Protein AF-A0A0G0NJD9-F1 (afdb_monomer)

Secondary structure (DSSP, 8-state):
-HHHHHHHIIIIIHHHHHHHHHHHHHHHHHHHHHHHHHHHS--HHHHHHHHHHHHHHHHHHHHHHHHHHHHTT----HHHHHHHHHHHHHGGGSSSTHHHHHHHHHHHHHTT--HHHHHHHHHHHHHHHHHHHHHHHGGGHHHHHHHTT----HHHHHHHHHHHHHHHHHHHTHHHHTTSGGGTTTS--S-HHHHHHHHHHHHHHHHHHHHHHHHHHHHHS---GGGHHHHHHHHHHHHHHHHH-SSSGGGTTHHHHHHHHHHTTTS-HHHHHHHHHHHHHHHHHHHHHHHHHHHHHHHHHTTSHHHHHHHHHHTHHHHHHHHHHHHHHHHHHHHHHHHHHTT-S-IIIIIHHHHHHHHHHTT-TTEEE-TTSSSEEEGGGT---TTHHHHGGGGGT--SHHHHHHHHHHHHHHHHHHHHHHHHHS-SSSSS--

Solvent-accessible surface area (backbone atoms only — not comparable to full-atom values): 22526 Å² total; per-residue (Å²): 114,74,65,61,56,52,48,46,27,57,69,48,18,50,53,47,34,47,49,44,51,49,50,51,50,52,45,48,69,78,44,31,87,79,44,51,64,38,71,74,61,47,41,64,68,35,41,51,51,14,44,54,24,40,50,49,19,52,50,39,52,40,50,48,52,45,50,54,36,44,76,71,70,46,83,72,56,70,55,61,44,37,39,41,50,46,63,13,56,62,32,43,77,44,95,52,73,58,45,19,57,54,39,35,37,50,47,38,38,76,70,73,41,54,58,66,59,48,55,50,53,51,52,48,48,55,49,39,51,54,49,24,22,50,57,41,23,56,54,20,43,74,57,54,35,64,72,66,72,50,74,86,50,63,62,59,57,52,49,52,51,48,53,45,51,48,52,49,48,52,49,27,45,11,39,75,57,35,81,44,77,90,44,58,86,71,41,50,78,54,55,55,67,56,33,49,48,49,48,51,45,42,31,53,16,46,47,27,41,8,45,15,42,46,26,36,27,37,18,59,48,81,63,68,71,91,48,44,64,34,45,23,5,42,47,20,35,23,48,46,55,10,69,68,34,82,43,22,72,87,14,48,43,49,26,39,50,44,40,15,58,64,36,34,78,84,35,61,53,66,60,16,42,47,38,31,52,49,29,48,51,52,51,53,50,41,51,55,52,50,45,50,51,41,50,51,43,45,66,59,48,70,72,56,36,65,58,49,51,51,49,48,65,72,41,41,69,60,52,50,48,50,52,51,32,50,51,50,27,54,51,50,33,51,54,51,46,54,36,46,77,68,68,71,59,51,58,89,57,57,46,49,51,41,42,20,24,53,28,32,64,72,72,39,69,43,29,30,68,33,94,92,58,85,51,79,39,55,42,66,81,81,47,85,65,69,65,45,67,75,51,15,67,52,42,79,80,44,78,47,64,62,48,55,52,42,50,51,30,47,56,56,34,49,48,57,53,52,53,50,51,51,58,66,72,56,74,72,80,74,77,82,80,120

Foldseek 3Di:
DVVVLVCLLVVPAVVLLVVLVVVLVVLCVV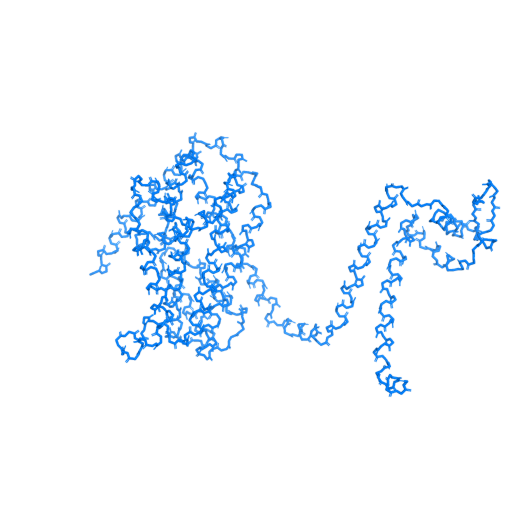CVVVQVVLLVQFQVVLLVLLLVLLLLLLLLLLVLLQVLCVVVVQHDDSLLSSLQQLVLVVLLPPPDNCSSVVSSLVSVVVSVDHSLSSVLSVLLSLLLLLLLLLVLLLLQVVVVCVVVVPPDPVVVNVVSVVVSVVSLVCQLCVCVVVVPVVCVRNHDNDHSVSSVVSSVSNNSSLLSNQLSLQSLLCRSPNDDPVCSSNSSSQLSVLQSQLSPPSNYRSSNSSSLCSQLVSCVVVDPSSSSNCSSVRSVVSSVVSSVVSSVVSVVCCVVVVPCVVVVVVVCVVCVVVVVLVVVLVVQLVVQLVVVVVCVVVVVDDCVPLVLLLQQLQCLLVVNHQWDQPPVHRDIDGVVVPDPPVCSNVVSVCCVVPSDSSSVSSVVSNVVSVVSVVVVVVCVVDPDPPPPPD

Sequence (434 aa):
MNRFLNWAKLLLGWPLSIIALLYVGKFIVEKGNEVIPLIQNPNPYFLLLSLLLFFICYLLRIYSWHRMLDKKGHRLDILETGYAWEFSELKRFVPGNIWSFLSRASLFQDLKVDKKTSSLLMLYEIELVIVSCAILSLLAIPVALEYLGVSLNFQFRAISYSIVALGAGLWISGNGLLKRKRFSSIFPDFDLIENAFLLFIYTAAFFSFGAGTFFASSSVFPLNPHEFLKYVGFFSFALLTGYLSIITPSGLGVREAVITFGLSKSLPIGNAGLIAIFSRIILMASEVIFAALIFVAARLFAQNTRRFLSLLLKYKHEVILFLLSVSYTLYFTLATFLKHDSFYTGRFDLGNMDQTVWNTIHGRIFQLTDPNGTETVSRLAFHSDFILIFLSPLYLLWESPKMLLFTQSIILALGGIFVYAIAHFFPGSFLLHA

pLDDT: mean 82.95, std 14.69, range [40.16, 98.5]

Structure (mmCIF, N/CA/C/O backbone):
data_AF-A0A0G0NJD9-F1
#
_entry.id   AF-A0A0G0NJD9-F1
#
loop_
_atom_site.group_PDB
_atom_site.id
_atom_site.type_symbol
_atom_site.label_atom_id
_atom_site.label_alt_id
_atom_site.label_comp_id
_atom_site.label_asym_id
_atom_site.label_entity_id
_atom_site.label_seq_id
_atom_site.pdbx_PDB_ins_code
_atom_site.Cartn_x
_atom_site.Cartn_y
_atom_site.Cartn_z
_atom_site.occupancy
_atom_site.B_iso_or_equiv
_atom_site.auth_seq_id
_atom_site.auth_comp_id
_atom_site.auth_asym_id
_atom_site.auth_atom_id
_atom_site.pdbx_PDB_model_num
ATOM 1 N N . MET A 1 1 ? -17.313 31.523 13.318 1.00 43.38 1 MET A N 1
ATOM 2 C CA . MET A 1 1 ? -16.181 30.605 13.047 1.00 43.38 1 MET A CA 1
ATOM 3 C C . MET A 1 1 ? -16.244 29.944 11.659 1.00 43.38 1 MET A C 1
ATOM 5 O O . MET A 1 1 ? -15.272 30.056 10.926 1.00 43.38 1 MET A O 1
ATOM 9 N N . ASN A 1 2 ? -17.377 29.361 11.228 1.00 47.59 2 ASN A N 1
ATOM 10 C CA . ASN A 1 2 ? -17.507 28.686 9.913 1.00 47.59 2 ASN A CA 1
ATOM 11 C C . ASN A 1 2 ? -17.302 29.571 8.666 1.00 47.59 2 ASN A C 1
ATOM 13 O O . ASN A 1 2 ? -16.815 29.082 7.652 1.00 47.59 2 ASN A O 1
ATOM 17 N N . ARG A 1 3 ? -17.633 30.872 8.714 1.00 44.94 3 ARG A N 1
ATOM 18 C CA . ARG A 1 3 ? -17.438 31.768 7.557 1.00 44.94 3 ARG A CA 1
ATOM 19 C C . ARG A 1 3 ? -15.961 32.091 7.301 1.00 44.94 3 ARG A C 1
ATOM 21 O O . ARG A 1 3 ? -15.541 32.024 6.158 1.00 44.94 3 ARG A O 1
ATOM 28 N N . PHE A 1 4 ? -15.165 32.359 8.338 1.00 46.56 4 PHE A N 1
ATOM 29 C CA . PHE A 1 4 ? -13.737 32.686 8.194 1.00 46.56 4 PHE A CA 1
ATOM 30 C C . PHE A 1 4 ? -12.920 31.505 7.644 1.00 46.56 4 PHE A C 1
ATOM 32 O O . PHE A 1 4 ? -12.099 31.687 6.756 1.00 46.56 4 PHE A O 1
ATOM 39 N N . LEU A 1 5 ? -13.217 30.279 8.090 1.00 45.84 5 LEU A N 1
ATOM 40 C CA . LEU A 1 5 ? -12.616 29.050 7.555 1.00 45.84 5 LEU A CA 1
ATOM 41 C C . LEU A 1 5 ? -13.017 28.770 6.098 1.00 45.84 5 LEU A C 1
ATOM 43 O O . LEU A 1 5 ? -12.181 28.315 5.322 1.00 45.84 5 LEU A O 1
ATOM 47 N N . ASN A 1 6 ? -14.259 29.070 5.706 1.00 46.78 6 ASN A N 1
ATOM 48 C CA . ASN A 1 6 ? -14.685 28.960 4.308 1.00 46.78 6 ASN A CA 1
ATOM 49 C C . ASN A 1 6 ? -14.023 30.026 3.425 1.00 46.78 6 ASN A C 1
ATOM 51 O O . ASN A 1 6 ? -13.576 29.693 2.335 1.00 46.78 6 ASN A O 1
ATOM 55 N N 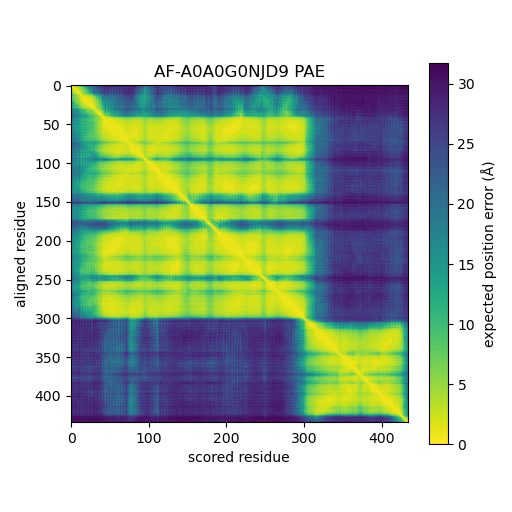. TRP A 1 7 ? -13.885 31.265 3.907 1.00 48.97 7 TRP A N 1
ATOM 56 C CA . TRP A 1 7 ? -13.167 32.330 3.200 1.00 48.97 7 TRP A CA 1
ATOM 57 C C . TRP A 1 7 ? -11.662 32.055 3.101 1.00 48.97 7 TRP A C 1
ATOM 59 O O . TRP A 1 7 ? -11.097 32.258 2.036 1.00 48.97 7 TRP A O 1
ATOM 69 N N . ALA A 1 8 ? -11.020 31.513 4.140 1.00 48.03 8 ALA A N 1
ATOM 70 C CA . ALA A 1 8 ? -9.613 31.107 4.094 1.00 48.03 8 ALA A CA 1
ATOM 71 C C . ALA A 1 8 ? -9.375 29.939 3.117 1.00 48.03 8 ALA A C 1
ATOM 73 O O . ALA A 1 8 ? -8.424 29.969 2.344 1.00 48.03 8 ALA A O 1
ATOM 74 N N . LYS A 1 9 ? -10.267 28.939 3.076 1.00 49.53 9 LYS A N 1
ATOM 75 C CA . LYS A 1 9 ? -10.223 27.851 2.078 1.00 49.53 9 LYS A CA 1
ATOM 76 C C . LYS A 1 9 ? -10.452 28.357 0.649 1.00 49.53 9 LYS A C 1
ATOM 78 O O . LYS A 1 9 ? -9.798 27.882 -0.276 1.00 49.53 9 LYS A O 1
ATOM 83 N N . LEU A 1 10 ? -11.350 29.329 0.467 1.00 50.03 10 LEU A N 1
ATOM 84 C CA . LEU A 1 10 ? -11.653 29.911 -0.843 1.00 50.03 10 LEU A CA 1
ATOM 85 C C . LEU A 1 10 ? -10.524 30.828 -1.348 1.00 50.03 10 LEU A C 1
ATOM 87 O O . LEU A 1 10 ? -10.125 30.719 -2.501 1.00 50.03 10 LEU A O 1
ATOM 91 N N . LEU A 1 11 ? -9.991 31.698 -0.482 1.00 51.62 11 LEU A N 1
ATOM 92 C CA . LEU A 1 11 ? -9.003 32.729 -0.828 1.00 51.62 11 LEU A CA 1
ATOM 93 C C . LEU A 1 11 ? -7.547 32.257 -0.762 1.00 51.62 11 LEU A C 1
ATOM 95 O O . LEU A 1 11 ? -6.705 32.866 -1.408 1.00 51.62 11 LEU A O 1
ATOM 99 N N . LEU A 1 12 ? -7.219 31.205 -0.004 1.00 51.69 12 LEU A N 1
ATOM 100 C CA . LEU A 1 12 ? -5.849 30.673 0.060 1.00 51.69 12 LEU A CA 1
ATOM 101 C C . LEU A 1 12 ? -5.726 29.324 -0.659 1.00 51.69 12 LEU A C 1
ATOM 103 O O . LEU A 1 12 ? -4.749 29.098 -1.364 1.00 51.69 12 LEU A O 1
ATOM 107 N N . GLY A 1 13 ? -6.721 28.439 -0.548 1.00 47.00 13 GLY A N 1
ATOM 108 C CA . GLY A 1 13 ? -6.645 27.083 -1.103 1.00 47.00 13 GLY A CA 1
ATOM 109 C C . GLY A 1 13 ? -6.719 27.013 -2.621 1.00 47.00 13 GLY A C 1
ATOM 110 O O . GLY A 1 13 ? -5.895 26.345 -3.250 1.00 47.00 13 GLY A O 1
ATOM 111 N N . TRP A 1 14 ? -7.677 27.723 -3.218 1.00 54.00 14 TRP A N 1
ATOM 112 C CA . TRP A 1 14 ? -7.831 27.754 -4.673 1.00 54.00 14 TRP A CA 1
ATOM 113 C C . TRP A 1 14 ? -6.690 28.507 -5.359 1.00 54.00 14 TRP A C 1
ATOM 115 O O . TRP A 1 14 ? -6.120 27.933 -6.283 1.00 54.00 14 TRP A O 1
ATOM 125 N N . PRO A 1 15 ? -6.259 29.700 -4.902 1.00 58.66 15 PRO A N 1
ATOM 126 C CA . PRO A 1 15 ? -5.115 30.378 -5.505 1.00 58.66 15 PRO A CA 1
ATOM 127 C C . PRO A 1 15 ? -3.812 29.593 -5.379 1.00 58.66 15 PRO A C 1
ATOM 129 O O . PRO A 1 15 ? -3.080 29.528 -6.354 1.00 58.66 15 PRO A O 1
ATOM 132 N N . LEU A 1 16 ? -3.536 28.922 -4.253 1.00 50.06 16 LEU A N 1
ATOM 133 C CA . LEU A 1 16 ? -2.344 28.069 -4.128 1.00 50.06 16 LEU A CA 1
ATOM 134 C C . LEU A 1 16 ? -2.409 26.835 -5.036 1.00 50.06 16 LEU A C 1
ATOM 136 O O . LEU A 1 16 ? -1.402 26.471 -5.639 1.00 50.06 16 LEU A O 1
ATOM 140 N N . SER A 1 17 ? -3.588 26.223 -5.187 1.00 48.81 17 SER A N 1
ATOM 141 C CA . SER A 1 17 ? -3.788 25.111 -6.127 1.00 48.81 17 SER A CA 1
ATOM 142 C C . SER A 1 17 ? -3.643 25.574 -7.580 1.00 48.81 17 SER A C 1
ATOM 144 O O . SER A 1 17 ? -3.021 24.887 -8.380 1.00 48.81 17 SER A O 1
ATOM 146 N N . ILE A 1 18 ? -4.159 26.761 -7.917 1.00 57.25 18 ILE A N 1
ATOM 147 C CA . ILE A 1 18 ? -4.016 27.386 -9.238 1.00 57.25 18 ILE A CA 1
ATOM 148 C C . ILE A 1 18 ? -2.555 27.767 -9.493 1.00 57.25 18 ILE A C 1
ATOM 150 O O . ILE A 1 18 ? -2.055 27.482 -10.569 1.00 57.25 18 ILE A O 1
ATOM 154 N N . ILE A 1 19 ? -1.838 28.334 -8.521 1.00 56.38 19 ILE A N 1
ATOM 155 C CA . ILE A 1 19 ? -0.404 28.641 -8.630 1.00 56.38 19 ILE A CA 1
ATOM 156 C C . ILE A 1 19 ? 0.404 27.356 -8.827 1.00 56.38 19 ILE A C 1
ATOM 158 O O . ILE A 1 19 ? 1.267 27.323 -9.698 1.00 56.38 19 ILE A O 1
ATOM 162 N N . ALA A 1 20 ? 0.101 26.286 -8.086 1.00 49.06 20 ALA A N 1
ATOM 163 C CA . ALA A 1 20 ? 0.730 24.984 -8.287 1.00 49.06 20 ALA A CA 1
ATOM 164 C C . ALA A 1 20 ? 0.448 24.447 -9.700 1.00 49.06 20 ALA A C 1
ATOM 166 O O . ALA A 1 20 ? 1.380 24.079 -10.403 1.00 49.06 20 ALA A O 1
ATOM 167 N N . LEU A 1 21 ? -0.806 24.477 -10.163 1.00 53.91 21 LEU A N 1
ATOM 168 C CA . LEU A 1 21 ? -1.183 24.038 -11.512 1.00 53.91 21 LEU A CA 1
ATOM 169 C C . LEU A 1 21 ? -0.569 24.908 -12.621 1.00 53.91 21 LEU A C 1
ATOM 171 O O . LEU A 1 21 ? -0.149 24.370 -13.639 1.00 53.91 21 LEU A O 1
ATOM 175 N N . LEU A 1 22 ? -0.468 26.225 -12.429 1.00 58.12 22 LEU A N 1
ATOM 176 C CA . LEU A 1 22 ? 0.188 27.153 -13.355 1.00 58.12 22 LEU A CA 1
ATOM 177 C C . LEU A 1 22 ? 1.701 26.935 -13.387 1.00 58.12 22 LEU A C 1
ATOM 179 O O . LEU A 1 22 ? 2.296 26.994 -14.457 1.00 58.12 22 LEU A O 1
ATOM 183 N N . TYR A 1 23 ? 2.321 26.652 -12.241 1.00 56.62 23 TYR A N 1
ATOM 184 C CA . TYR A 1 23 ? 3.743 26.328 -12.159 1.00 56.62 23 TYR A CA 1
ATOM 185 C C . TYR A 1 23 ? 4.042 24.993 -12.845 1.00 56.62 23 TYR A C 1
ATOM 187 O O . TYR A 1 23 ? 4.959 24.916 -13.655 1.00 56.62 23 TYR A O 1
ATOM 195 N N . VAL A 1 24 ? 3.216 23.971 -12.602 1.00 51.56 24 VAL A N 1
ATOM 196 C CA . VAL A 1 24 ? 3.280 22.677 -13.294 1.00 51.56 24 VAL A CA 1
ATOM 197 C C . VAL A 1 24 ? 3.046 22.837 -14.797 1.00 51.56 24 VAL A C 1
ATOM 199 O O . VAL A 1 24 ? 3.814 22.303 -15.591 1.00 51.56 24 VAL A O 1
ATOM 202 N N . GLY A 1 25 ? 2.036 23.610 -15.199 1.00 57.00 25 GLY A N 1
ATOM 203 C CA . GLY A 1 25 ? 1.732 23.889 -16.602 1.00 57.00 25 GLY A CA 1
ATOM 204 C C . GLY A 1 25 ? 2.875 24.616 -17.311 1.00 57.00 25 GLY A C 1
ATOM 205 O O . GLY A 1 25 ? 3.339 24.157 -18.350 1.00 57.00 25 GLY A O 1
ATOM 206 N N . LYS A 1 26 ? 3.394 25.699 -16.719 1.00 59.25 26 LYS A N 1
ATOM 207 C CA . LYS A 1 26 ? 4.557 26.438 -17.233 1.00 59.25 26 LYS A CA 1
ATOM 208 C C . LYS A 1 26 ? 5.791 25.540 -17.339 1.00 59.25 26 LYS A C 1
ATOM 210 O O . LYS A 1 26 ? 6.485 25.567 -18.350 1.00 59.25 26 LYS A O 1
ATOM 215 N N . PHE A 1 27 ? 6.021 24.702 -16.333 1.00 55.19 27 PHE A N 1
ATOM 216 C CA . PHE A 1 27 ? 7.136 23.768 -16.304 1.00 55.19 27 PHE A CA 1
ATOM 217 C C . PHE A 1 27 ? 7.052 22.703 -17.412 1.00 55.19 27 PHE A C 1
ATOM 219 O O . PHE A 1 27 ? 8.041 22.443 -18.095 1.00 55.19 27 PHE A O 1
ATOM 226 N N . ILE A 1 28 ? 5.869 22.121 -17.640 1.00 55.75 28 ILE A N 1
ATOM 227 C CA . ILE A 1 28 ? 5.639 21.161 -18.732 1.00 55.75 28 ILE A CA 1
ATOM 228 C C . ILE A 1 28 ? 5.886 21.816 -20.097 1.00 55.75 28 ILE A C 1
ATOM 230 O O . ILE A 1 28 ? 6.438 21.169 -20.980 1.00 55.75 28 ILE A O 1
ATOM 234 N N . VAL A 1 29 ? 5.538 23.093 -20.276 1.00 67.50 29 VAL A N 1
ATOM 235 C CA . VAL A 1 29 ? 5.808 23.812 -21.534 1.00 67.50 29 VAL A CA 1
ATOM 236 C C . VAL A 1 29 ? 7.302 24.107 -21.715 1.00 67.50 29 VAL A C 1
ATOM 238 O O . VAL A 1 29 ? 7.833 23.893 -22.800 1.00 67.50 29 VAL A O 1
ATOM 241 N N . GLU A 1 30 ? 8.004 24.555 -20.671 1.00 65.25 30 GLU A N 1
ATOM 242 C CA . GLU A 1 30 ? 9.424 24.939 -20.761 1.00 65.25 30 GLU A CA 1
ATOM 243 C C . GLU A 1 30 ? 10.382 23.738 -20.828 1.00 65.25 30 GLU A C 1
ATOM 245 O O . GLU A 1 30 ? 11.454 23.833 -21.427 1.00 65.25 30 GLU A O 1
ATOM 250 N N . LYS A 1 31 ? 10.015 22.606 -20.216 1.00 57.56 31 LYS A N 1
ATOM 251 C CA . LYS A 1 31 ? 10.877 21.419 -20.083 1.00 57.56 31 LYS A CA 1
ATOM 252 C C . LYS A 1 31 ? 10.289 20.132 -20.652 1.00 57.56 31 LYS A C 1
ATOM 254 O O . LYS A 1 31 ? 10.940 19.093 -20.586 1.00 57.56 31 LYS A O 1
ATOM 259 N N . GLY A 1 32 ? 9.113 20.190 -21.276 1.00 59.75 32 GLY A N 1
ATOM 260 C CA . GLY A 1 32 ? 8.397 19.027 -21.809 1.00 59.75 32 GLY A CA 1
ATOM 261 C C . GLY A 1 32 ? 9.244 18.123 -22.702 1.00 59.75 32 GLY A C 1
ATOM 262 O O . GLY A 1 32 ? 9.196 16.910 -22.542 1.00 59.75 32 GLY A O 1
ATOM 263 N N . ASN A 1 33 ? 10.097 18.683 -23.562 1.00 64.50 33 ASN A N 1
ATOM 264 C CA . ASN A 1 33 ? 10.924 17.890 -24.481 1.00 64.50 33 ASN A CA 1
ATOM 265 C C . ASN A 1 33 ? 11.974 17.003 -23.778 1.00 64.50 33 ASN A C 1
ATOM 267 O O . ASN A 1 33 ? 12.290 15.931 -24.283 1.00 64.50 33 ASN A O 1
ATOM 271 N N . GLU A 1 34 ? 12.486 17.405 -22.609 1.00 61.81 34 GLU A N 1
ATOM 272 C CA . GLU A 1 34 ? 13.438 16.609 -21.802 1.00 61.81 34 GLU A CA 1
ATOM 273 C C . GLU A 1 34 ? 12.716 15.590 -20.898 1.00 61.81 34 GLU A C 1
ATOM 275 O O . GLU A 1 34 ? 13.287 14.600 -20.448 1.00 61.81 34 GLU A O 1
ATOM 280 N N . VAL A 1 35 ? 11.438 15.843 -20.625 1.00 58.88 35 VAL A N 1
ATOM 281 C CA . VAL A 1 35 ? 10.674 15.248 -19.524 1.00 58.88 35 VAL A CA 1
ATOM 282 C C . VAL A 1 35 ? 9.679 14.1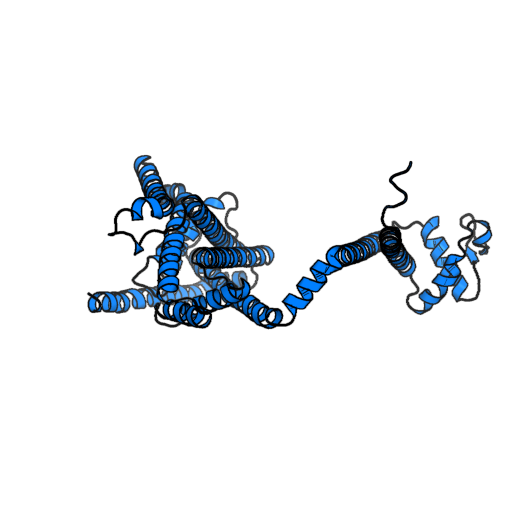96 -20.000 1.00 58.88 35 VAL A C 1
ATOM 284 O O . VAL A 1 35 ? 9.505 13.157 -19.364 1.00 58.88 35 VAL A O 1
ATOM 287 N N . ILE A 1 36 ? 9.026 14.459 -21.129 1.00 66.38 36 ILE A N 1
ATOM 288 C CA . ILE A 1 36 ? 8.050 13.566 -21.752 1.00 66.38 36 ILE A CA 1
ATOM 289 C C . ILE A 1 36 ? 8.655 12.175 -22.025 1.00 66.38 36 ILE A C 1
ATOM 291 O O . ILE A 1 36 ? 7.993 11.196 -21.674 1.00 66.38 36 ILE A O 1
ATOM 295 N N . PRO A 1 37 ? 9.902 12.029 -22.527 1.00 68.94 37 PRO A N 1
ATOM 296 C CA . PRO A 1 37 ? 10.498 10.708 -22.754 1.00 68.94 37 PRO A CA 1
ATOM 297 C C . PRO A 1 37 ? 10.667 9.867 -21.476 1.00 68.94 37 PRO A C 1
ATOM 299 O O . PRO A 1 37 ? 10.521 8.645 -21.523 1.00 68.94 37 PRO A O 1
ATOM 302 N N . LEU A 1 38 ? 10.935 10.509 -20.330 1.00 63.28 38 LEU A N 1
ATOM 303 C CA . LEU A 1 38 ? 11.109 9.842 -19.030 1.00 63.28 38 LEU A CA 1
ATOM 304 C C . LEU A 1 38 ? 9.779 9.333 -18.459 1.00 63.28 38 LEU A C 1
ATOM 306 O O . LEU A 1 38 ? 9.736 8.286 -17.820 1.00 63.28 38 LEU A O 1
ATOM 310 N N . ILE A 1 39 ? 8.684 10.048 -18.723 1.00 67.62 39 ILE A N 1
ATOM 311 C CA . ILE A 1 39 ? 7.324 9.619 -18.360 1.00 67.62 39 ILE A CA 1
ATOM 312 C C . ILE A 1 39 ? 6.829 8.515 -19.306 1.00 67.62 39 ILE A C 1
ATOM 314 O O . ILE A 1 39 ? 6.031 7.674 -18.902 1.00 67.62 39 ILE A O 1
ATOM 318 N N . GLN A 1 40 ? 7.299 8.504 -20.556 1.00 72.00 40 GLN A N 1
ATOM 319 C CA . GLN A 1 40 ? 6.909 7.509 -21.558 1.00 72.00 40 GLN A CA 1
ATOM 320 C C . GLN A 1 40 ? 7.528 6.126 -21.316 1.00 72.00 40 GLN A C 1
ATOM 322 O O . GLN A 1 40 ? 6.929 5.135 -21.725 1.00 72.00 40 GLN A O 1
ATOM 327 N N . ASN A 1 41 ? 8.680 6.037 -20.640 1.00 81.06 41 ASN A N 1
ATOM 328 C CA . ASN A 1 41 ? 9.380 4.769 -20.397 1.00 81.06 41 ASN A CA 1
ATOM 329 C C . ASN A 1 41 ? 9.799 4.593 -18.922 1.00 81.06 41 ASN A C 1
ATOM 331 O O . ASN A 1 41 ? 10.997 4.507 -18.635 1.00 81.06 41 ASN A O 1
ATOM 335 N N . PRO A 1 42 ? 8.850 4.535 -17.967 1.00 86.62 42 PRO A N 1
ATOM 336 C CA . PRO A 1 42 ? 9.184 4.264 -16.575 1.00 86.62 42 PRO A CA 1
ATOM 337 C C . PRO A 1 42 ? 9.726 2.838 -16.421 1.00 86.62 42 PRO A C 1
ATOM 339 O O . PRO A 1 42 ? 9.297 1.916 -17.118 1.00 86.62 42 PRO A O 1
ATOM 342 N N . ASN A 1 43 ? 10.629 2.626 -15.462 1.00 91.50 43 ASN A N 1
ATOM 343 C CA . ASN A 1 43 ? 11.108 1.289 -15.128 1.00 91.50 43 ASN A CA 1
ATOM 344 C C . ASN A 1 43 ? 9.928 0.417 -14.640 1.00 91.50 43 ASN A C 1
ATOM 346 O O . ASN A 1 43 ? 9.363 0.696 -13.573 1.00 91.50 43 ASN A O 1
ATOM 350 N N . PRO A 1 44 ? 9.570 -0.658 -15.368 1.00 91.94 44 PRO A N 1
ATOM 351 C CA . PRO A 1 44 ? 8.359 -1.423 -15.089 1.00 91.94 44 PRO A CA 1
ATOM 352 C C . PRO A 1 44 ? 8.438 -2.190 -13.764 1.00 91.94 44 PRO A C 1
ATOM 354 O O . PRO A 1 44 ? 7.416 -2.382 -13.109 1.00 91.94 44 PRO A O 1
ATOM 357 N N . TYR A 1 45 ? 9.637 -2.585 -13.326 1.00 94.81 45 TYR A N 1
ATOM 358 C CA . TYR A 1 45 ? 9.826 -3.321 -12.075 1.00 94.81 45 TYR A CA 1
ATOM 359 C C . TYR A 1 45 ? 9.569 -2.434 -10.857 1.00 94.81 45 TYR A C 1
ATOM 361 O O . TYR A 1 45 ? 8.862 -2.836 -9.933 1.00 94.81 45 TYR A O 1
ATOM 369 N N . PHE A 1 46 ? 10.094 -1.206 -10.863 1.00 95.31 46 PHE A N 1
ATOM 370 C CA . PHE A 1 46 ? 9.832 -0.242 -9.793 1.00 95.31 46 PHE A CA 1
ATOM 371 C C . PHE A 1 46 ? 8.386 0.244 -9.800 1.00 95.31 46 PHE A C 1
ATOM 373 O O . PHE A 1 46 ? 7.802 0.425 -8.732 1.00 95.31 46 PHE A O 1
ATOM 380 N N . LEU A 1 47 ? 7.780 0.381 -10.980 1.00 93.69 47 LEU A N 1
ATOM 381 C CA . LEU A 1 47 ? 6.365 0.706 -11.081 1.00 93.69 47 LEU A CA 1
ATOM 382 C C . LEU A 1 47 ? 5.486 -0.413 -10.498 1.00 93.69 47 LEU A C 1
ATOM 384 O O . LEU A 1 47 ? 4.617 -0.136 -9.674 1.00 93.69 47 LEU A O 1
ATOM 388 N N . LEU A 1 48 ? 5.751 -1.677 -10.845 1.00 95.81 48 LEU A N 1
ATOM 389 C CA . LEU A 1 48 ? 5.034 -2.826 -10.285 1.00 95.81 48 LEU A CA 1
ATOM 390 C C . LEU A 1 48 ? 5.201 -2.908 -8.763 1.00 95.81 48 LEU A C 1
ATOM 392 O O . LEU A 1 48 ? 4.220 -3.077 -8.042 1.00 95.81 48 LEU A O 1
ATOM 396 N N . LEU A 1 49 ? 6.427 -2.745 -8.262 1.00 96.94 49 LEU A N 1
ATOM 397 C CA . LEU A 1 49 ? 6.700 -2.764 -6.827 1.00 96.94 49 LEU A CA 1
ATOM 398 C C . LEU A 1 49 ? 5.979 -1.625 -6.093 1.00 96.94 49 LEU A C 1
ATOM 400 O O . LEU A 1 49 ? 5.440 -1.837 -5.008 1.00 96.94 49 LEU A O 1
ATOM 404 N N . SER A 1 50 ? 5.914 -0.438 -6.702 1.00 97.81 50 SER A N 1
ATOM 405 C CA . SER A 1 50 ? 5.141 0.691 -6.185 1.00 97.81 50 SER A CA 1
ATOM 406 C C . SER A 1 50 ? 3.654 0.351 -6.044 1.00 97.81 50 SER A C 1
ATOM 408 O O . SER A 1 50 ? 3.090 0.534 -4.964 1.00 97.81 50 SER A O 1
ATOM 410 N N . LEU A 1 51 ? 3.042 -0.221 -7.089 1.00 96.38 51 LEU A N 1
ATOM 411 C CA . LEU A 1 51 ? 1.639 -0.645 -7.066 1.00 96.38 51 LEU A CA 1
ATOM 412 C C . LEU A 1 51 ? 1.378 -1.685 -5.968 1.00 96.38 51 LEU A C 1
ATOM 414 O O . LEU A 1 51 ? 0.432 -1.535 -5.196 1.00 96.38 51 LEU A O 1
ATOM 418 N N . LEU A 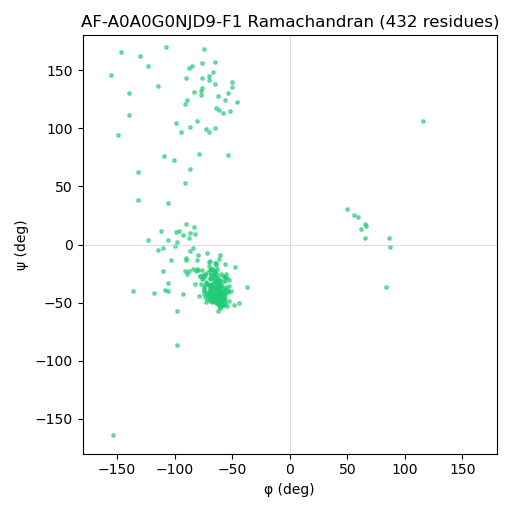1 52 ? 2.239 -2.702 -5.850 1.00 97.81 52 LEU A N 1
ATOM 419 C CA . LEU A 1 52 ? 2.117 -3.736 -4.818 1.00 97.81 52 LEU A CA 1
ATOM 420 C C . LEU A 1 52 ? 2.205 -3.150 -3.403 1.00 97.81 52 LEU A C 1
ATOM 422 O O . LEU A 1 52 ? 1.417 -3.515 -2.534 1.00 97.81 52 LEU A O 1
ATOM 426 N N . LEU A 1 53 ? 3.124 -2.212 -3.168 1.00 98.50 53 LEU A N 1
ATOM 427 C CA . LEU A 1 53 ? 3.272 -1.548 -1.871 1.00 98.50 53 LEU A CA 1
ATOM 428 C C . LEU A 1 53 ? 2.075 -0.652 -1.530 1.00 98.50 53 LEU A C 1
ATOM 430 O O . LEU A 1 53 ? 1.643 -0.622 -0.375 1.00 98.50 53 LEU A O 1
ATOM 434 N N . PHE A 1 54 ? 1.494 0.034 -2.517 1.00 98.31 54 PHE A N 1
ATOM 435 C CA . PHE A 1 54 ? 0.243 0.761 -2.311 1.00 98.31 54 PHE A CA 1
ATOM 436 C C . PHE A 1 54 ? -0.920 -0.187 -1.999 1.00 98.31 54 PHE A C 1
ATOM 438 O O . PHE A 1 54 ? -1.667 0.077 -1.060 1.00 98.31 54 PHE A O 1
ATOM 445 N N . PHE A 1 55 ? -1.023 -1.334 -2.675 1.00 97.94 55 PHE A N 1
ATOM 446 C CA . PHE A 1 55 ? -2.042 -2.340 -2.355 1.00 97.94 55 PHE A CA 1
ATOM 447 C C . PHE A 1 55 ? -1.882 -2.888 -0.936 1.00 97.94 55 PHE A C 1
ATOM 449 O O . PHE A 1 55 ? -2.871 -3.012 -0.218 1.00 97.94 55 PHE A O 1
ATOM 456 N N . ILE A 1 56 ? -0.648 -3.156 -0.495 1.00 98.06 56 ILE A N 1
ATOM 457 C CA . ILE A 1 56 ? -0.364 -3.551 0.892 1.00 98.06 56 ILE A CA 1
ATOM 458 C C . ILE A 1 56 ? -0.837 -2.464 1.865 1.00 98.06 56 ILE A C 1
ATOM 460 O O . ILE A 1 56 ? -1.491 -2.782 2.856 1.00 98.06 56 ILE A O 1
ATOM 464 N N . CYS A 1 57 ? -0.575 -1.185 1.574 1.00 98.12 57 CYS A N 1
ATOM 465 C CA . CYS A 1 57 ? -1.076 -0.075 2.388 1.00 98.12 57 CYS A CA 1
ATOM 466 C C . CYS A 1 57 ? -2.610 -0.109 2.519 1.00 98.12 57 CYS A C 1
ATOM 468 O O . CYS A 1 57 ? -3.125 -0.053 3.638 1.00 98.12 57 CYS A O 1
ATOM 470 N N . TYR A 1 58 ? -3.344 -0.256 1.412 1.00 97.12 58 TYR A N 1
ATOM 471 C CA . TYR A 1 58 ? -4.812 -0.311 1.437 1.00 97.12 58 TYR A CA 1
ATOM 472 C C . TYR A 1 58 ? -5.332 -1.533 2.198 1.00 97.12 58 TYR A C 1
ATOM 474 O O . TYR A 1 58 ? -6.206 -1.399 3.053 1.00 97.12 58 TYR A O 1
ATOM 482 N N . LEU A 1 59 ? -4.748 -2.712 1.966 1.00 97.50 59 LEU A N 1
ATOM 483 C CA . LEU A 1 59 ? -5.121 -3.950 2.655 1.00 97.50 59 LEU A CA 1
ATOM 484 C C . LEU A 1 59 ? -4.925 -3.854 4.169 1.00 97.50 59 LEU A C 1
ATOM 486 O O . LEU A 1 59 ? -5.809 -4.256 4.923 1.00 97.50 59 LEU A O 1
ATOM 490 N N . LEU A 1 60 ? -3.800 -3.295 4.624 1.00 97.88 60 LEU A N 1
ATOM 491 C CA . LEU A 1 60 ? -3.538 -3.109 6.052 1.00 97.88 60 LEU A CA 1
ATOM 492 C C . LEU A 1 60 ? -4.538 -2.132 6.684 1.00 97.88 60 LEU A C 1
ATOM 494 O O . LEU A 1 60 ? -5.033 -2.397 7.779 1.00 97.88 60 LEU A O 1
ATOM 498 N N . ARG A 1 61 ? -4.906 -1.050 5.983 1.00 97.25 61 ARG A N 1
ATOM 499 C CA . ARG A 1 61 ? -5.927 -0.099 6.458 1.00 97.25 61 ARG A CA 1
ATOM 500 C C . ARG A 1 61 ? -7.321 -0.728 6.528 1.00 97.25 61 ARG A C 1
ATOM 502 O O . ARG A 1 61 ? -8.007 -0.557 7.537 1.00 97.25 61 ARG A O 1
ATOM 509 N N . ILE A 1 62 ? -7.713 -1.501 5.512 1.00 97.12 62 ILE A N 1
ATOM 510 C CA . ILE A 1 62 ? -8.969 -2.270 5.502 1.00 97.12 62 ILE A CA 1
ATOM 511 C C . ILE A 1 62 ? -8.988 -3.276 6.654 1.00 97.12 62 ILE A C 1
ATOM 513 O O . ILE A 1 62 ? -9.974 -3.346 7.387 1.00 97.12 62 ILE A O 1
ATOM 517 N N . TYR A 1 63 ? -7.898 -4.020 6.851 1.00 97.19 63 TYR A N 1
ATOM 518 C CA . TYR A 1 63 ? -7.771 -4.990 7.936 1.00 97.19 63 TYR A CA 1
ATOM 519 C C . TYR A 1 63 ? -7.907 -4.330 9.311 1.00 97.19 63 TYR A C 1
ATOM 521 O O . TYR A 1 63 ? -8.676 -4.804 10.146 1.00 97.19 63 TYR A O 1
ATOM 529 N N . SER A 1 64 ? -7.223 -3.209 9.551 1.00 96.38 64 SER A N 1
ATOM 530 C CA . SER A 1 64 ? -7.362 -2.478 10.812 1.00 96.38 64 SER A CA 1
ATOM 531 C C . SER A 1 64 ? -8.779 -1.955 11.027 1.00 96.38 64 SER A C 1
ATOM 533 O O . SER A 1 64 ? -9.302 -2.058 12.133 1.00 96.38 64 SER A O 1
ATOM 535 N N . TRP A 1 65 ? -9.426 -1.426 9.985 1.00 97.00 65 TRP A N 1
ATOM 536 C CA . TRP A 1 65 ? -10.814 -0.977 10.073 1.00 97.00 65 TRP A CA 1
ATOM 537 C C . TRP A 1 65 ? -11.776 -2.124 10.401 1.00 97.00 65 TRP A C 1
ATOM 539 O O . TRP A 1 65 ? -12.608 -2.000 11.299 1.00 97.00 65 TRP A O 1
ATOM 549 N N . HIS A 1 66 ? -11.629 -3.260 9.721 1.00 96.31 66 HIS A N 1
ATOM 550 C CA . HIS A 1 66 ? -12.394 -4.475 9.987 1.00 96.31 66 HIS A CA 1
ATOM 551 C C . HIS A 1 66 ? -12.221 -4.959 11.426 1.00 96.31 66 HIS A C 1
ATOM 553 O O . HIS A 1 66 ? -13.194 -5.199 12.134 1.00 96.31 66 HIS A O 1
ATOM 559 N N . ARG A 1 67 ? -10.976 -4.998 11.901 1.00 95.75 67 ARG A N 1
ATOM 560 C CA . ARG A 1 67 ? -10.651 -5.402 13.266 1.00 95.75 67 ARG A CA 1
ATOM 561 C C . ARG A 1 67 ? -11.256 -4.465 14.315 1.00 95.75 67 ARG A C 1
ATOM 563 O O . ARG A 1 67 ? -11.755 -4.931 15.338 1.00 95.75 67 ARG A O 1
ATOM 570 N N . MET A 1 68 ? -11.259 -3.155 14.059 1.00 96.06 68 MET A N 1
ATOM 571 C CA . MET A 1 68 ? -11.934 -2.184 14.924 1.00 96.06 68 MET A CA 1
ATOM 572 C C . MET A 1 68 ? -13.453 -2.410 14.970 1.00 96.06 68 MET A C 1
ATOM 574 O O . MET A 1 68 ? -14.046 -2.306 16.044 1.00 96.06 68 MET A O 1
ATOM 578 N N . LEU A 1 69 ? -14.085 -2.751 13.841 1.00 95.88 69 LEU A N 1
ATOM 579 C CA . LEU A 1 69 ? -15.510 -3.102 13.790 1.00 95.88 69 LEU A CA 1
ATOM 580 C C . LEU A 1 69 ? -15.819 -4.382 14.574 1.00 95.88 69 LEU A C 1
ATOM 582 O O . LEU A 1 69 ? -16.734 -4.376 15.401 1.00 95.88 69 LEU A O 1
ATOM 586 N N . ASP A 1 70 ? -15.013 -5.430 14.400 1.00 94.19 70 ASP A N 1
ATOM 587 C CA . ASP A 1 70 ? -15.157 -6.691 15.134 1.00 94.19 70 ASP A CA 1
ATOM 588 C C . ASP A 1 70 ? -15.085 -6.470 16.649 1.00 94.19 70 ASP A C 1
ATOM 590 O O . ASP A 1 70 ? -15.906 -6.989 17.410 1.00 94.19 70 ASP A O 1
ATOM 594 N N . LYS A 1 71 ? -14.141 -5.634 17.103 1.00 93.88 71 LYS A N 1
ATOM 595 C CA . LYS A 1 71 ? -13.994 -5.253 18.518 1.00 93.88 71 LYS A CA 1
ATOM 596 C C . LYS A 1 71 ? -15.174 -4.439 19.049 1.00 93.88 71 LYS A C 1
ATOM 598 O O . LYS A 1 71 ? -15.431 -4.458 20.250 1.00 93.88 71 LYS A O 1
ATOM 603 N N . LYS A 1 72 ? -15.915 -3.759 18.171 1.00 92.75 72 LYS A N 1
ATOM 604 C CA . LYS A 1 72 ? -17.175 -3.071 18.490 1.00 92.75 72 LYS A CA 1
ATOM 605 C C . LYS A 1 72 ? -18.405 -3.977 18.385 1.00 92.75 72 LYS A C 1
ATOM 607 O O . LYS A 1 72 ? -19.519 -3.497 18.567 1.00 92.75 72 LYS A O 1
ATOM 612 N N . GLY A 1 73 ? -18.212 -5.273 18.139 1.00 92.69 73 GLY A N 1
ATOM 613 C CA . GLY A 1 73 ? -19.282 -6.267 18.053 1.00 92.69 73 GLY A CA 1
ATOM 614 C C . GLY A 1 73 ? -19.926 -6.381 16.669 1.00 92.69 73 GLY A C 1
ATOM 615 O O . GLY A 1 73 ? -20.881 -7.141 16.515 1.00 92.69 73 GLY A O 1
ATOM 616 N N . HIS A 1 74 ? -19.404 -5.675 15.663 1.00 92.50 74 HIS A N 1
ATOM 617 C CA . HIS A 1 74 ? -19.904 -5.711 14.289 1.00 92.50 74 HIS A CA 1
ATOM 618 C C . HIS A 1 74 ? -19.109 -6.727 13.472 1.00 92.50 74 HIS A C 1
ATOM 620 O O . HIS A 1 74 ? -18.037 -6.411 12.970 1.00 92.50 74 HIS A O 1
ATOM 626 N N . ARG A 1 75 ? -19.641 -7.947 13.341 1.00 89.69 75 ARG A N 1
ATOM 627 C CA . ARG A 1 75 ? -19.025 -9.019 12.545 1.00 89.69 75 ARG A CA 1
ATOM 628 C C . ARG A 1 75 ? -19.468 -8.920 11.090 1.00 89.69 75 ARG A C 1
ATOM 630 O O . ARG A 1 75 ? -20.579 -9.336 10.760 1.00 89.69 75 ARG A O 1
ATOM 637 N N . LEU A 1 76 ? -18.609 -8.372 10.241 1.00 88.88 76 LEU A N 1
ATOM 638 C CA . LEU A 1 76 ? -18.829 -8.268 8.794 1.00 88.88 76 LEU A CA 1
ATOM 639 C C . LEU A 1 76 ? -17.929 -9.255 8.046 1.00 88.88 76 LEU A C 1
ATOM 641 O O . LEU A 1 76 ? -17.034 -9.851 8.637 1.00 88.88 76 LEU A O 1
ATOM 645 N N . ASP A 1 77 ? -18.136 -9.438 6.745 1.00 89.69 77 ASP A N 1
ATOM 646 C CA . ASP A 1 77 ? -17.124 -10.071 5.899 1.00 89.69 77 ASP A CA 1
ATOM 647 C C . ASP A 1 77 ? -15.993 -9.063 5.600 1.00 89.69 77 ASP A C 1
ATOM 649 O O . ASP A 1 77 ? -16.232 -7.858 5.434 1.00 89.69 77 ASP A O 1
ATOM 653 N N . ILE A 1 78 ? -14.739 -9.526 5.533 1.00 90.38 78 ILE A N 1
ATOM 654 C CA . ILE A 1 78 ? -13.593 -8.653 5.226 1.00 90.38 78 ILE A CA 1
ATOM 655 C C . ILE A 1 78 ? -13.725 -8.026 3.832 1.00 90.38 78 ILE A C 1
ATOM 657 O O . ILE A 1 78 ? -13.319 -6.880 3.642 1.00 90.38 78 ILE A O 1
ATOM 661 N N . LEU A 1 79 ? -14.341 -8.726 2.871 1.00 88.81 79 LEU A N 1
ATOM 662 C CA . LEU A 1 79 ? -14.563 -8.202 1.523 1.00 88.81 79 LEU A CA 1
ATOM 663 C C . LEU A 1 79 ? -15.678 -7.153 1.493 1.00 88.81 79 LEU A C 1
ATOM 665 O O . LEU A 1 79 ? -15.525 -6.139 0.818 1.00 88.81 79 LEU A O 1
ATOM 669 N N . GLU A 1 80 ? -16.761 -7.345 2.252 1.00 88.69 80 GLU A N 1
ATOM 670 C CA . GLU A 1 80 ? -17.813 -6.325 2.421 1.00 88.69 80 GLU A CA 1
ATOM 671 C C . GLU A 1 80 ? -17.240 -5.063 3.071 1.00 88.69 80 GLU A C 1
ATOM 673 O O . GLU A 1 80 ? -17.502 -3.941 2.631 1.00 88.69 80 GLU A O 1
ATOM 678 N N . THR A 1 81 ? -16.391 -5.263 4.081 1.00 93.31 81 THR A N 1
ATOM 679 C CA . THR A 1 81 ? -15.685 -4.183 4.766 1.00 93.31 81 THR A CA 1
ATOM 680 C C . THR A 1 81 ? -14.759 -3.443 3.809 1.00 93.31 81 THR A C 1
ATOM 682 O O . THR A 1 81 ? -14.826 -2.219 3.726 1.00 93.31 81 THR A O 1
ATOM 685 N N . GLY A 1 82 ? -13.924 -4.173 3.064 1.00 92.69 82 GLY A N 1
ATOM 686 C CA . GLY A 1 82 ? -13.001 -3.605 2.087 1.00 92.69 82 GLY A CA 1
ATOM 687 C C . GLY A 1 82 ? -13.720 -2.843 0.981 1.00 92.69 82 GLY A C 1
ATOM 688 O O . GLY A 1 82 ? -13.316 -1.733 0.650 1.00 92.69 82 GLY A O 1
ATOM 689 N N . TYR A 1 83 ? -14.833 -3.379 0.477 1.00 87.00 83 TYR A N 1
ATOM 690 C CA . TYR A 1 83 ? -15.667 -2.710 -0.516 1.00 87.00 83 TYR A CA 1
ATOM 691 C C . TYR A 1 83 ? -16.219 -1.381 0.004 1.00 87.00 83 TYR A C 1
ATOM 693 O O . TYR A 1 83 ? -16.017 -0.343 -0.622 1.00 87.00 83 TYR A O 1
ATOM 701 N N . ALA A 1 84 ? -16.884 -1.386 1.164 1.00 89.62 84 ALA A N 1
ATOM 702 C CA . ALA A 1 84 ? -17.461 -0.173 1.740 1.00 89.62 84 ALA A CA 1
ATOM 703 C C . ALA A 1 84 ? -16.387 0.867 2.110 1.00 89.62 84 ALA A C 1
ATOM 705 O O . ALA A 1 84 ? -16.590 2.070 1.920 1.00 89.62 84 ALA A O 1
ATOM 706 N N . TRP A 1 85 ? -15.240 0.401 2.612 1.00 94.31 85 TRP A N 1
ATOM 707 C CA . TRP A 1 85 ? -14.083 1.224 2.949 1.00 94.31 85 TRP A CA 1
ATOM 708 C C . TRP A 1 85 ? -13.525 1.914 1.697 1.00 94.31 85 TRP A C 1
ATOM 710 O O . TRP A 1 85 ? -13.536 3.143 1.618 1.00 94.31 85 TRP A O 1
ATOM 720 N N . GLU A 1 86 ? -13.148 1.150 0.674 1.00 87.12 86 GLU A N 1
ATOM 721 C CA . GLU A 1 86 ? -12.484 1.669 -0.527 1.00 87.12 86 GLU A CA 1
ATOM 722 C C . GLU A 1 86 ? -13.396 2.609 -1.325 1.00 87.12 86 GLU A C 1
ATOM 724 O O . GLU A 1 86 ? -13.006 3.709 -1.720 1.00 87.12 86 GLU A O 1
ATOM 729 N N . PHE A 1 87 ? -14.667 2.233 -1.493 1.00 81.75 87 PHE A N 1
ATOM 730 C CA . PHE A 1 87 ? -15.616 3.037 -2.264 1.00 81.75 87 PHE A CA 1
ATOM 731 C C . PHE A 1 87 ? -15.938 4.378 -1.598 1.00 81.75 87 PHE A C 1
ATOM 733 O O . PHE A 1 87 ? -16.294 5.346 -2.272 1.00 81.75 87 PHE A O 1
ATOM 740 N N . SER A 1 88 ? -15.827 4.453 -0.270 1.00 85.62 88 SER A N 1
ATOM 741 C CA . SER A 1 88 ? -15.959 5.721 0.442 1.00 85.62 88 SER A CA 1
ATOM 742 C C . SER A 1 88 ? -14.723 6.611 0.280 1.00 85.62 88 SER A C 1
ATOM 744 O O . SER A 1 88 ? -14.888 7.817 0.089 1.00 85.62 88 SER A O 1
ATOM 746 N N . GLU A 1 89 ? -13.512 6.036 0.253 1.00 83.38 89 GLU A N 1
ATOM 747 C CA . GLU A 1 89 ? -12.270 6.785 0.040 1.00 83.38 89 GLU A CA 1
ATOM 748 C C . GLU A 1 89 ? -12.256 7.463 -1.326 1.00 83.38 89 GLU A C 1
ATOM 750 O O . GLU A 1 89 ? -11.923 8.644 -1.411 1.00 83.38 89 GLU A O 1
ATOM 755 N N . LEU A 1 90 ? -12.718 6.783 -2.381 1.00 72.50 90 LEU A N 1
ATOM 756 C CA . LEU A 1 90 ? -12.806 7.369 -3.723 1.00 72.50 90 LEU A CA 1
ATOM 757 C C . LEU A 1 90 ? -13.645 8.656 -3.767 1.00 72.50 90 LEU A C 1
ATOM 759 O O . LEU A 1 90 ? -13.381 9.551 -4.573 1.00 72.50 90 LEU A O 1
ATOM 763 N N . LYS A 1 91 ? -14.626 8.819 -2.870 1.00 70.56 91 LYS A N 1
ATOM 764 C CA . LYS A 1 91 ? -15.460 10.030 -2.848 1.00 70.56 91 LYS A CA 1
ATOM 765 C C . LYS A 1 91 ? -14.728 11.270 -2.333 1.00 70.56 91 LYS A C 1
ATOM 767 O O . LYS A 1 91 ? -15.262 12.367 -2.465 1.00 70.56 91 LYS A O 1
ATOM 772 N N . ARG A 1 92 ? -13.497 11.149 -1.820 1.00 71.81 92 ARG A N 1
ATOM 773 C CA . ARG A 1 92 ? -12.647 12.305 -1.463 1.00 71.81 92 ARG A CA 1
ATOM 774 C C . ARG A 1 92 ? -12.138 13.092 -2.677 1.00 71.81 92 ARG A C 1
ATOM 776 O O . ARG A 1 92 ? -11.641 14.203 -2.513 1.00 71.81 92 ARG A O 1
ATOM 783 N N . PHE A 1 93 ? -12.234 12.520 -3.879 1.00 63.44 93 PHE A N 1
ATOM 784 C CA . PHE A 1 93 ? -11.911 13.212 -5.129 1.00 63.44 93 PHE A CA 1
ATOM 785 C C . PHE A 1 93 ? -13.049 14.116 -5.617 1.00 63.44 93 PHE A C 1
ATOM 787 O O . PHE A 1 93 ? -12.835 14.961 -6.483 1.00 63.44 93 PHE A O 1
ATOM 794 N N . VAL A 1 94 ? -14.249 13.980 -5.043 1.00 61.72 94 VAL A N 1
ATOM 795 C CA . VAL A 1 94 ? -15.373 14.875 -5.322 1.00 61.72 94 VAL A CA 1
ATOM 796 C C . VAL A 1 94 ? -15.152 16.202 -4.585 1.00 61.72 94 VAL A C 1
ATOM 798 O O . VAL A 1 94 ? -14.821 16.180 -3.396 1.00 61.72 94 VAL A O 1
ATOM 801 N N . PRO A 1 95 ? -15.355 17.367 -5.236 1.00 52.03 95 PRO A N 1
ATOM 802 C CA . PRO A 1 95 ? -15.229 18.667 -4.584 1.00 52.03 95 PRO A CA 1
ATOM 803 C C . PRO A 1 95 ? -16.052 18.755 -3.288 1.00 52.03 95 PRO A C 1
ATOM 805 O O . PRO A 1 95 ? -17.282 18.694 -3.298 1.00 52.03 95 PRO A O 1
ATOM 808 N N . GLY A 1 96 ? -15.343 18.897 -2.164 1.00 56.22 96 GLY A N 1
ATOM 809 C CA . GLY A 1 96 ? -15.899 18.891 -0.810 1.00 56.22 96 GLY A CA 1
ATOM 810 C C . GLY A 1 96 ? -15.398 17.701 0.013 1.00 56.22 96 GLY A C 1
ATOM 811 O O . GLY A 1 96 ? -15.871 16.582 -0.135 1.00 56.22 96 GLY A O 1
ATOM 812 N N . ASN A 1 97 ? -14.493 17.943 0.967 1.00 57.97 97 ASN A N 1
ATOM 813 C CA . ASN A 1 97 ? -13.866 16.881 1.776 1.00 57.97 97 ASN A CA 1
ATOM 814 C C . ASN A 1 97 ? -14.857 16.041 2.616 1.00 57.97 97 ASN A C 1
ATOM 816 O O . ASN A 1 97 ? -14.458 15.046 3.203 1.00 57.97 97 ASN A O 1
ATOM 820 N N . ILE A 1 98 ? -16.133 16.435 2.699 1.00 70.44 98 ILE A N 1
ATOM 821 C CA . ILE A 1 98 ? -17.169 15.806 3.532 1.00 70.44 98 ILE A CA 1
ATOM 822 C C . ILE A 1 98 ? -17.757 14.544 2.865 1.00 70.44 98 ILE A C 1
ATOM 824 O O . ILE A 1 98 ? -18.291 13.677 3.556 1.00 70.44 98 ILE A O 1
ATOM 828 N N . TRP A 1 99 ? -17.635 14.394 1.541 1.00 71.94 99 TRP A N 1
ATOM 829 C CA . TRP A 1 99 ? -18.290 13.307 0.799 1.00 71.94 99 TRP A CA 1
ATOM 830 C C . TRP A 1 99 ? -17.764 11.916 1.143 1.00 71.94 99 TRP A C 1
ATOM 832 O O . TRP A 1 99 ? -18.568 10.990 1.261 1.00 71.94 99 TRP A O 1
ATOM 842 N N . SER A 1 100 ? -16.453 11.771 1.362 1.00 78.25 100 SER A N 1
ATOM 843 C CA . SER A 1 100 ? -15.879 10.508 1.850 1.00 78.25 100 SER A CA 1
ATOM 844 C C . SER A 1 100 ? -16.487 10.127 3.203 1.00 78.25 100 SER A C 1
ATOM 846 O O . SER A 1 100 ? -16.977 9.009 3.375 1.00 78.25 100 SER A O 1
ATOM 848 N N . PHE A 1 101 ? -16.606 11.098 4.119 1.00 83.75 101 PHE A N 1
ATOM 849 C CA . PHE A 1 101 ? -17.151 10.849 5.450 1.00 83.75 101 PHE A CA 1
ATOM 850 C C . PHE A 1 101 ? -18.623 10.430 5.427 1.00 83.75 101 PHE A C 1
ATOM 852 O O . PHE A 1 101 ? -19.007 9.443 6.056 1.00 83.75 101 PHE A O 1
ATOM 859 N N . LEU A 1 102 ? -19.449 11.153 4.668 1.00 83.31 102 LEU A N 1
ATOM 860 C CA . LEU A 1 102 ? -20.870 10.827 4.522 1.00 83.31 102 LEU A CA 1
ATOM 861 C C . LEU A 1 102 ? -21.071 9.479 3.831 1.00 83.31 102 LEU A C 1
ATOM 863 O O . LEU A 1 102 ? -21.933 8.701 4.233 1.00 83.31 102 LEU A O 1
ATOM 867 N N . SER A 1 103 ? -20.253 9.182 2.820 1.00 82.50 103 SER A N 1
ATOM 868 C CA . SER A 1 103 ? -20.291 7.894 2.135 1.00 82.50 103 SER A CA 1
ATOM 869 C C . SER A 1 103 ? -19.942 6.748 3.059 1.00 82.50 103 SER A C 1
ATOM 871 O O . SER A 1 103 ? -20.621 5.729 3.028 1.00 82.50 103 SER A O 1
ATOM 873 N N . ARG A 1 104 ? -18.900 6.913 3.877 1.00 89.44 104 ARG A N 1
ATOM 874 C CA . ARG A 1 104 ? -18.493 5.919 4.863 1.00 89.44 104 ARG A CA 1
ATOM 875 C C . ARG A 1 104 ? -19.640 5.624 5.822 1.00 89.44 104 ARG A C 1
ATOM 877 O O . ARG A 1 104 ? -20.023 4.471 5.975 1.00 89.44 104 ARG A O 1
ATOM 884 N N . ALA A 1 105 ? -20.228 6.664 6.410 1.00 89.44 105 ALA A N 1
ATOM 885 C CA . ALA A 1 105 ? -21.337 6.512 7.344 1.00 89.44 105 ALA A CA 1
ATOM 886 C C . ALA A 1 105 ? -22.564 5.843 6.699 1.00 89.44 105 ALA A C 1
ATOM 888 O O . ALA A 1 105 ? -23.177 4.988 7.325 1.00 89.44 105 ALA A O 1
ATOM 889 N N . SER A 1 106 ? -22.906 6.200 5.455 1.00 86.56 106 SER A N 1
ATOM 890 C CA . SER A 1 106 ? -24.034 5.597 4.728 1.00 86.56 106 SER A CA 1
ATOM 891 C C . SER A 1 106 ? -23.787 4.128 4.381 1.00 86.56 106 SER A C 1
ATOM 893 O O . SER A 1 106 ? -24.629 3.291 4.676 1.00 86.56 106 SER A O 1
ATOM 895 N N . LEU A 1 107 ? -22.630 3.799 3.797 1.00 85.56 107 LEU A N 1
ATOM 896 C CA . LEU A 1 107 ? -22.318 2.431 3.363 1.00 85.56 107 LEU A CA 1
ATOM 897 C C . LEU A 1 107 ? -22.232 1.467 4.549 1.00 85.56 107 LEU A C 1
ATOM 899 O O . LEU A 1 107 ? -22.718 0.344 4.473 1.00 85.56 107 LEU A O 1
ATOM 903 N N . PHE A 1 108 ? -21.649 1.903 5.668 1.00 93.06 108 PHE A N 1
ATOM 904 C CA . PHE A 1 108 ? -21.602 1.079 6.874 1.00 93.06 108 PHE A CA 1
ATOM 905 C C . PHE A 1 108 ? -22.958 1.004 7.591 1.00 93.06 108 PHE A C 1
ATOM 907 O O . PHE A 1 108 ? -23.253 -0.021 8.202 1.00 93.06 108 PHE A O 1
ATOM 914 N N . GLN A 1 109 ? -23.823 2.014 7.447 1.00 91.81 109 GLN A N 1
ATOM 915 C CA . GLN A 1 109 ? -25.213 1.923 7.899 1.00 91.81 109 GLN A CA 1
ATOM 916 C C . GLN A 1 109 ? -25.996 0.849 7.131 1.00 91.81 109 GLN A C 1
ATOM 918 O O . GLN A 1 109 ? -26.746 0.096 7.755 1.00 91.81 109 GLN A O 1
ATOM 923 N N . ASP A 1 110 ? -25.789 0.730 5.817 1.00 86.38 110 ASP A N 1
ATOM 924 C CA . ASP A 1 110 ? -26.392 -0.336 5.002 1.00 86.38 110 ASP A CA 1
ATOM 925 C C . ASP A 1 110 ? -25.913 -1.731 5.453 1.00 86.38 110 ASP A C 1
ATOM 927 O O . ASP A 1 110 ? -26.670 -2.702 5.425 1.00 86.38 110 ASP A O 1
ATOM 931 N N . LEU A 1 111 ? -24.684 -1.813 5.978 1.00 88.56 111 LEU A N 1
ATOM 932 C CA . LEU A 1 111 ? -24.107 -3.001 6.621 1.00 88.56 111 LEU A CA 1
ATOM 933 C C . LEU A 1 111 ? -24.501 -3.157 8.106 1.00 88.56 111 LEU A C 1
ATOM 935 O O . LEU A 1 111 ? -23.901 -3.953 8.823 1.00 88.56 111 LEU A O 1
ATOM 939 N N . LYS A 1 112 ? -25.527 -2.431 8.576 1.00 92.12 112 LYS A N 1
ATOM 940 C CA . LYS A 1 112 ? -26.066 -2.469 9.952 1.00 92.12 112 LYS A CA 1
ATOM 941 C C . LYS A 1 112 ? -25.109 -1.981 11.048 1.00 92.12 112 LYS A C 1
ATOM 943 O O . LYS A 1 112 ? -25.364 -2.225 12.227 1.00 92.12 112 LYS A O 1
ATOM 948 N N . VAL A 1 113 ? -24.061 -1.243 10.692 1.00 95.06 113 VAL A N 1
ATOM 949 C CA . VAL A 1 113 ? -23.218 -0.533 11.660 1.00 95.06 113 VAL A CA 1
ATOM 950 C C . VAL A 1 113 ? -23.876 0.798 12.007 1.00 95.06 113 VAL A C 1
ATOM 952 O O . VAL A 1 113 ? -24.295 1.561 11.136 1.00 95.06 113 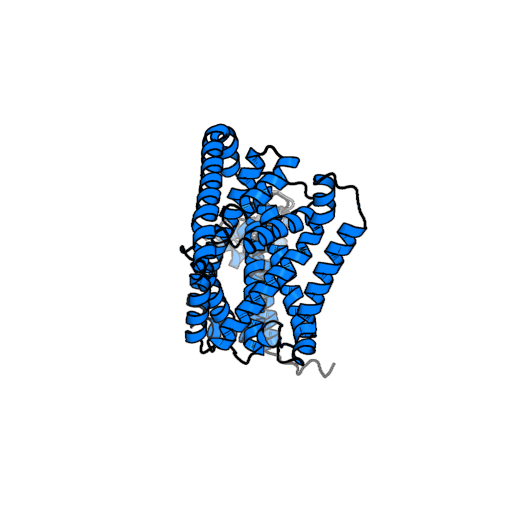VAL A O 1
ATOM 955 N N . ASP A 1 114 ? -23.989 1.108 13.294 1.00 92.38 114 ASP A N 1
ATOM 956 C CA . ASP A 1 114 ? -24.603 2.357 13.723 1.00 92.38 114 ASP A CA 1
ATOM 957 C C . ASP A 1 114 ? -23.720 3.577 13.384 1.00 92.38 114 ASP A C 1
ATOM 959 O O . ASP A 1 114 ? -22.488 3.539 13.469 1.00 92.38 114 ASP A O 1
ATOM 963 N N . LYS A 1 115 ? -24.355 4.708 13.038 1.00 89.00 115 LYS A N 1
ATOM 964 C CA . LYS A 1 115 ? -23.650 5.940 12.629 1.00 89.00 115 LYS A CA 1
ATOM 965 C C . LYS A 1 115 ? -22.656 6.441 13.676 1.00 89.00 115 LYS A C 1
ATOM 967 O O . LYS A 1 115 ? -21.656 7.064 13.316 1.00 89.00 115 LYS A O 1
ATOM 972 N N . LYS A 1 116 ? -22.939 6.214 14.963 1.00 89.75 116 LYS A N 1
ATOM 973 C CA . LYS A 1 116 ? -22.089 6.666 16.067 1.00 89.75 116 LYS A CA 1
ATOM 974 C C . LYS A 1 116 ? -20.785 5.870 16.088 1.00 89.75 116 LYS A C 1
ATOM 976 O O . LYS A 1 116 ? -19.724 6.484 16.148 1.00 89.75 116 LYS A O 1
ATOM 981 N N . THR A 1 117 ? -20.861 4.547 15.963 1.00 91.75 117 THR A N 1
ATOM 982 C CA . THR A 1 117 ? -19.699 3.664 15.840 1.00 91.75 117 THR A CA 1
ATOM 983 C C . THR A 1 117 ? -18.890 4.004 14.599 1.00 91.75 117 THR A C 1
ATOM 985 O O . THR A 1 117 ? -17.694 4.249 14.728 1.00 91.75 117 THR A O 1
ATOM 988 N N . SER A 1 118 ? -19.514 4.123 13.419 1.00 92.06 118 SER A N 1
ATOM 989 C CA . SER A 1 118 ? -18.778 4.503 12.204 1.00 92.06 118 SER A CA 1
ATOM 990 C C . SER A 1 118 ? -18.052 5.838 12.371 1.00 92.06 118 SER A C 1
ATOM 992 O O . SER A 1 118 ? -16.865 5.916 12.084 1.00 92.06 118 SER A O 1
ATOM 994 N N . SER A 1 119 ? -18.721 6.867 12.902 1.00 90.44 119 SER A N 1
ATOM 995 C CA . SER A 1 119 ? -18.101 8.187 13.109 1.00 90.44 119 SER A CA 1
ATOM 996 C C . SER A 1 119 ? -16.935 8.135 14.100 1.00 90.44 119 SER A C 1
ATOM 998 O O . SER A 1 119 ? -15.917 8.785 13.880 1.00 90.44 119 SER A O 1
ATOM 1000 N N . LEU A 1 120 ? -17.064 7.352 15.176 1.00 91.38 120 LEU A N 1
ATOM 1001 C CA . LEU A 1 120 ? -16.005 7.166 16.168 1.00 91.38 120 LEU A CA 1
ATOM 1002 C C . LEU A 1 120 ? -14.782 6.463 15.564 1.00 91.38 120 LEU A C 1
ATOM 1004 O O . LEU A 1 120 ? -13.661 6.928 15.740 1.00 91.38 120 LEU A O 1
ATOM 1008 N N . LEU A 1 121 ? -14.989 5.380 14.809 1.00 94.12 121 LEU A N 1
ATOM 1009 C CA . LEU A 1 121 ? -13.891 4.653 14.167 1.00 94.12 121 LEU A CA 1
ATOM 1010 C C . LEU A 1 121 ? -13.163 5.498 13.117 1.00 94.12 121 LEU A C 1
ATOM 1012 O O . LEU A 1 121 ? -11.958 5.347 12.942 1.00 94.12 121 LEU A O 1
ATOM 1016 N N . MET A 1 122 ? -13.861 6.428 12.462 1.00 92.25 122 MET A N 1
ATOM 1017 C CA . MET A 1 122 ? -13.229 7.390 11.553 1.00 92.25 122 MET A CA 1
ATOM 1018 C C . MET A 1 122 ? -12.312 8.358 12.292 1.00 92.25 122 MET A C 1
ATOM 1020 O O . MET A 1 122 ? -11.254 8.694 11.771 1.00 92.25 122 MET A O 1
ATOM 1024 N N . LEU A 1 123 ? -12.684 8.794 13.499 1.00 91.44 123 LEU A N 1
ATOM 1025 C CA . LEU A 1 123 ? -11.797 9.609 14.332 1.00 91.44 123 LEU A CA 1
ATOM 1026 C C . LEU A 1 123 ? -10.536 8.823 14.702 1.00 91.44 123 LEU A C 1
ATOM 1028 O O . LEU A 1 123 ? -9.435 9.331 14.508 1.00 91.44 123 LEU A O 1
ATOM 1032 N N . TYR A 1 124 ? -10.686 7.566 15.129 1.00 94.06 124 TYR A N 1
ATOM 1033 C CA . TYR A 1 124 ? -9.541 6.701 15.432 1.00 94.06 124 TYR A CA 1
ATOM 1034 C C . TYR A 1 124 ? -8.648 6.469 14.211 1.00 94.06 124 TYR A C 1
ATOM 1036 O O . TYR A 1 124 ? -7.428 6.514 14.335 1.00 94.06 124 TYR A O 1
ATOM 1044 N N . GLU A 1 125 ? -9.227 6.284 13.022 1.00 94.56 125 GLU A N 1
ATOM 1045 C CA . GLU A 1 125 ? -8.465 6.193 11.774 1.00 94.56 125 GLU A CA 1
ATOM 1046 C C . GLU A 1 125 ? -7.700 7.493 11.478 1.00 94.56 125 GLU A C 1
ATOM 1048 O O . GLU A 1 125 ? -6.505 7.430 11.205 1.00 94.56 125 GLU A O 1
ATOM 1053 N N . ILE A 1 126 ? -8.325 8.673 11.590 1.00 92.50 126 ILE A N 1
ATOM 1054 C CA . ILE A 1 126 ? -7.635 9.964 11.400 1.00 92.50 126 ILE A CA 1
ATOM 1055 C C . ILE A 1 126 ? -6.436 10.088 12.347 1.00 92.50 126 ILE A C 1
ATOM 1057 O O . ILE A 1 126 ? -5.352 10.491 11.921 1.00 92.50 126 ILE A O 1
ATOM 1061 N N . GLU A 1 127 ? -6.619 9.752 13.623 1.00 93.19 127 GLU A N 1
ATOM 1062 C CA . GLU A 1 127 ? -5.550 9.796 14.622 1.00 93.19 127 GLU A CA 1
ATOM 1063 C C . GLU A 1 127 ? -4.428 8.815 14.289 1.00 93.19 127 GLU A C 1
ATOM 1065 O O . GLU A 1 127 ? -3.258 9.193 14.305 1.00 93.19 127 GLU A O 1
ATOM 1070 N N . LEU A 1 128 ? -4.776 7.583 13.914 1.00 95.88 128 LEU A N 1
ATOM 1071 C CA . LEU A 1 128 ? -3.821 6.565 13.491 1.00 95.88 128 LEU A CA 1
ATOM 1072 C C . LEU A 1 128 ? -3.000 7.013 12.282 1.00 95.88 128 LEU A C 1
ATOM 1074 O O . LEU A 1 128 ? -1.785 6.812 12.279 1.00 95.88 128 LEU A O 1
ATOM 1078 N N . VAL A 1 129 ? -3.626 7.651 11.287 1.00 95.81 129 VAL A N 1
ATOM 1079 C CA . VAL A 1 129 ? -2.927 8.252 10.140 1.00 95.81 129 VAL A CA 1
ATOM 1080 C C . VAL A 1 129 ? -1.922 9.297 10.622 1.00 95.81 129 VAL A C 1
ATOM 1082 O O . VAL A 1 129 ? -0.743 9.221 10.281 1.00 95.81 129 VAL A O 1
ATOM 1085 N N . ILE A 1 130 ? -2.362 10.246 11.453 1.00 95.62 130 ILE A N 1
ATOM 1086 C CA . ILE A 1 130 ? -1.517 11.345 11.939 1.00 95.62 130 ILE A CA 1
ATOM 1087 C C . ILE A 1 130 ? -0.330 10.810 12.746 1.00 95.62 130 ILE A C 1
ATOM 1089 O O . ILE A 1 130 ? 0.813 11.167 12.456 1.00 95.62 130 ILE A O 1
ATOM 1093 N N . VAL A 1 131 ? -0.577 9.944 13.733 1.00 96.31 131 VAL A N 1
ATOM 1094 C CA . VAL A 1 131 ? 0.467 9.405 14.616 1.00 96.31 131 VAL A CA 1
ATOM 1095 C C . VAL A 1 131 ? 1.445 8.534 13.825 1.00 96.31 131 VAL A C 1
ATOM 1097 O O . VAL A 1 131 ? 2.654 8.691 13.974 1.00 96.31 131 VAL A O 1
ATOM 1100 N N . SER A 1 132 ? 0.957 7.678 12.925 1.00 97.88 132 SER A N 1
ATOM 1101 C CA . SER A 1 132 ? 1.812 6.792 12.119 1.00 97.88 132 SER A CA 1
ATOM 1102 C C . SER A 1 132 ? 2.687 7.563 11.135 1.00 97.88 132 SER A C 1
ATOM 1104 O O . SER A 1 132 ? 3.891 7.316 11.043 1.00 97.88 132 SER A O 1
ATOM 1106 N N . CYS A 1 133 ? 2.120 8.547 10.429 1.00 96.88 133 CYS A N 1
ATOM 1107 C CA . CYS A 1 133 ? 2.913 9.407 9.557 1.00 96.88 133 CYS A CA 1
ATOM 1108 C C . CYS A 1 133 ? 3.914 10.247 10.359 1.00 96.88 133 CYS A C 1
ATOM 1110 O O . CYS A 1 133 ? 5.032 10.447 9.885 1.00 96.88 133 CYS A O 1
ATOM 1112 N N . ALA A 1 134 ? 3.566 10.706 11.566 1.00 96.44 134 ALA A N 1
ATOM 1113 C CA . ALA A 1 134 ? 4.490 11.430 12.436 1.00 96.44 134 ALA A CA 1
ATOM 1114 C C . ALA A 1 134 ? 5.665 10.547 12.892 1.00 96.44 134 ALA A C 1
ATOM 1116 O O . ALA A 1 134 ? 6.807 10.998 12.822 1.00 96.44 134 ALA A O 1
ATOM 1117 N N . ILE A 1 135 ? 5.410 9.285 13.266 1.00 97.19 135 ILE A N 1
ATOM 1118 C CA . ILE A 1 135 ? 6.449 8.288 13.588 1.00 97.19 135 ILE A CA 1
ATOM 1119 C C . ILE A 1 135 ? 7.413 8.115 12.416 1.00 97.19 135 ILE A C 1
ATOM 1121 O O . ILE A 1 135 ? 8.622 8.238 12.591 1.00 97.19 135 ILE A O 1
ATOM 1125 N N . LEU A 1 136 ? 6.899 7.882 11.209 1.00 97.19 136 LEU A N 1
ATOM 1126 C CA . LEU A 1 136 ? 7.747 7.679 10.032 1.00 97.19 136 LEU A CA 1
ATOM 1127 C C . LEU A 1 136 ? 8.496 8.950 9.626 1.00 97.19 136 LEU A C 1
ATOM 1129 O O . LEU A 1 136 ? 9.649 8.873 9.207 1.00 97.19 136 LEU A O 1
ATOM 1133 N N . SER A 1 137 ? 7.885 10.124 9.803 1.00 95.12 137 SER A N 1
ATOM 1134 C CA . SER A 1 137 ? 8.513 11.422 9.517 1.00 95.12 137 SER A CA 1
ATOM 1135 C C . SER A 1 137 ? 9.783 11.656 10.338 1.00 95.12 137 SER A C 1
ATOM 1137 O O . SER A 1 137 ? 10.676 12.371 9.885 1.00 95.12 137 SER A O 1
ATOM 1139 N N . LEU A 1 138 ? 9.915 11.013 11.507 1.00 92.81 138 LEU A N 1
ATOM 1140 C CA . LEU A 1 138 ? 11.139 11.059 12.309 1.00 92.81 138 LEU A CA 1
ATOM 1141 C C . LEU A 1 138 ? 12.370 10.562 11.533 1.00 92.81 138 LEU A C 1
ATOM 1143 O O . LEU A 1 138 ? 13.466 11.083 11.739 1.00 92.81 138 LEU A O 1
ATOM 1147 N N . LEU A 1 139 ? 12.198 9.617 10.598 1.00 90.62 139 LEU A N 1
ATOM 1148 C CA . LEU A 1 139 ? 13.282 9.098 9.752 1.00 90.62 139 LEU A CA 1
ATOM 1149 C C . LEU A 1 139 ? 13.859 10.167 8.810 1.00 90.62 139 LEU A C 1
ATOM 1151 O O . LEU A 1 139 ? 15.009 10.059 8.389 1.00 90.62 139 LEU A O 1
ATOM 1155 N N . ALA A 1 140 ? 13.086 11.212 8.501 1.00 86.19 140 ALA A N 1
ATOM 1156 C CA . ALA A 1 140 ? 13.523 12.327 7.665 1.00 86.19 140 ALA A CA 1
ATOM 1157 C C . ALA A 1 140 ? 14.162 13.476 8.459 1.00 86.19 140 ALA A C 1
ATOM 1159 O O . ALA A 1 140 ? 14.811 14.332 7.862 1.00 86.19 140 ALA A O 1
ATOM 1160 N N . ILE A 1 141 ? 14.021 13.510 9.792 1.00 80.88 141 ILE A N 1
ATOM 1161 C CA . ILE A 1 141 ? 14.515 14.616 10.632 1.00 80.88 141 ILE A CA 1
ATOM 1162 C C . ILE A 1 141 ? 16.027 14.847 10.512 1.00 80.88 141 ILE A C 1
ATOM 1164 O O . ILE A 1 141 ? 16.410 16.010 10.376 1.00 80.88 141 ILE A O 1
ATOM 1168 N N . PRO A 1 142 ? 16.903 13.819 10.555 1.00 73.88 142 PRO A N 1
ATOM 1169 C CA . PRO A 1 142 ? 18.348 14.041 10.454 1.00 73.88 142 PRO A CA 1
ATOM 1170 C C . PRO A 1 142 ? 18.729 14.831 9.198 1.00 73.88 142 PRO A C 1
ATOM 1172 O O . PRO A 1 142 ? 19.554 15.735 9.255 1.00 73.88 142 PRO A O 1
ATOM 1175 N N . VAL A 1 143 ? 18.044 14.527 8.100 1.00 69.50 143 VAL A N 1
ATOM 1176 C CA . VAL A 1 143 ? 18.240 15.123 6.783 1.00 69.50 143 VAL A CA 1
ATOM 1177 C C . VAL A 1 143 ? 17.587 16.506 6.695 1.00 69.50 143 VAL A C 1
ATOM 1179 O O . VAL A 1 143 ? 18.204 17.458 6.231 1.00 69.50 143 VAL A O 1
ATOM 1182 N N . ALA A 1 144 ? 16.361 16.658 7.202 1.00 68.94 144 ALA A N 1
ATOM 1183 C CA . ALA A 1 144 ? 15.665 17.944 7.243 1.00 68.94 144 ALA A CA 1
ATOM 1184 C C . ALA A 1 144 ? 16.438 19.010 8.042 1.00 68.94 144 ALA A C 1
ATOM 1186 O O . ALA A 1 144 ? 16.430 20.183 7.674 1.00 68.94 144 ALA A O 1
ATOM 1187 N N . LEU A 1 145 ? 17.122 18.608 9.117 1.00 66.38 145 LEU A N 1
ATOM 1188 C CA . LEU A 1 145 ? 17.948 19.500 9.934 1.00 66.38 145 LEU A CA 1
ATOM 1189 C C . LEU A 1 145 ? 19.239 19.920 9.233 1.00 66.38 145 LEU A C 1
ATOM 1191 O O . LEU A 1 145 ? 19.575 21.103 9.257 1.00 66.38 145 LEU A O 1
ATOM 1195 N N . GLU A 1 146 ? 19.913 18.982 8.565 1.00 65.94 146 GLU A N 1
ATOM 1196 C CA . GLU A 1 146 ? 21.065 19.280 7.707 1.00 65.94 146 GLU A CA 1
ATOM 1197 C C . GLU A 1 146 ? 20.674 20.271 6.595 1.00 65.94 146 GLU A C 1
ATOM 1199 O O . GLU A 1 146 ? 21.385 21.243 6.341 1.00 65.94 146 GLU A O 1
ATOM 1204 N N . TYR A 1 147 ? 19.476 20.114 6.019 1.00 62.75 147 TYR A N 1
ATOM 1205 C CA . TYR A 1 147 ? 18.945 21.004 4.982 1.00 62.75 147 TYR A CA 1
ATOM 1206 C C . TYR A 1 147 ? 18.571 22.418 5.448 1.00 62.75 147 TYR A C 1
ATOM 1208 O O . TYR A 1 147 ? 18.619 23.344 4.635 1.00 62.75 147 TYR A O 1
ATOM 1216 N N . LEU A 1 148 ? 18.177 22.612 6.710 1.00 63.66 148 LEU A N 1
ATOM 1217 C CA . LEU A 1 148 ? 17.799 23.929 7.242 1.00 63.66 148 LEU A CA 1
ATOM 1218 C C . LEU A 1 148 ? 19.006 24.758 7.710 1.00 63.66 148 LEU A C 1
ATOM 1220 O O . LEU A 1 148 ? 18.823 25.891 8.151 1.00 63.66 148 LEU A O 1
ATOM 1224 N N . GLY A 1 149 ? 20.228 24.211 7.649 1.00 60.34 149 GLY A N 1
ATOM 1225 C CA . GLY A 1 149 ? 21.423 24.864 8.198 1.00 60.34 149 GLY A CA 1
ATOM 1226 C C . GLY A 1 149 ? 21.342 25.083 9.713 1.00 60.34 149 GLY A C 1
ATOM 1227 O O . GLY A 1 149 ? 22.129 25.837 10.283 1.00 60.34 149 GLY A O 1
ATOM 1228 N N . VAL A 1 150 ? 20.375 24.437 10.372 1.00 61.75 150 VAL A N 1
ATOM 1229 C CA . VAL A 1 150 ? 20.203 24.477 11.819 1.00 61.75 150 VAL A CA 1
ATOM 1230 C C . VAL A 1 150 ? 21.206 23.484 12.376 1.00 61.75 150 VAL A C 1
ATOM 1232 O O . VAL A 1 150 ? 21.041 22.271 12.229 1.00 61.75 150 VAL A O 1
ATOM 1235 N N . SER A 1 151 ? 22.275 24.004 12.982 1.00 59.62 151 SER A N 1
ATOM 1236 C CA . SER A 1 151 ? 23.265 23.178 13.665 1.00 59.62 151 SER A CA 1
ATOM 1237 C C . SER A 1 151 ? 22.556 22.219 14.622 1.00 59.62 151 SER A C 1
ATOM 1239 O O . SER A 1 151 ? 21.548 22.567 15.240 1.00 59.62 151 SER A O 1
ATOM 1241 N N . LEU A 1 152 ? 23.051 20.979 14.667 1.00 57.22 152 LEU A N 1
ATOM 1242 C CA . LEU A 1 152 ? 22.495 19.826 15.376 1.00 57.22 152 LEU A CA 1
ATOM 1243 C C . LEU A 1 152 ? 22.245 20.107 16.864 1.00 57.22 152 LEU A C 1
ATOM 1245 O O . LEU A 1 152 ? 22.945 19.593 17.735 1.00 57.22 152 LEU A O 1
ATOM 1249 N N . ASN A 1 153 ? 21.183 20.831 17.192 1.00 67.06 153 ASN A N 1
ATOM 1250 C CA . ASN A 1 153 ? 20.700 20.877 18.550 1.00 67.06 153 ASN A CA 1
ATOM 1251 C C . ASN A 1 153 ? 20.060 19.514 18.791 1.00 67.06 153 ASN A C 1
ATOM 1253 O O . ASN A 1 153 ? 18.934 19.243 18.374 1.00 67.06 153 ASN A O 1
ATOM 1257 N N . PHE A 1 154 ? 20.809 18.630 19.457 1.00 73.38 154 PHE A N 1
ATOM 1258 C CA . PHE A 1 154 ? 20.307 17.405 20.084 1.00 73.38 154 PHE A CA 1
ATOM 1259 C C . PHE A 1 154 ? 18.921 17.632 20.711 1.00 73.38 154 PHE A C 1
ATOM 1261 O O . PHE A 1 154 ? 18.039 16.794 20.568 1.00 73.38 154 PHE A O 1
ATOM 1268 N N . GLN A 1 155 ? 18.708 18.825 21.275 1.00 79.88 155 GLN A N 1
ATOM 1269 C CA . GLN A 1 155 ? 17.436 19.320 21.787 1.00 79.88 155 GLN A CA 1
ATOM 1270 C C . GLN A 1 155 ? 16.279 19.244 20.776 1.00 79.88 155 GLN A C 1
ATOM 1272 O O . GLN A 1 155 ? 15.239 18.709 21.126 1.00 79.88 155 GLN A O 1
ATOM 1277 N N . PHE A 1 156 ? 16.421 19.701 19.526 1.00 80.19 156 PHE A N 1
ATOM 1278 C CA . PHE A 1 156 ? 15.315 19.668 18.555 1.00 80.19 156 PHE A CA 1
ATOM 1279 C C . PHE A 1 156 ? 14.937 18.236 18.159 1.00 80.19 156 PHE A C 1
ATOM 1281 O O . PHE A 1 156 ? 13.754 17.896 18.083 1.00 80.19 156 PHE A O 1
ATOM 1288 N N . ARG A 1 157 ? 15.941 17.370 17.959 1.00 81.94 157 ARG A N 1
ATOM 1289 C CA . ARG A 1 157 ? 15.714 15.937 17.722 1.00 81.94 157 ARG A CA 1
ATOM 1290 C C . ARG A 1 157 ? 15.021 15.304 18.924 1.00 81.94 157 ARG A C 1
ATOM 1292 O O . ARG A 1 157 ? 13.983 14.679 18.754 1.00 81.94 157 ARG A O 1
ATOM 1299 N N . ALA A 1 158 ? 15.546 15.525 20.128 1.00 85.19 158 ALA A N 1
ATOM 1300 C CA . ALA A 1 158 ? 14.975 15.012 21.368 1.00 85.19 158 ALA A CA 1
ATOM 1301 C C . ALA A 1 158 ? 13.532 15.494 21.583 1.00 85.19 158 ALA A C 1
ATOM 1303 O O . ALA A 1 158 ? 12.677 14.683 21.923 1.00 85.19 158 ALA A O 1
ATOM 1304 N N . ILE A 1 159 ? 13.235 16.771 21.320 1.00 87.38 159 ILE A N 1
ATOM 1305 C CA . ILE A 1 159 ? 11.881 17.337 21.396 1.00 87.38 159 ILE A CA 1
ATOM 1306 C C . ILE A 1 159 ? 10.964 16.656 20.379 1.00 87.38 159 ILE A C 1
ATOM 1308 O O . ILE A 1 159 ? 9.886 16.204 20.750 1.00 87.38 159 ILE A O 1
ATOM 1312 N N . SER A 1 160 ? 11.397 16.516 19.124 1.00 86.88 160 SER A N 1
ATOM 1313 C CA . SER A 1 160 ? 10.596 15.873 18.074 1.00 86.88 160 SER A CA 1
ATOM 1314 C C . SER A 1 160 ? 10.289 14.411 18.413 1.00 86.88 160 SER A C 1
ATOM 1316 O O . SER A 1 160 ? 9.132 13.996 18.363 1.00 86.88 160 SER A O 1
ATOM 1318 N N . TYR A 1 161 ? 11.301 13.650 18.844 1.00 90.06 161 TYR A N 1
ATOM 1319 C CA . TYR A 1 161 ? 11.128 12.276 19.317 1.00 90.06 161 TYR A CA 1
ATOM 1320 C C . TYR A 1 161 ? 10.197 12.205 20.530 1.00 90.06 161 TYR A C 1
ATOM 1322 O O . TYR A 1 161 ? 9.320 11.349 20.568 1.00 90.06 161 TYR A O 1
ATOM 1330 N N . SER A 1 162 ? 10.340 13.123 21.490 1.00 90.19 162 SER A N 1
ATOM 1331 C CA . SER A 1 162 ? 9.517 13.156 22.704 1.00 90.19 162 SER A CA 1
ATOM 1332 C C . SER A 1 162 ? 8.056 13.478 22.399 1.00 90.19 162 SER A C 1
ATOM 1334 O O . SER A 1 162 ? 7.171 12.840 22.958 1.00 90.19 162 SER A O 1
ATOM 1336 N N . ILE A 1 163 ? 7.784 14.423 21.493 1.00 91.25 163 ILE A N 1
ATOM 1337 C CA . ILE A 1 163 ? 6.419 14.778 21.076 1.00 91.25 163 ILE A CA 1
ATOM 1338 C C . ILE A 1 163 ? 5.745 13.586 20.396 1.00 91.25 163 ILE A C 1
ATOM 1340 O O . ILE A 1 163 ? 4.607 13.254 20.726 1.00 91.25 163 ILE A O 1
ATOM 1344 N N . VAL A 1 164 ? 6.444 12.916 19.476 1.00 92.38 164 VAL A N 1
ATOM 1345 C CA . VAL A 1 164 ? 5.891 11.758 18.765 1.00 92.38 164 VAL A CA 1
ATOM 1346 C C . VAL A 1 164 ? 5.717 10.561 19.700 1.00 92.38 164 VAL A C 1
ATOM 1348 O O . VAL A 1 164 ? 4.668 9.920 19.668 1.00 92.38 164 VAL A O 1
ATOM 1351 N N . ALA A 1 165 ? 6.685 10.294 20.581 1.00 92.25 165 ALA A N 1
ATOM 1352 C CA . ALA A 1 165 ? 6.582 9.240 21.589 1.00 92.25 165 ALA A CA 1
ATOM 1353 C C . ALA A 1 165 ? 5.434 9.503 22.574 1.00 92.25 165 ALA A C 1
ATOM 1355 O O . ALA A 1 165 ? 4.694 8.580 22.909 1.00 92.25 165 ALA A O 1
ATOM 1356 N N . LEU A 1 166 ? 5.237 10.758 22.992 1.00 92.31 166 LEU A N 1
ATOM 1357 C CA . LEU A 1 166 ? 4.106 11.158 23.825 1.00 92.31 166 LEU A CA 1
ATOM 1358 C C . LEU A 1 166 ? 2.783 10.957 23.081 1.00 92.31 166 LEU A C 1
ATOM 1360 O O . LEU A 1 166 ? 1.871 10.362 23.640 1.00 92.31 166 LEU A O 1
ATOM 1364 N N . GLY A 1 167 ? 2.678 11.397 21.824 1.00 90.00 167 GLY A N 1
ATOM 1365 C CA . GLY A 1 167 ? 1.479 11.202 21.003 1.00 90.00 167 GLY A CA 1
ATOM 1366 C C . GLY A 1 167 ? 1.124 9.723 20.824 1.00 90.00 167 GLY A C 1
ATOM 1367 O O . GLY A 1 167 ? -0.014 9.329 21.076 1.00 90.00 167 GLY A O 1
ATOM 1368 N N . ALA A 1 168 ? 2.109 8.889 20.479 1.00 92.44 168 ALA A N 1
ATOM 1369 C CA . ALA A 1 168 ? 1.943 7.442 20.366 1.00 92.44 168 ALA A CA 1
ATOM 1370 C C . ALA A 1 168 ? 1.560 6.801 21.709 1.00 92.44 168 ALA A C 1
ATOM 1372 O O . ALA A 1 168 ? 0.630 6.000 21.770 1.00 92.44 168 ALA A O 1
ATOM 1373 N N . GLY A 1 169 ? 2.225 7.192 22.800 1.00 91.00 169 GLY A N 1
ATOM 1374 C CA . GLY A 1 169 ? 1.934 6.703 24.146 1.00 91.00 169 GLY A CA 1
ATOM 1375 C C . GLY A 1 169 ? 0.531 7.077 24.623 1.00 91.00 169 GLY A C 1
ATOM 1376 O O . GLY A 1 169 ? -0.168 6.229 25.177 1.00 91.00 169 GLY A O 1
ATOM 1377 N N . LEU A 1 170 ? 0.082 8.310 24.371 1.00 89.56 170 LEU A N 1
ATOM 1378 C CA . LEU A 1 170 ? -1.277 8.768 24.678 1.00 89.56 170 LEU A CA 1
ATOM 1379 C C . LEU A 1 170 ? -2.326 7.999 23.870 1.00 89.56 170 LEU A C 1
ATOM 1381 O O . LEU A 1 170 ? -3.345 7.605 24.429 1.00 89.56 170 LEU A O 1
ATOM 1385 N N . TRP A 1 171 ? -2.060 7.743 22.588 1.00 91.06 171 TRP A N 1
ATOM 1386 C CA . TRP A 1 171 ? -2.962 6.965 21.745 1.00 91.06 171 TRP A CA 1
ATOM 1387 C C . TRP A 1 171 ? -3.056 5.503 22.220 1.00 91.06 171 TRP A C 1
ATOM 1389 O O . TRP A 1 171 ? -4.150 4.999 22.458 1.00 91.06 171 TRP A O 1
ATOM 1399 N N . ILE A 1 172 ? -1.918 4.847 22.493 1.00 91.25 172 ILE A N 1
ATOM 1400 C CA . ILE A 1 172 ? -1.865 3.468 23.018 1.00 91.25 172 ILE A CA 1
ATOM 1401 C C . ILE A 1 172 ? -2.573 3.351 24.377 1.00 91.25 172 ILE A C 1
ATOM 1403 O O . ILE A 1 172 ? -3.368 2.435 24.601 1.00 91.25 172 ILE A O 1
ATOM 1407 N N . SER A 1 173 ? -2.302 4.290 25.288 1.00 86.81 173 SER A N 1
ATOM 1408 C CA . SER A 1 173 ? -2.863 4.315 26.646 1.00 86.81 173 SER A CA 1
ATOM 1409 C C . SER A 1 173 ? -4.264 4.925 26.732 1.00 86.81 173 SER A C 1
ATOM 1411 O O . SER A 1 173 ? -4.780 5.109 27.840 1.00 86.81 173 SER A O 1
ATOM 1413 N N . GLY A 1 174 ? -4.897 5.185 25.583 1.00 80.00 174 GLY A N 1
ATOM 1414 C CA . GLY A 1 174 ? -6.181 5.864 25.460 1.00 80.00 174 GLY A CA 1
ATOM 1415 C C . GLY A 1 174 ? -7.218 5.391 26.471 1.00 80.00 174 GLY A C 1
ATOM 1416 O O . GLY A 1 174 ? -7.727 6.194 27.251 1.00 80.00 174 GLY A O 1
ATOM 1417 N N . ASN A 1 175 ? -7.419 4.076 26.572 1.00 75.81 175 ASN A N 1
ATOM 1418 C CA . ASN A 1 175 ? -8.393 3.457 27.471 1.00 75.81 175 ASN A CA 1
ATOM 1419 C C . ASN A 1 175 ? -8.153 3.750 28.966 1.00 75.81 175 ASN A C 1
ATOM 1421 O O . ASN A 1 175 ? -9.086 4.014 29.725 1.00 75.81 175 ASN A O 1
ATOM 1425 N N . GLY A 1 176 ? -6.890 3.821 29.397 1.00 64.81 176 GLY A N 1
ATOM 1426 C CA . GLY A 1 176 ? -6.539 4.220 30.764 1.00 64.81 176 GLY A CA 1
ATOM 1427 C C . GLY A 1 176 ? -6.900 5.679 31.075 1.00 64.81 176 GLY A C 1
ATOM 1428 O O . GLY A 1 176 ? -7.291 5.998 32.202 1.00 64.81 176 GLY A O 1
ATOM 1429 N N . LEU A 1 177 ? -6.834 6.553 30.066 1.00 59.69 177 LEU A N 1
ATOM 1430 C CA . LEU A 1 177 ? -7.179 7.976 30.149 1.00 59.69 177 LEU A CA 1
ATOM 1431 C C . LEU A 1 177 ? -8.702 8.221 30.076 1.00 59.69 177 LEU A C 1
ATOM 1433 O O . LEU A 1 177 ? -9.180 9.229 30.610 1.00 59.69 177 LEU A O 1
ATOM 1437 N N . LEU A 1 178 ? -9.484 7.277 29.523 1.00 55.62 178 LEU A N 1
ATOM 1438 C CA . LEU A 1 178 ? -10.960 7.325 29.457 1.00 55.62 178 LEU A CA 1
ATOM 1439 C C . LEU A 1 178 ? -11.646 7.279 30.829 1.00 55.62 178 LEU A C 1
ATOM 1441 O O . LEU A 1 178 ? -12.810 7.674 30.938 1.00 55.62 178 LEU A O 1
ATOM 1445 N N . LYS A 1 179 ? -10.939 6.888 31.903 1.00 56.66 179 LYS A N 1
ATOM 1446 C CA . LYS A 1 179 ? -11.448 7.006 33.287 1.00 56.66 179 LYS A CA 1
ATOM 1447 C C . LYS A 1 179 ? -11.847 8.447 33.644 1.00 56.66 179 LYS A C 1
ATOM 1449 O O . LYS A 1 179 ? -12.596 8.669 34.593 1.00 56.66 179 LYS A O 1
ATOM 1454 N N . ARG A 1 180 ? -11.401 9.438 32.862 1.00 60.31 180 ARG A N 1
ATOM 1455 C CA . ARG A 1 180 ? -11.883 10.821 32.895 1.00 60.31 180 ARG A CA 1
ATOM 1456 C C . ARG A 1 180 ? -12.907 11.028 31.768 1.00 60.31 180 ARG A C 1
ATOM 1458 O O . ARG A 1 180 ? -12.525 11.214 30.616 1.00 60.31 180 ARG A O 1
ATOM 1465 N N . LYS A 1 181 ? -14.207 11.089 32.108 1.00 60.47 181 LYS A N 1
ATOM 1466 C CA . LYS A 1 181 ? -15.359 11.246 31.176 1.00 60.47 181 LYS A CA 1
ATOM 1467 C C . LYS A 1 181 ? -15.219 12.353 30.110 1.00 60.47 181 LYS A C 1
ATOM 1469 O O . LYS A 1 181 ? -15.930 12.318 29.115 1.00 60.47 181 LYS A O 1
ATOM 1474 N N . ARG A 1 182 ? -14.319 13.324 30.301 1.00 61.47 182 ARG A N 1
ATOM 1475 C CA . ARG A 1 182 ? -14.063 14.445 29.381 1.00 61.47 182 ARG A CA 1
ATOM 1476 C C . ARG A 1 182 ? -13.358 14.042 28.075 1.00 61.47 182 ARG A C 1
ATOM 1478 O O . ARG A 1 182 ? -13.495 14.764 27.097 1.00 61.47 182 ARG A O 1
ATOM 1485 N N . PHE A 1 183 ? -12.634 12.920 28.046 1.00 62.62 183 PHE A N 1
ATOM 1486 C CA . PHE A 1 183 ? -11.839 12.489 26.883 1.00 62.62 183 PHE A CA 1
ATOM 1487 C C . PHE A 1 183 ? -12.379 11.226 26.196 1.00 62.62 183 PHE A C 1
ATOM 1489 O O . PHE A 1 183 ? -11.704 10.657 25.342 1.00 62.62 183 PHE A O 1
ATOM 1496 N N . SER A 1 184 ? -13.603 10.800 26.541 1.00 64.94 184 SER A N 1
ATOM 1497 C CA . SER A 1 184 ? -14.146 9.492 26.150 1.00 64.94 184 SER A CA 1
ATOM 1498 C C . SER A 1 184 ? -14.349 9.283 24.645 1.00 64.94 184 SER A C 1
ATOM 1500 O O . SER A 1 184 ? -14.537 8.159 24.202 1.00 64.94 184 SER A O 1
ATOM 1502 N N . SER A 1 185 ? -14.364 10.370 23.871 1.00 68.94 185 SER A N 1
ATOM 1503 C CA . SER A 1 185 ? -14.630 10.367 22.425 1.00 68.94 185 SER A CA 1
ATOM 1504 C C . SER A 1 185 ? -13.402 10.688 21.571 1.00 68.94 185 SER A C 1
ATOM 1506 O O . SER A 1 185 ? -13.524 10.714 20.353 1.00 68.94 185 SER A O 1
ATOM 1508 N N . ILE A 1 186 ? -12.262 10.993 22.202 1.00 76.56 186 ILE A N 1
ATOM 1509 C CA . ILE A 1 186 ? -11.019 11.353 21.506 1.00 76.56 186 ILE A CA 1
ATOM 1510 C C . ILE A 1 186 ? -10.141 10.109 21.421 1.00 76.56 186 ILE A C 1
ATOM 1512 O O . ILE A 1 186 ? -9.846 9.636 20.342 1.00 76.56 186 ILE A O 1
ATOM 1516 N N . PHE A 1 187 ? -9.822 9.500 22.561 1.00 80.31 187 PHE A N 1
ATOM 1517 C CA . PHE A 1 187 ? -8.913 8.360 22.579 1.00 80.31 187 PHE A CA 1
ATOM 1518 C C . PHE A 1 187 ? -9.605 7.017 22.302 1.00 80.31 187 PHE A C 1
ATOM 1520 O O . PHE A 1 187 ? -10.797 6.864 22.609 1.00 80.31 187 PHE A O 1
ATOM 1527 N N . PRO A 1 188 ? -8.862 6.024 21.774 1.00 84.25 188 PRO A N 1
ATOM 1528 C CA . PRO A 1 188 ? -9.375 4.679 21.563 1.00 84.25 188 PRO A CA 1
ATOM 1529 C C . PRO A 1 188 ? -9.719 3.983 22.881 1.00 84.25 188 PRO A C 1
ATOM 1531 O O . PRO A 1 188 ? -8.973 4.043 23.862 1.00 84.25 188 PRO A O 1
ATOM 1534 N N . ASP A 1 189 ? -10.855 3.292 22.885 1.00 85.88 189 ASP A N 1
ATOM 1535 C CA . ASP A 1 189 ? -11.391 2.541 24.024 1.00 85.88 189 ASP A CA 1
ATOM 1536 C C . ASP A 1 189 ? -11.113 1.037 23.970 1.00 85.88 189 ASP A C 1
ATOM 1538 O O . ASP A 1 189 ? -11.625 0.282 24.798 1.00 85.88 189 ASP A O 1
ATOM 1542 N N . PHE A 1 190 ? -10.257 0.598 23.046 1.00 89.38 190 PHE A N 1
ATOM 1543 C CA . PHE A 1 190 ? -9.766 -0.777 23.018 1.00 89.38 190 PHE A CA 1
ATOM 1544 C C . PHE A 1 190 ? -8.728 -1.034 24.118 1.00 89.38 190 PHE A C 1
ATOM 1546 O O . PHE A 1 190 ? -8.246 -0.127 24.802 1.00 89.38 190 PHE A O 1
ATOM 1553 N N . ASP A 1 191 ? -8.397 -2.300 24.342 1.00 89.56 191 ASP A N 1
ATOM 1554 C CA . ASP A 1 191 ? -7.332 -2.685 25.259 1.00 89.56 191 ASP A CA 1
ATOM 1555 C C . ASP A 1 191 ? -5.954 -2.196 24.776 1.00 89.56 191 ASP A C 1
ATOM 1557 O O . ASP A 1 191 ? -5.734 -1.941 23.594 1.00 89.56 191 ASP A O 1
ATOM 1561 N N . LEU A 1 192 ? -5.004 -2.056 25.708 1.00 91.25 192 LEU A N 1
ATOM 1562 C CA . LEU A 1 192 ? -3.677 -1.493 25.426 1.00 91.25 192 LEU A CA 1
ATOM 1563 C C . LEU A 1 192 ? -2.935 -2.264 24.324 1.00 91.25 192 LEU A C 1
ATOM 1565 O O . LEU A 1 192 ? -2.272 -1.654 23.486 1.00 91.25 192 LEU A O 1
ATOM 1569 N N . ILE A 1 193 ? -3.059 -3.594 24.324 1.00 92.25 193 ILE A N 1
ATOM 1570 C CA . ILE A 1 193 ? -2.421 -4.473 23.338 1.00 92.25 193 ILE A CA 1
ATOM 1571 C C . ILE A 1 193 ? -3.045 -4.247 21.962 1.00 92.25 193 ILE A C 1
ATOM 1573 O O . ILE A 1 193 ? -2.324 -4.102 20.977 1.00 92.25 193 ILE A O 1
ATOM 1577 N N . GLU A 1 194 ? -4.372 -4.167 21.895 1.00 93.62 194 GLU A N 1
ATOM 1578 C CA . GLU A 1 194 ? -5.091 -3.887 20.657 1.00 93.62 194 GLU A CA 1
ATOM 1579 C C . GLU A 1 194 ? -4.746 -2.513 20.083 1.00 93.62 194 GLU A C 1
ATOM 1581 O O . GLU A 1 194 ? -4.463 -2.416 18.892 1.00 93.62 194 GLU A O 1
ATOM 1586 N N . ASN A 1 195 ? -4.665 -1.470 20.914 1.00 94.44 195 ASN A N 1
ATOM 1587 C CA . ASN A 1 195 ? -4.194 -0.164 20.457 1.00 94.44 195 ASN A CA 1
ATOM 1588 C C . ASN A 1 195 ? -2.756 -0.273 19.923 1.00 94.44 195 ASN A C 1
ATOM 1590 O O . ASN A 1 195 ? -2.495 0.051 18.769 1.00 94.44 195 ASN A O 1
ATOM 1594 N N . ALA A 1 196 ? -1.807 -0.799 20.700 1.00 95.44 196 ALA A N 1
ATOM 1595 C CA . ALA A 1 196 ? -0.425 -0.945 20.231 1.00 95.44 196 ALA A CA 1
ATOM 1596 C C . ALA A 1 196 ? -0.330 -1.700 18.890 1.00 95.44 196 ALA A C 1
ATOM 1598 O O . ALA A 1 196 ? 0.416 -1.294 17.997 1.00 95.44 196 ALA A O 1
ATOM 1599 N N . PHE A 1 197 ? -1.143 -2.744 18.716 1.00 96.88 197 PHE A N 1
ATOM 1600 C CA . PHE A 1 197 ? -1.235 -3.499 17.473 1.00 96.88 197 PHE A CA 1
ATOM 1601 C C . PHE A 1 197 ? -1.818 -2.677 16.313 1.00 96.88 197 PHE A C 1
ATOM 1603 O O . PHE A 1 197 ? -1.236 -2.662 15.230 1.00 96.88 197 PHE A O 1
ATOM 1610 N N . LEU A 1 198 ? -2.920 -1.949 16.518 1.00 97.00 198 LEU A N 1
ATOM 1611 C CA . LEU A 1 198 ? -3.510 -1.076 15.495 1.00 97.00 198 LEU A CA 1
ATOM 1612 C C . LEU A 1 198 ? -2.529 0.013 15.042 1.00 97.00 198 LEU A C 1
ATOM 1614 O O . LEU A 1 198 ? -2.395 0.247 13.839 1.00 97.00 198 LEU A O 1
ATOM 1618 N N . LEU A 1 199 ? -1.797 0.624 15.980 1.00 97.31 199 LEU A N 1
ATOM 1619 C CA . LEU A 1 199 ? -0.774 1.620 15.661 1.00 97.31 199 LEU A CA 1
ATOM 1620 C C . LEU A 1 199 ? 0.390 1.010 14.872 1.00 97.31 199 LEU A C 1
ATOM 1622 O O . LEU A 1 199 ? 0.861 1.612 13.906 1.00 97.31 199 LEU A O 1
ATOM 1626 N N . PHE A 1 200 ? 0.834 -0.192 15.245 1.00 97.94 200 PHE A N 1
ATOM 1627 C CA . PHE A 1 200 ? 1.861 -0.922 14.504 1.00 97.94 200 PHE A CA 1
ATOM 1628 C C . PHE A 1 200 ? 1.424 -1.200 13.059 1.00 97.94 200 PHE A C 1
ATOM 1630 O O . PHE A 1 200 ? 2.169 -0.896 12.126 1.00 97.94 200 PHE A O 1
ATOM 1637 N N . ILE A 1 201 ? 0.204 -1.709 12.858 1.00 98.00 201 ILE A N 1
ATOM 1638 C CA . ILE A 1 201 ? -0.323 -2.009 11.521 1.00 98.00 201 ILE A CA 1
ATOM 1639 C C . ILE A 1 201 ? -0.455 -0.740 10.674 1.00 98.00 201 ILE A C 1
ATOM 1641 O O . ILE A 1 201 ? -0.050 -0.743 9.513 1.00 98.00 201 ILE A O 1
ATOM 1645 N N . TYR A 1 202 ? -0.951 0.363 11.239 1.00 97.75 202 TYR A N 1
ATOM 1646 C CA . TYR A 1 202 ? -1.023 1.635 10.515 1.00 97.75 202 TYR A CA 1
ATOM 1647 C C . TYR A 1 202 ? 0.363 2.207 10.193 1.00 97.75 202 TYR A C 1
ATOM 1649 O O . TYR A 1 202 ? 0.577 2.720 9.095 1.00 97.75 202 TYR A O 1
ATOM 1657 N N . THR A 1 203 ? 1.335 2.060 11.095 1.00 98.31 203 THR A N 1
ATOM 1658 C CA . THR A 1 203 ? 2.728 2.443 10.824 1.00 98.31 203 THR A CA 1
ATOM 1659 C C . THR A 1 203 ? 3.310 1.604 9.685 1.00 98.31 203 THR A C 1
ATOM 1661 O O . THR A 1 203 ? 3.943 2.154 8.786 1.00 98.31 203 THR A O 1
ATOM 1664 N N . ALA A 1 204 ? 3.031 0.298 9.640 1.00 98.44 204 ALA A N 1
ATOM 1665 C CA . ALA A 1 204 ? 3.422 -0.570 8.528 1.00 98.44 204 ALA A CA 1
ATOM 1666 C C . ALA A 1 204 ? 2.710 -0.202 7.207 1.00 98.44 204 ALA A C 1
ATOM 1668 O O . ALA A 1 204 ? 3.332 -0.216 6.139 1.00 98.44 204 ALA A O 1
ATOM 1669 N N . ALA A 1 205 ? 1.434 0.189 7.266 1.00 98.38 205 ALA A N 1
ATOM 1670 C CA . ALA A 1 205 ? 0.686 0.671 6.106 1.00 98.38 205 ALA A CA 1
ATOM 1671 C C . ALA A 1 205 ? 1.322 1.943 5.529 1.00 98.38 205 ALA A C 1
ATOM 1673 O O . ALA A 1 205 ? 1.617 2.009 4.335 1.00 98.38 205 ALA A O 1
ATOM 1674 N N . PHE A 1 206 ? 1.626 2.927 6.379 1.00 98.12 206 PHE A N 1
ATOM 1675 C CA . PHE A 1 206 ? 2.245 4.172 5.929 1.00 98.12 206 PHE A CA 1
ATOM 1676 C C . PHE A 1 206 ? 3.718 4.026 5.546 1.00 98.12 206 PHE A C 1
ATOM 1678 O O . PHE A 1 206 ? 4.186 4.742 4.660 1.00 98.12 206 PHE A O 1
ATOM 1685 N N . PHE A 1 207 ? 4.431 3.051 6.113 1.00 98.50 207 PHE A N 1
ATOM 1686 C CA . PHE A 1 207 ? 5.751 2.665 5.625 1.00 98.50 207 PHE A CA 1
ATOM 1687 C C . PHE A 1 207 ? 5.647 2.144 4.188 1.00 98.50 207 PHE A C 1
ATOM 1689 O O . PHE A 1 207 ? 6.393 2.587 3.317 1.00 98.50 207 PHE A O 1
ATOM 1696 N N . SER A 1 208 ? 4.665 1.274 3.922 1.00 98.44 208 SER A N 1
ATOM 1697 C CA . SER A 1 208 ? 4.384 0.752 2.578 1.00 98.44 208 SER A CA 1
ATOM 1698 C C . SER A 1 208 ? 4.003 1.874 1.610 1.00 98.44 208 SER A C 1
ATOM 1700 O O . SER A 1 208 ? 4.492 1.905 0.488 1.00 98.44 208 SER A O 1
ATOM 1702 N N . PHE A 1 209 ? 3.223 2.864 2.051 1.00 98.25 209 PHE A N 1
ATOM 1703 C CA . PHE A 1 209 ? 2.950 4.074 1.270 1.00 98.25 209 PHE A CA 1
ATOM 1704 C C . PHE A 1 209 ? 4.222 4.881 0.945 1.00 98.25 209 PHE A C 1
ATOM 1706 O O . PHE A 1 209 ? 4.424 5.282 -0.205 1.00 98.25 209 PHE A O 1
ATOM 1713 N N . GLY A 1 210 ? 5.088 5.133 1.932 1.00 97.75 210 GLY A N 1
ATOM 1714 C CA . GLY A 1 210 ? 6.329 5.880 1.723 1.00 97.75 210 GLY A CA 1
ATOM 1715 C C . GLY A 1 210 ? 7.286 5.135 0.789 1.00 97.75 210 GLY A C 1
ATOM 1716 O O . GLY A 1 210 ? 7.844 5.734 -0.130 1.00 97.75 210 GLY A O 1
ATOM 1717 N N . ALA A 1 211 ? 7.401 3.816 0.957 1.00 98.19 211 ALA A N 1
ATOM 1718 C CA . ALA A 1 211 ? 8.181 2.939 0.090 1.00 98.19 211 ALA A CA 1
ATOM 1719 C C . ALA A 1 211 ? 7.601 2.881 -1.332 1.00 98.19 211 ALA A C 1
ATOM 1721 O O . ALA A 1 211 ? 8.337 3.013 -2.307 1.00 98.19 211 ALA A O 1
ATOM 1722 N N . GLY A 1 212 ? 6.278 2.764 -1.465 1.00 98.12 212 GLY A N 1
ATOM 1723 C CA . GLY A 1 212 ? 5.584 2.802 -2.751 1.00 98.12 212 GLY A CA 1
ATOM 1724 C C . GLY A 1 212 ? 5.817 4.122 -3.482 1.00 98.12 212 GLY A C 1
ATOM 1725 O O . GLY A 1 212 ? 6.089 4.123 -4.681 1.00 98.12 212 GLY A O 1
ATOM 1726 N N . THR A 1 213 ? 5.825 5.242 -2.752 1.00 97.25 213 THR A N 1
ATOM 1727 C CA . THR A 1 213 ? 6.148 6.570 -3.301 1.00 97.25 213 THR A CA 1
ATOM 1728 C C . THR A 1 213 ? 7.616 6.662 -3.731 1.00 97.25 213 THR A C 1
ATOM 1730 O O . THR A 1 213 ? 7.903 7.212 -4.795 1.00 97.25 213 THR A O 1
ATOM 1733 N N . PHE A 1 214 ? 8.545 6.078 -2.965 1.00 97.06 214 PHE A N 1
ATOM 1734 C CA . PHE A 1 214 ? 9.952 5.968 -3.359 1.00 97.06 214 PHE A CA 1
ATOM 1735 C C . PHE A 1 214 ? 10.114 5.189 -4.665 1.00 97.06 214 PHE A C 1
ATOM 1737 O O . PHE A 1 214 ? 10.757 5.692 -5.578 1.00 97.06 214 PHE A O 1
ATOM 1744 N N . PHE A 1 215 ? 9.495 4.015 -4.806 1.00 97.62 215 PHE A N 1
ATOM 1745 C CA . PHE A 1 215 ? 9.607 3.232 -6.040 1.00 97.62 215 PHE A CA 1
ATOM 1746 C C . PHE A 1 215 ? 8.878 3.873 -7.227 1.00 97.62 215 PHE A C 1
ATOM 1748 O O . PHE A 1 215 ? 9.409 3.842 -8.335 1.00 97.62 215 PHE A O 1
ATOM 1755 N N . ALA A 1 216 ? 7.735 4.540 -7.013 1.00 95.88 216 ALA A N 1
ATOM 1756 C CA . ALA A 1 216 ? 7.092 5.343 -8.060 1.00 95.88 216 ALA A CA 1
ATOM 1757 C C . ALA A 1 216 ? 8.045 6.431 -8.572 1.00 95.88 216 ALA A C 1
ATOM 1759 O O . ALA A 1 216 ? 8.215 6.597 -9.776 1.00 95.88 216 ALA A O 1
ATOM 1760 N N . SER A 1 217 ? 8.708 7.132 -7.653 1.00 94.56 217 SER A N 1
ATOM 1761 C CA . SER A 1 217 ? 9.686 8.174 -7.975 1.00 94.56 217 SER A CA 1
ATOM 1762 C C . SER A 1 217 ? 10.901 7.593 -8.707 1.00 94.56 217 SER A C 1
ATOM 1764 O O . SER A 1 217 ? 11.245 8.056 -9.792 1.00 94.56 217 SER A O 1
ATOM 1766 N N . SER A 1 218 ? 11.479 6.515 -8.170 1.00 94.44 218 SER A N 1
ATOM 1767 C CA . SER A 1 218 ? 12.627 5.796 -8.736 1.00 94.44 218 SER A CA 1
ATOM 1768 C C . SER A 1 218 ? 12.353 5.168 -10.100 1.00 94.44 218 SER A C 1
ATOM 1770 O O . SER A 1 218 ? 13.299 4.900 -10.837 1.00 94.44 218 SER A O 1
ATOM 1772 N N . SER A 1 219 ? 11.084 4.941 -10.460 1.00 93.62 219 SER A N 1
ATOM 1773 C CA . SER A 1 219 ? 10.717 4.413 -11.778 1.00 93.62 219 SER A CA 1
ATOM 1774 C C . SER A 1 219 ? 10.960 5.407 -12.916 1.00 93.62 219 SER A C 1
ATOM 1776 O O . SER A 1 219 ? 11.265 4.975 -14.023 1.00 93.62 219 SER A O 1
ATOM 1778 N N . VAL A 1 220 ? 10.875 6.713 -12.642 1.00 90.31 220 VAL A N 1
ATOM 1779 C CA . VAL A 1 220 ? 11.121 7.782 -13.627 1.00 90.31 220 VAL A CA 1
ATOM 1780 C C . VAL A 1 220 ? 12.459 8.478 -13.404 1.00 90.31 220 VAL A C 1
ATOM 1782 O O . VAL A 1 220 ? 13.109 8.885 -14.362 1.00 90.31 220 VAL A O 1
ATOM 1785 N N . PHE A 1 221 ? 12.891 8.604 -12.147 1.00 89.19 221 PHE A N 1
ATOM 1786 C CA . PHE A 1 221 ? 14.165 9.212 -11.792 1.00 89.19 221 PHE A CA 1
ATOM 1787 C C . PHE A 1 221 ? 14.829 8.417 -10.660 1.00 89.19 221 PHE A C 1
ATOM 1789 O O . PHE A 1 221 ? 14.331 8.466 -9.535 1.00 89.19 221 PHE A O 1
ATOM 1796 N N . PRO A 1 222 ? 15.947 7.711 -10.911 1.00 88.94 222 PRO A N 1
ATOM 1797 C CA . PRO A 1 222 ? 16.591 6.869 -9.907 1.00 88.94 222 PRO A CA 1
ATOM 1798 C C . PRO A 1 222 ? 16.984 7.663 -8.655 1.00 88.94 222 PRO A C 1
ATOM 1800 O O . PRO A 1 222 ? 17.862 8.526 -8.698 1.00 88.94 222 PRO A O 1
ATOM 1803 N N . LEU A 1 223 ? 16.337 7.367 -7.526 1.00 89.81 223 LEU A N 1
ATOM 1804 C CA . LEU A 1 223 ? 16.719 7.902 -6.221 1.00 89.81 223 LEU A CA 1
ATOM 1805 C C . LEU A 1 223 ? 17.769 6.997 -5.570 1.00 89.81 223 LEU A C 1
ATOM 1807 O O . LEU A 1 223 ? 17.792 5.790 -5.809 1.00 89.81 223 LEU A O 1
ATOM 1811 N N . ASN A 1 224 ? 18.620 7.567 -4.713 1.00 90.19 224 ASN A N 1
ATOM 1812 C CA . ASN A 1 224 ? 19.675 6.812 -4.037 1.00 90.19 224 ASN A CA 1
ATOM 1813 C C . ASN A 1 224 ? 19.078 5.742 -3.088 1.00 90.19 224 ASN A C 1
ATOM 1815 O O . ASN A 1 224 ? 18.429 6.111 -2.103 1.00 90.19 224 ASN A O 1
ATOM 1819 N N . PRO A 1 225 ? 19.327 4.435 -3.314 1.00 91.06 225 PRO A N 1
ATOM 1820 C CA . PRO A 1 225 ? 18.803 3.369 -2.458 1.00 91.06 225 PRO A CA 1
ATOM 1821 C C . PRO A 1 225 ? 19.344 3.394 -1.024 1.00 91.06 225 PRO A C 1
ATOM 1823 O O . PRO A 1 225 ? 18.647 2.968 -0.106 1.00 91.06 225 PRO A O 1
ATOM 1826 N N . HIS A 1 226 ? 20.552 3.922 -0.794 1.00 89.81 226 HIS A N 1
ATOM 1827 C CA . HIS A 1 226 ? 21.127 4.028 0.555 1.00 89.81 226 HIS A CA 1
ATOM 1828 C C . HIS A 1 226 ? 20.326 4.969 1.463 1.00 89.81 226 HIS A C 1
ATOM 1830 O O . HIS A 1 226 ? 20.317 4.817 2.682 1.00 89.81 226 HIS A O 1
ATOM 1836 N N . GLU A 1 227 ? 19.594 5.905 0.861 1.00 89.31 227 GLU A N 1
ATOM 1837 C CA . GLU A 1 227 ? 18.772 6.892 1.554 1.00 89.31 227 GLU A CA 1
ATOM 1838 C C . GLU A 1 227 ? 17.297 6.449 1.641 1.00 89.31 227 GLU A C 1
ATOM 1840 O O . GLU A 1 227 ? 16.429 7.238 2.011 1.00 89.31 227 GLU A O 1
ATOM 1845 N N . PHE A 1 228 ? 16.988 5.184 1.322 1.00 93.62 228 PHE A N 1
ATOM 1846 C CA . PHE A 1 228 ? 15.622 4.656 1.235 1.00 93.62 228 PHE A CA 1
ATOM 1847 C C . PHE A 1 228 ? 14.754 5.002 2.453 1.00 93.62 228 PHE A C 1
ATOM 1849 O O . PHE A 1 228 ? 13.681 5.579 2.297 1.00 93.62 228 PHE A O 1
ATOM 1856 N N . LEU A 1 229 ? 15.225 4.729 3.675 1.00 94.31 229 LEU A N 1
ATOM 1857 C CA . LEU A 1 229 ? 14.456 5.011 4.897 1.00 94.31 229 LEU A CA 1
ATOM 1858 C C . LEU A 1 229 ? 14.185 6.509 5.096 1.00 94.31 229 LEU A C 1
ATOM 1860 O O . LEU A 1 229 ? 13.118 6.888 5.583 1.00 94.31 229 LEU A O 1
ATOM 1864 N N . LYS A 1 230 ? 15.124 7.364 4.683 1.00 91.69 230 LYS A N 1
ATOM 1865 C CA . LYS A 1 230 ? 14.968 8.821 4.745 1.00 91.69 230 LYS A CA 1
ATOM 1866 C C . LYS A 1 230 ? 13.913 9.283 3.746 1.00 91.69 230 LYS A C 1
ATOM 1868 O O . LYS A 1 230 ? 13.057 10.085 4.109 1.00 91.69 230 LYS A O 1
ATOM 1873 N N . TYR A 1 231 ? 13.905 8.724 2.533 1.00 93.56 231 TYR A N 1
ATOM 1874 C CA . TYR A 1 231 ? 12.849 8.982 1.554 1.00 93.56 231 TYR A CA 1
ATOM 1875 C C . TYR A 1 231 ? 11.480 8.486 2.028 1.00 93.56 231 TYR A C 1
ATOM 1877 O O . TYR A 1 231 ? 10.504 9.218 1.897 1.00 93.56 231 TYR A O 1
ATOM 1885 N N . VAL A 1 232 ? 11.393 7.298 2.637 1.00 96.19 232 VAL A N 1
ATOM 1886 C CA . VAL A 1 232 ? 10.142 6.793 3.234 1.00 96.19 232 VAL A CA 1
ATOM 1887 C C . VAL A 1 232 ? 9.611 7.772 4.283 1.00 96.19 232 VAL A C 1
ATOM 1889 O O . VAL A 1 232 ? 8.431 8.138 4.247 1.00 96.19 232 VAL A O 1
ATOM 1892 N N . GLY A 1 233 ? 10.479 8.250 5.180 1.00 95.50 233 GLY A N 1
ATOM 1893 C CA . GLY A 1 233 ? 10.116 9.270 6.162 1.00 95.50 233 GLY A CA 1
ATOM 1894 C C . GLY A 1 233 ? 9.706 10.594 5.523 1.00 95.50 233 GLY A C 1
ATOM 1895 O O . GLY A 1 233 ? 8.709 11.189 5.922 1.00 95.50 233 GLY A O 1
ATOM 1896 N N . PHE A 1 234 ? 10.422 11.033 4.488 1.00 93.88 234 PHE A N 1
ATOM 1897 C CA . PHE A 1 234 ? 10.167 12.295 3.797 1.00 93.88 234 PHE A CA 1
ATOM 1898 C C . PHE A 1 234 ? 8.833 12.278 3.045 1.00 93.88 234 PHE A C 1
ATOM 1900 O O . PHE A 1 234 ? 8.045 13.214 3.164 1.00 93.88 234 PHE A O 1
ATOM 1907 N N . PHE A 1 235 ? 8.526 11.201 2.322 1.00 95.19 235 PHE A N 1
ATOM 1908 C CA . PHE A 1 235 ? 7.237 11.051 1.648 1.00 95.19 235 PHE A CA 1
ATOM 1909 C C . PHE A 1 235 ? 6.081 10.914 2.646 1.00 95.19 235 PHE A C 1
ATOM 1911 O O . PHE A 1 235 ? 4.999 11.449 2.398 1.00 95.19 235 PHE A O 1
ATOM 1918 N N . SER A 1 236 ? 6.312 10.274 3.797 1.00 96.00 236 SER A N 1
ATOM 1919 C CA . SER A 1 236 ? 5.338 10.229 4.900 1.00 96.00 236 SER A CA 1
ATOM 1920 C C . SER A 1 236 ? 5.102 11.616 5.507 1.00 96.00 236 SER A C 1
ATOM 1922 O O . SER A 1 236 ? 3.960 11.980 5.782 1.00 96.00 236 SER A O 1
ATOM 1924 N N . PHE A 1 237 ? 6.153 12.428 5.642 1.00 93.75 237 PHE A N 1
ATOM 1925 C CA . PHE A 1 237 ? 6.062 13.821 6.077 1.00 93.75 237 PHE A CA 1
ATOM 1926 C C . PHE A 1 237 ? 5.312 14.698 5.065 1.00 93.75 237 PHE A C 1
ATOM 1928 O O . PHE A 1 237 ? 4.436 15.481 5.436 1.00 93.75 237 PHE A O 1
ATOM 1935 N N . ALA A 1 238 ? 5.597 14.540 3.771 1.00 92.31 238 ALA A N 1
ATOM 1936 C CA . ALA A 1 238 ? 4.875 15.233 2.707 1.00 92.31 238 ALA A CA 1
ATOM 1937 C C . ALA A 1 238 ? 3.382 14.861 2.687 1.00 92.31 238 ALA A C 1
ATOM 1939 O O . ALA A 1 238 ? 2.524 15.712 2.448 1.00 92.31 238 ALA A O 1
ATOM 1940 N N . LEU A 1 239 ? 3.051 13.599 2.982 1.00 92.94 239 LEU A N 1
ATOM 1941 C CA . LEU A 1 239 ? 1.665 13.189 3.174 1.00 92.94 239 LEU A CA 1
ATOM 1942 C C . LEU A 1 239 ? 1.055 13.841 4.417 1.00 92.94 239 LEU A C 1
ATOM 1944 O O . LEU A 1 239 ? -0.031 14.397 4.308 1.00 92.94 239 LEU A O 1
ATOM 1948 N N . LEU A 1 240 ? 1.734 13.807 5.567 1.00 93.19 240 LEU A N 1
ATOM 1949 C CA . LEU A 1 240 ? 1.235 14.383 6.820 1.00 93.19 240 LEU A CA 1
ATOM 1950 C C . LEU A 1 240 ? 0.942 15.880 6.684 1.00 93.19 240 LEU A C 1
ATOM 1952 O O . LEU A 1 240 ? -0.115 16.350 7.093 1.00 93.19 240 LEU A O 1
ATOM 1956 N N . THR A 1 241 ? 1.858 16.627 6.073 1.00 88.62 241 THR A N 1
ATOM 1957 C CA . THR A 1 241 ? 1.694 18.064 5.808 1.00 88.62 241 THR A CA 1
ATOM 1958 C C . THR A 1 241 ? 0.528 18.340 4.859 1.00 88.62 241 THR A C 1
ATOM 1960 O O . THR A 1 241 ? -0.280 19.228 5.129 1.00 88.62 241 THR A O 1
ATOM 1963 N N . GLY A 1 242 ? 0.376 17.544 3.795 1.00 84.44 242 GLY A N 1
ATOM 1964 C CA . GLY A 1 242 ? -0.799 17.601 2.924 1.00 84.44 242 GLY A CA 1
ATOM 1965 C C . GLY A 1 242 ? -2.101 17.248 3.652 1.00 84.44 242 GLY A C 1
ATOM 1966 O O . GLY A 1 242 ? -3.113 17.909 3.447 1.00 84.44 242 GLY A O 1
ATOM 1967 N N . TYR A 1 243 ? -2.072 16.252 4.536 1.00 84.81 243 TYR A N 1
ATOM 1968 C CA . TYR A 1 243 ? -3.227 15.768 5.294 1.00 84.81 243 TYR A CA 1
ATOM 1969 C C . TYR A 1 243 ? -3.707 16.778 6.347 1.00 84.81 243 TYR A C 1
ATOM 1971 O O . TYR A 1 243 ? -4.907 16.972 6.525 1.00 84.81 243 TYR A O 1
ATOM 1979 N N . LEU A 1 244 ? -2.773 17.467 7.012 1.00 84.94 244 LEU A N 1
ATOM 1980 C CA . LEU A 1 244 ? -3.059 18.529 7.982 1.00 84.94 244 LEU A CA 1
ATOM 1981 C C . LEU A 1 244 ? -3.390 19.878 7.326 1.00 84.94 244 LEU A C 1
ATOM 1983 O O . LEU A 1 244 ? -3.818 20.805 8.017 1.00 84.94 244 LEU A O 1
ATOM 1987 N N . SER A 1 245 ? -3.214 20.012 6.007 1.00 78.88 245 SER A N 1
ATOM 1988 C CA . SER A 1 245 ? -3.597 21.220 5.279 1.00 78.88 245 SER A CA 1
ATOM 1989 C C . SER A 1 245 ? -5.114 21.407 5.323 1.00 78.88 245 SER A C 1
ATOM 1991 O O . SER A 1 245 ? -5.873 20.827 4.551 1.00 78.88 245 SER A O 1
ATOM 1993 N N . ILE A 1 246 ? -5.571 22.289 6.211 1.00 64.06 246 ILE A N 1
ATOM 1994 C CA . ILE A 1 246 ? -6.979 22.710 6.289 1.00 64.06 246 ILE A CA 1
ATOM 1995 C C . ILE A 1 246 ? -7.362 23.542 5.054 1.00 64.06 246 ILE A C 1
ATOM 1997 O O . ILE A 1 246 ? -8.542 23.685 4.735 1.00 64.06 246 ILE A O 1
ATOM 2001 N N . ILE A 1 247 ? -6.370 24.112 4.372 1.00 58.44 247 ILE A N 1
ATOM 2002 C CA . ILE A 1 247 ? -6.545 25.131 3.341 1.00 58.44 247 ILE A CA 1
ATOM 2003 C C . ILE A 1 247 ? -6.895 24.497 1.989 1.00 58.44 247 ILE A C 1
ATOM 2005 O O . ILE A 1 247 ? -7.689 25.076 1.250 1.00 58.44 247 ILE A O 1
ATOM 2009 N N . THR A 1 248 ? -6.366 23.308 1.675 1.00 60.16 248 THR A N 1
ATOM 2010 C CA . THR A 1 248 ? -6.518 22.686 0.350 1.00 60.16 248 THR A CA 1
ATOM 2011 C C . THR A 1 248 ? -7.337 21.387 0.387 1.00 60.16 248 THR A C 1
ATOM 2013 O O . THR A 1 248 ? -7.148 20.552 1.276 1.00 60.16 248 THR A O 1
ATOM 2016 N N . PRO A 1 249 ? -8.274 21.176 -0.561 1.00 56.75 249 PRO A N 1
ATOM 2017 C CA . PRO A 1 249 ? -9.016 19.922 -0.653 1.00 56.75 249 PRO A CA 1
ATOM 2018 C C . PRO A 1 249 ? -8.052 18.763 -0.936 1.00 56.75 249 PRO A C 1
ATOM 2020 O O . PRO A 1 249 ? -7.218 18.843 -1.840 1.00 56.75 249 PRO A O 1
ATOM 2023 N N . SER A 1 250 ? -8.132 17.704 -0.125 1.00 57.28 250 SER A N 1
ATOM 2024 C CA . SER A 1 250 ? -7.250 16.526 -0.193 1.00 57.28 250 SER A CA 1
ATOM 2025 C C . SER A 1 250 ? -5.743 16.849 -0.233 1.00 57.28 250 SER A C 1
ATOM 2027 O O . SER A 1 250 ? -4.971 16.134 -0.874 1.00 57.28 250 SER A O 1
ATOM 2029 N N . GLY A 1 251 ? -5.318 17.955 0.395 1.00 63.53 251 GLY A N 1
ATOM 2030 C CA . GLY A 1 251 ? -3.912 18.367 0.431 1.00 63.53 251 GLY A CA 1
ATOM 2031 C C . GLY A 1 251 ? -3.325 18.762 -0.929 1.00 63.53 251 GLY A C 1
ATOM 2032 O O . GLY A 1 251 ? -2.101 18.804 -1.067 1.00 63.53 251 GLY A O 1
ATOM 2033 N N . LEU A 1 252 ? -4.172 19.025 -1.938 1.00 67.25 252 LEU A N 1
ATOM 2034 C CA . LEU A 1 252 ? -3.762 19.408 -3.293 1.00 67.25 252 LEU A CA 1
ATOM 2035 C C . LEU A 1 252 ? -2.823 20.620 -3.255 1.00 67.25 252 LEU A C 1
ATOM 2037 O O . LEU A 1 252 ? -3.094 21.602 -2.566 1.00 67.25 252 LEU A O 1
ATOM 2041 N N . GLY A 1 253 ? -1.691 20.524 -3.945 1.00 72.44 253 GLY A N 1
ATOM 2042 C CA . GLY A 1 253 ? -0.662 21.556 -4.014 1.00 72.44 253 GLY A CA 1
ATOM 2043 C C . GLY A 1 253 ? 0.326 21.529 -2.845 1.00 72.44 253 GLY A C 1
ATOM 2044 O O . GLY A 1 253 ? 1.510 21.759 -3.064 1.00 72.44 253 GLY A O 1
ATOM 2045 N N . VAL A 1 254 ? -0.109 21.217 -1.617 1.00 80.50 254 VAL A N 1
ATOM 2046 C CA . VAL A 1 254 ? 0.776 21.237 -0.434 1.00 80.50 254 VAL A CA 1
ATOM 2047 C C . VAL A 1 254 ? 1.742 20.062 -0.451 1.00 80.50 254 VAL A C 1
ATOM 2049 O O . VAL A 1 254 ? 2.947 20.260 -0.313 1.00 80.50 254 VAL A O 1
ATOM 2052 N N . ARG A 1 255 ? 1.235 18.843 -0.667 1.00 85.00 255 ARG A N 1
ATOM 2053 C CA . ARG A 1 255 ? 2.091 17.653 -0.755 1.00 85.00 255 ARG A CA 1
ATOM 2054 C C . ARG A 1 255 ? 3.081 17.780 -1.910 1.00 85.00 255 ARG A C 1
ATOM 2056 O O . ARG A 1 255 ? 4.255 17.464 -1.740 1.00 85.00 255 ARG A O 1
ATOM 2063 N N . GLU A 1 256 ? 2.614 18.260 -3.062 1.00 84.94 256 GLU A N 1
ATOM 2064 C CA . GLU A 1 256 ? 3.458 18.458 -4.240 1.00 84.94 256 GLU A CA 1
ATOM 2065 C C . GLU A 1 256 ? 4.552 19.471 -3.941 1.00 84.94 256 GLU A C 1
ATOM 2067 O O . GLU A 1 256 ? 5.719 19.171 -4.157 1.00 84.94 256 GLU A O 1
ATOM 2072 N N . ALA A 1 257 ? 4.196 20.620 -3.360 1.00 83.81 257 ALA A N 1
ATOM 2073 C CA . ALA A 1 257 ? 5.159 21.646 -2.990 1.00 83.81 257 ALA A CA 1
ATOM 2074 C C . ALA A 1 257 ? 6.215 21.120 -2.010 1.00 83.81 257 ALA A C 1
ATOM 2076 O O . ALA A 1 257 ? 7.396 21.398 -2.199 1.00 83.81 257 ALA A O 1
ATOM 2077 N N . VAL A 1 258 ? 5.826 20.327 -1.005 1.00 87.88 258 VAL A N 1
ATOM 2078 C CA . VAL A 1 258 ? 6.777 19.734 -0.051 1.00 87.88 258 VAL A CA 1
ATOM 2079 C C . VAL A 1 258 ? 7.713 18.745 -0.747 1.00 87.88 258 VAL A C 1
ATOM 2081 O O . VAL A 1 258 ? 8.924 18.826 -0.539 1.00 87.88 258 VAL A O 1
ATOM 2084 N N . ILE A 1 259 ? 7.190 17.859 -1.606 1.00 90.06 259 ILE A N 1
ATOM 2085 C CA . ILE A 1 259 ? 8.013 16.904 -2.369 1.00 90.06 259 ILE A CA 1
ATOM 2086 C C . ILE A 1 259 ? 8.966 17.649 -3.307 1.00 90.06 259 ILE A C 1
ATOM 2088 O O . ILE A 1 259 ? 10.169 17.393 -3.289 1.00 90.06 259 ILE A O 1
ATOM 2092 N N . THR A 1 260 ? 8.452 18.597 -4.090 1.00 88.25 260 THR A N 1
ATOM 2093 C CA . THR A 1 260 ? 9.238 19.391 -5.037 1.00 88.25 260 THR A CA 1
ATOM 2094 C C . THR A 1 260 ? 10.317 20.193 -4.326 1.00 88.25 260 THR A C 1
ATOM 2096 O O . THR A 1 260 ? 11.475 20.139 -4.724 1.00 88.25 260 THR A O 1
ATOM 2099 N N . PHE A 1 261 ? 9.976 20.892 -3.243 1.00 85.88 261 PHE A N 1
ATOM 2100 C CA . PHE A 1 261 ? 10.936 21.680 -2.479 1.00 85.88 261 PHE A CA 1
ATOM 2101 C C . PHE A 1 261 ? 12.022 20.796 -1.862 1.00 85.88 261 PHE A C 1
ATOM 2103 O O . PHE A 1 261 ? 13.206 21.084 -2.034 1.00 85.88 261 PHE A O 1
ATOM 2110 N N . GLY A 1 262 ? 11.643 19.694 -1.208 1.00 86.62 262 GLY A N 1
ATOM 2111 C CA . GLY A 1 262 ? 12.606 18.793 -0.576 1.00 86.62 262 GLY A CA 1
ATOM 2112 C C . GLY A 1 262 ? 13.540 18.115 -1.581 1.00 86.62 262 GLY A C 1
ATOM 2113 O O . GLY A 1 262 ? 14.750 18.082 -1.368 1.00 86.62 262 GLY A O 1
ATOM 2114 N N . LEU A 1 263 ? 13.016 17.648 -2.718 1.00 88.44 263 LEU A N 1
ATOM 2115 C CA . LEU A 1 263 ? 13.835 17.018 -3.756 1.00 88.44 263 LEU A CA 1
ATOM 2116 C C . LEU A 1 263 ? 14.653 18.028 -4.576 1.00 88.44 263 LEU A C 1
ATOM 2118 O O . LEU A 1 263 ? 15.730 17.668 -5.045 1.00 88.44 263 LEU A O 1
ATOM 2122 N N . SER A 1 264 ? 14.223 19.293 -4.692 1.00 85.56 264 SER A N 1
ATOM 2123 C CA . SER A 1 264 ? 14.945 20.343 -5.445 1.00 85.56 264 SER A CA 1
ATOM 2124 C C . SER A 1 264 ? 16.351 20.653 -4.914 1.00 85.56 264 SER A C 1
ATOM 2126 O O . SER A 1 264 ? 17.139 21.332 -5.566 1.00 85.56 264 SER A O 1
ATOM 2128 N N . LYS A 1 265 ? 16.675 20.165 -3.711 1.00 81.81 265 LYS A N 1
ATOM 2129 C CA . LYS A 1 265 ? 18.007 20.286 -3.109 1.00 81.81 265 LYS A CA 1
ATOM 2130 C C . LYS A 1 265 ? 19.015 19.292 -3.672 1.00 81.81 265 LYS A C 1
ATOM 2132 O O . LYS A 1 265 ? 20.208 19.567 -3.633 1.00 81.81 265 LYS A O 1
ATOM 2137 N N . SER A 1 266 ? 18.543 18.150 -4.164 1.00 81.69 266 SER A N 1
ATOM 2138 C CA . SER A 1 266 ? 19.385 17.108 -4.766 1.00 81.69 266 SER A CA 1
ATOM 2139 C C . SER A 1 266 ? 19.177 16.987 -6.271 1.00 81.69 266 SER A C 1
ATOM 2141 O O . SER A 1 266 ? 20.066 16.522 -6.977 1.00 81.69 266 SER A O 1
ATOM 2143 N N . LEU A 1 267 ? 18.021 17.427 -6.766 1.00 84.50 267 LEU A N 1
ATOM 2144 C CA . LEU A 1 267 ? 17.614 17.334 -8.158 1.00 84.50 267 LEU A CA 1
ATOM 2145 C C . LEU A 1 267 ? 17.283 18.722 -8.708 1.00 84.50 267 LEU A C 1
ATOM 2147 O O . LEU A 1 267 ? 16.823 19.579 -7.955 1.00 84.50 267 LEU A O 1
ATOM 2151 N N . PRO A 1 268 ? 17.414 18.948 -10.026 1.00 85.94 268 PRO A N 1
ATOM 2152 C CA . PRO A 1 268 ? 16.826 20.120 -10.658 1.00 85.94 268 PRO A CA 1
ATOM 2153 C C . PRO A 1 268 ? 15.349 20.253 -10.265 1.00 85.94 268 PRO A C 1
ATOM 2155 O O . PRO A 1 268 ? 14.610 19.265 -10.286 1.00 85.94 268 PRO A O 1
ATOM 2158 N N . ILE A 1 269 ? 14.909 21.472 -9.930 1.00 82.00 269 ILE A N 1
ATOM 2159 C CA . ILE A 1 269 ? 13.542 21.740 -9.439 1.00 82.00 269 ILE A CA 1
ATOM 2160 C C . ILE A 1 269 ? 12.458 21.182 -10.367 1.00 82.00 269 ILE A C 1
ATOM 2162 O O . ILE A 1 269 ? 11.407 20.738 -9.912 1.00 82.00 269 ILE A O 1
ATOM 2166 N N . GLY A 1 270 ? 12.759 21.126 -11.663 1.00 79.12 270 GLY A N 1
ATOM 2167 C CA . GLY A 1 270 ? 11.909 20.495 -12.649 1.00 79.12 270 GLY A CA 1
ATOM 2168 C C . GLY A 1 270 ? 11.673 19.007 -12.435 1.00 79.12 270 GLY A C 1
ATOM 2169 O O . GLY A 1 270 ? 10.531 18.560 -12.359 1.00 79.12 270 GLY A O 1
ATOM 2170 N N . ASN A 1 271 ? 12.750 18.244 -12.254 1.00 83.06 271 ASN A N 1
ATOM 2171 C CA . ASN A 1 271 ? 12.687 16.805 -11.991 1.00 83.06 271 ASN A CA 1
ATOM 2172 C C . ASN A 1 271 ? 11.969 16.530 -10.665 1.00 83.06 271 ASN A C 1
ATOM 2174 O O . ASN A 1 271 ? 11.142 15.627 -10.577 1.00 83.06 271 ASN A O 1
ATOM 2178 N N . ALA A 1 272 ? 12.220 17.362 -9.653 1.00 86.88 272 ALA A N 1
ATOM 2179 C CA . ALA A 1 272 ? 11.528 17.300 -8.371 1.00 86.88 272 ALA A CA 1
ATOM 2180 C C . ALA A 1 272 ? 10.010 17.564 -8.496 1.00 86.88 272 ALA A C 1
ATOM 2182 O O . ALA A 1 272 ? 9.204 16.885 -7.856 1.00 86.88 272 ALA A O 1
ATOM 2183 N N . GLY A 1 273 ? 9.613 18.525 -9.338 1.00 83.50 273 GLY A N 1
ATOM 2184 C CA . GLY A 1 273 ? 8.218 18.807 -9.691 1.00 83.50 273 GLY A CA 1
ATOM 2185 C C . GLY A 1 273 ? 7.527 17.611 -10.333 1.00 83.50 273 GLY A C 1
ATOM 2186 O O . GLY A 1 273 ? 6.431 17.217 -9.937 1.00 83.50 273 GLY A O 1
ATOM 2187 N N . LEU A 1 274 ? 8.207 16.978 -11.281 1.00 83.19 274 LEU A N 1
ATOM 2188 C CA . LEU A 1 274 ? 7.682 15.819 -11.996 1.00 83.19 274 LEU A CA 1
ATOM 2189 C C . LEU A 1 274 ? 7.535 14.598 -11.118 1.00 83.19 274 LEU A C 1
ATOM 2191 O O . LEU A 1 274 ? 6.501 13.948 -11.181 1.00 83.19 274 LEU A O 1
ATOM 2195 N N . ILE A 1 275 ? 8.524 14.311 -10.274 1.00 89.12 275 ILE A N 1
ATOM 2196 C CA . ILE A 1 275 ? 8.440 13.219 -9.303 1.00 89.12 275 ILE A CA 1
ATOM 2197 C C . ILE A 1 275 ? 7.215 13.407 -8.398 1.00 89.12 275 ILE A C 1
ATOM 2199 O O . ILE A 1 275 ? 6.471 12.453 -8.154 1.00 89.12 275 ILE A O 1
ATOM 2203 N N . ALA A 1 276 ? 6.962 14.637 -7.938 1.00 88.12 276 ALA A N 1
ATOM 2204 C CA . ALA A 1 276 ? 5.807 14.948 -7.101 1.00 88.12 276 ALA A CA 1
ATOM 2205 C C . ALA A 1 276 ? 4.473 14.653 -7.810 1.00 88.12 276 ALA A C 1
ATOM 2207 O O . ALA A 1 276 ? 3.604 13.990 -7.243 1.00 88.12 276 ALA A O 1
ATOM 2208 N N . ILE A 1 277 ? 4.328 15.086 -9.065 1.00 83.31 277 ILE A N 1
ATOM 2209 C CA . ILE A 1 277 ? 3.114 14.854 -9.861 1.00 83.31 277 ILE A CA 1
ATOM 2210 C C . ILE A 1 277 ? 2.977 13.376 -10.232 1.00 83.31 277 ILE A C 1
ATOM 2212 O O . ILE A 1 277 ? 1.918 12.783 -10.042 1.00 83.31 277 ILE A O 1
ATOM 2216 N N . PHE A 1 278 ? 4.043 12.768 -10.750 1.00 86.88 278 PHE A N 1
ATOM 2217 C CA . PHE A 1 278 ? 4.045 11.397 -11.246 1.00 86.88 278 PHE A CA 1
ATOM 2218 C C . PHE A 1 278 ? 3.728 10.406 -10.128 1.00 86.88 278 PHE A C 1
ATOM 2220 O O . PHE A 1 278 ? 2.822 9.589 -10.268 1.00 86.88 278 PHE A O 1
ATOM 2227 N N . SER A 1 279 ? 4.386 10.528 -8.971 1.00 90.56 279 SER A N 1
ATOM 2228 C CA . SER A 1 279 ? 4.100 9.666 -7.818 1.00 90.56 279 SER A CA 1
ATOM 2229 C C . SER A 1 279 ? 2.655 9.797 -7.319 1.00 90.56 279 SER A C 1
ATOM 2231 O O . SER A 1 279 ? 2.074 8.814 -6.857 1.00 90.56 279 SER A O 1
ATOM 2233 N N . ARG A 1 280 ? 2.031 10.974 -7.469 1.00 85.69 280 ARG A N 1
ATOM 2234 C CA . ARG A 1 280 ? 0.603 11.175 -7.190 1.00 85.69 280 ARG A CA 1
ATOM 2235 C C . ARG A 1 280 ? -0.300 10.525 -8.233 1.00 85.69 280 ARG A C 1
ATOM 2237 O O . ARG A 1 280 ? -1.305 9.936 -7.846 1.00 85.69 280 ARG A O 1
ATOM 2244 N N . ILE A 1 281 ? 0.047 10.604 -9.516 1.00 81.38 281 ILE A N 1
ATOM 2245 C CA . ILE A 1 281 ? -0.684 9.905 -10.582 1.00 81.38 281 ILE A CA 1
ATOM 2246 C C . ILE A 1 281 ? -0.652 8.397 -10.329 1.00 81.38 281 ILE A C 1
ATOM 2248 O O . ILE A 1 281 ? -1.703 7.767 -10.366 1.00 81.38 281 ILE A O 1
ATOM 2252 N N . ILE A 1 282 ? 0.515 7.829 -10.002 1.00 87.75 282 ILE A N 1
ATOM 2253 C CA . ILE A 1 282 ? 0.634 6.396 -9.696 1.00 87.75 282 ILE A CA 1
ATOM 2254 C C . ILE A 1 282 ? -0.183 6.020 -8.460 1.00 87.75 282 ILE A C 1
ATOM 2256 O O . ILE A 1 282 ? -0.885 5.016 -8.497 1.00 87.75 282 ILE A O 1
ATOM 2260 N N . LEU A 1 283 ? -0.166 6.841 -7.405 1.00 89.12 283 LEU A N 1
ATOM 2261 C CA . LEU A 1 283 ? -1.006 6.624 -6.225 1.00 89.12 283 LEU A CA 1
ATOM 2262 C C . LEU A 1 283 ? -2.508 6.652 -6.564 1.00 89.12 283 LEU A C 1
ATOM 2264 O O . LEU A 1 283 ? -3.264 5.805 -6.108 1.00 89.12 283 LEU A O 1
ATOM 2268 N N . MET A 1 284 ? -2.963 7.620 -7.362 1.00 80.56 284 MET A N 1
ATOM 2269 C CA . MET A 1 284 ? -4.368 7.694 -7.785 1.00 80.56 284 MET A CA 1
ATOM 2270 C C . MET A 1 284 ? -4.749 6.500 -8.663 1.00 80.56 284 MET A C 1
ATOM 2272 O O . MET A 1 284 ? -5.817 5.916 -8.493 1.00 80.56 284 MET A O 1
ATOM 2276 N N . ALA A 1 285 ? -3.864 6.115 -9.583 1.00 78.50 285 ALA A N 1
ATOM 2277 C CA . ALA A 1 285 ? -4.053 4.944 -10.422 1.00 78.50 285 ALA A CA 1
ATOM 2278 C C . ALA A 1 285 ? -4.127 3.667 -9.576 1.00 78.50 285 ALA A C 1
ATOM 2280 O O . ALA A 1 285 ? -5.015 2.850 -9.807 1.00 78.50 285 ALA A O 1
ATOM 2281 N N . SER A 1 286 ? -3.265 3.506 -8.564 1.00 89.19 286 SER A N 1
ATOM 2282 C CA . SER A 1 286 ? -3.313 2.343 -7.678 1.00 89.19 286 SER A CA 1
ATOM 2283 C C . SER A 1 286 ? -4.609 2.274 -6.881 1.00 89.19 286 SER A C 1
ATOM 2285 O O . SER A 1 286 ? -5.133 1.180 -6.726 1.00 89.19 286 SER A O 1
ATOM 2287 N N . GLU A 1 287 ? -5.171 3.399 -6.435 1.00 83.75 287 GLU A N 1
ATOM 2288 C CA . GLU A 1 287 ? -6.480 3.418 -5.753 1.00 83.75 287 GLU A CA 1
ATOM 2289 C C . GLU A 1 287 ? -7.605 2.980 -6.684 1.00 83.75 287 GLU A C 1
ATOM 2291 O O . GLU A 1 287 ? -8.409 2.126 -6.329 1.00 83.75 287 GLU A O 1
ATOM 2296 N N . VAL A 1 288 ? -7.637 3.498 -7.914 1.00 79.38 288 VAL A N 1
ATOM 2297 C CA . VAL A 1 288 ? -8.659 3.109 -8.897 1.00 79.38 288 VAL A CA 1
ATOM 2298 C C . VAL A 1 288 ? -8.535 1.631 -9.273 1.00 79.38 288 VAL A C 1
ATOM 2300 O O . VAL A 1 288 ? -9.542 0.925 -9.317 1.00 79.38 288 VAL A O 1
ATOM 2303 N N . ILE A 1 289 ? -7.313 1.142 -9.512 1.00 82.38 289 ILE A N 1
ATOM 2304 C CA . ILE A 1 289 ? -7.065 -0.271 -9.826 1.00 82.38 289 ILE A CA 1
ATOM 2305 C C . ILE A 1 289 ? -7.459 -1.148 -8.635 1.00 82.38 289 ILE A C 1
ATOM 2307 O O . ILE A 1 289 ? -8.166 -2.137 -8.814 1.00 82.38 289 ILE A O 1
ATOM 2311 N N . PHE A 1 290 ? -7.046 -0.788 -7.420 1.00 89.62 290 PHE A N 1
ATOM 2312 C CA . PHE A 1 290 ? -7.364 -1.553 -6.220 1.00 89.62 290 PHE A CA 1
ATOM 2313 C C . PHE A 1 290 ? -8.871 -1.575 -5.945 1.00 89.62 290 PHE A C 1
ATOM 2315 O O . PHE A 1 290 ? -9.431 -2.640 -5.693 1.00 89.62 290 PHE A O 1
ATOM 2322 N N . ALA A 1 291 ? -9.560 -0.444 -6.099 1.00 78.81 291 ALA A N 1
ATOM 2323 C CA . ALA A 1 291 ? -11.012 -0.372 -6.002 1.00 78.81 291 ALA A CA 1
ATOM 2324 C C . ALA A 1 291 ? -11.715 -1.234 -7.055 1.00 78.81 291 ALA A C 1
ATOM 2326 O O . ALA A 1 291 ? -12.696 -1.904 -6.735 1.00 78.81 291 ALA A O 1
ATOM 2327 N N . ALA A 1 292 ? -11.209 -1.273 -8.292 1.00 76.56 292 ALA A N 1
ATOM 2328 C CA . ALA A 1 292 ? -11.726 -2.164 -9.326 1.00 76.56 292 ALA A CA 1
ATOM 2329 C C . ALA A 1 292 ? -11.517 -3.641 -8.952 1.00 76.56 292 ALA A C 1
ATOM 2331 O O . ALA A 1 292 ? -12.445 -4.438 -9.084 1.00 76.56 292 ALA A O 1
ATOM 2332 N N . LEU A 1 293 ? -10.343 -4.002 -8.423 1.00 86.25 293 LEU A N 1
ATOM 2333 C CA . LEU A 1 293 ? -10.056 -5.356 -7.942 1.00 86.25 293 LEU A CA 1
ATOM 2334 C C . LEU A 1 293 ? -10.974 -5.752 -6.781 1.00 86.25 293 LEU A C 1
ATOM 2336 O O . LEU A 1 293 ? -11.542 -6.840 -6.808 1.00 86.25 293 LEU A O 1
ATOM 2340 N N . ILE A 1 294 ? -11.177 -4.870 -5.799 1.00 84.75 294 ILE A N 1
ATOM 2341 C CA . ILE A 1 294 ? -12.095 -5.093 -4.674 1.00 84.75 294 ILE A CA 1
ATOM 2342 C C . ILE A 1 294 ? -13.551 -5.149 -5.145 1.00 84.75 294 ILE A C 1
ATOM 2344 O O . ILE A 1 294 ? -14.308 -5.974 -4.646 1.00 84.75 294 ILE A O 1
ATOM 2348 N N . PHE A 1 295 ? -13.961 -4.338 -6.124 1.00 77.25 295 PHE A N 1
ATOM 2349 C CA . PHE A 1 295 ? -15.298 -4.402 -6.722 1.00 77.25 295 PHE A CA 1
ATOM 2350 C C . PHE A 1 295 ? -15.528 -5.745 -7.420 1.00 77.25 295 PHE A C 1
ATOM 2352 O O . PHE A 1 295 ? -16.527 -6.417 -7.160 1.00 77.25 295 PHE A O 1
ATOM 2359 N N . VAL A 1 296 ? -14.594 -6.158 -8.282 1.00 77.38 296 VAL A N 1
ATOM 2360 C CA . VAL A 1 296 ? -14.647 -7.452 -8.972 1.00 77.38 296 VAL A CA 1
ATOM 2361 C C . VAL A 1 296 ? -14.637 -8.581 -7.948 1.00 77.38 296 VAL A C 1
ATOM 2363 O O . VAL A 1 296 ? -15.448 -9.498 -8.053 1.00 77.38 296 VAL A O 1
ATOM 2366 N N . ALA A 1 297 ? -13.803 -8.487 -6.911 1.00 82.75 297 ALA A N 1
ATOM 2367 C CA . ALA A 1 297 ? -13.786 -9.460 -5.835 1.00 82.75 297 ALA A CA 1
ATOM 2368 C C . ALA A 1 297 ? -15.139 -9.498 -5.100 1.00 82.75 297 ALA A C 1
ATOM 2370 O O . ALA A 1 297 ? -15.778 -10.537 -5.035 1.00 82.75 297 ALA A O 1
ATOM 2371 N N . ALA A 1 298 ? -15.675 -8.376 -4.635 1.00 76.00 298 ALA A N 1
ATOM 2372 C CA . ALA A 1 298 ? -16.980 -8.345 -3.979 1.00 76.00 298 ALA A CA 1
ATOM 2373 C C . ALA A 1 298 ? -18.092 -8.956 -4.859 1.00 76.00 298 ALA A C 1
ATOM 2375 O O . ALA A 1 298 ? -18.950 -9.673 -4.351 1.00 76.00 298 ALA A O 1
ATOM 2376 N N . ARG A 1 299 ? -18.052 -8.759 -6.185 1.00 71.88 299 ARG A N 1
ATOM 2377 C CA . ARG A 1 299 ? -19.029 -9.335 -7.128 1.00 71.88 299 ARG A CA 1
ATOM 2378 C C . ARG A 1 299 ? -18.842 -10.829 -7.385 1.00 71.88 299 ARG A C 1
ATOM 2380 O O . ARG A 1 299 ? -19.831 -11.555 -7.417 1.00 71.88 299 ARG A O 1
ATOM 2387 N N . LEU A 1 300 ? -17.607 -11.295 -7.553 1.00 69.38 300 LEU A N 1
ATOM 2388 C CA . LEU A 1 300 ? -17.310 -12.713 -7.782 1.00 69.38 300 LEU A CA 1
ATOM 2389 C C . LEU A 1 300 ? -17.464 -13.541 -6.497 1.00 69.38 300 LEU A C 1
ATOM 2391 O O . LEU A 1 300 ? -17.934 -14.679 -6.536 1.00 69.38 300 LEU A O 1
ATOM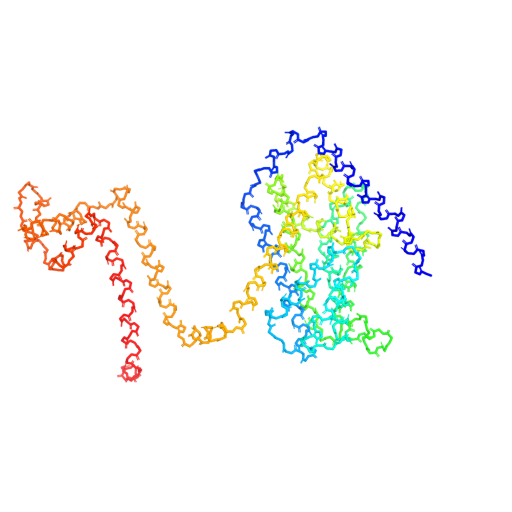 2395 N N . PHE A 1 301 ? -17.100 -12.959 -5.352 1.00 66.19 301 PHE A N 1
ATOM 2396 C CA . PHE A 1 301 ? -17.025 -13.639 -4.063 1.00 66.19 301 PHE A CA 1
ATOM 2397 C C . PHE A 1 301 ? -18.328 -13.607 -3.239 1.00 66.19 301 PHE A C 1
ATOM 2399 O O . PHE A 1 301 ? -18.454 -14.408 -2.313 1.00 66.19 301 PHE A O 1
ATOM 2406 N N . ALA A 1 302 ? -19.333 -12.798 -3.609 1.00 59.81 302 ALA A N 1
ATOM 2407 C CA . ALA A 1 302 ? -20.610 -12.684 -2.883 1.00 59.81 302 ALA A CA 1
ATOM 2408 C C . ALA A 1 302 ? -21.549 -13.910 -2.960 1.00 59.81 302 ALA A C 1
ATOM 2410 O O . ALA A 1 302 ? -22.433 -14.037 -2.116 1.00 59.81 302 ALA A O 1
ATOM 2411 N N . GLN A 1 303 ? -21.389 -14.831 -3.921 1.00 52.81 303 GLN A N 1
ATOM 2412 C CA . GLN A 1 303 ? -22.275 -16.011 -4.027 1.00 52.81 303 GLN A CA 1
ATOM 2413 C C . GLN A 1 303 ? -21.546 -17.335 -4.299 1.00 52.81 303 GLN A C 1
ATOM 2415 O O . GLN A 1 303 ? -21.880 -18.349 -3.686 1.00 52.81 303 GLN A O 1
ATOM 2420 N N . ASN A 1 304 ? -20.518 -17.349 -5.153 1.00 53.66 304 ASN A N 1
ATOM 2421 C CA . ASN A 1 304 ? -19.870 -18.601 -5.564 1.00 53.66 304 ASN A CA 1
ATOM 2422 C C . ASN A 1 304 ? -18.710 -19.037 -4.658 1.00 53.66 304 ASN A C 1
ATOM 2424 O O . ASN A 1 304 ? -18.429 -20.235 -4.555 1.00 53.66 304 ASN A O 1
ATOM 2428 N N . THR A 1 305 ? -18.050 -18.111 -3.958 1.00 54.12 305 THR A N 1
ATOM 2429 C CA . THR A 1 305 ? -16.749 -18.435 -3.360 1.00 54.12 305 THR A CA 1
ATOM 2430 C C . THR A 1 305 ? -16.808 -18.975 -1.941 1.00 54.12 305 THR A C 1
ATOM 2432 O O . THR A 1 305 ? -15.928 -19.743 -1.594 1.00 54.12 305 THR A O 1
ATOM 2435 N N . ARG A 1 306 ? -17.849 -18.729 -1.131 1.00 56.22 306 ARG A N 1
ATOM 2436 C CA . ARG A 1 306 ? -18.003 -19.488 0.134 1.00 56.22 306 ARG A CA 1
ATOM 2437 C C . ARG A 1 306 ? -18.148 -20.982 -0.139 1.00 56.22 306 ARG A C 1
ATOM 2439 O O . ARG A 1 306 ? -17.525 -21.795 0.533 1.00 56.22 306 ARG A O 1
ATOM 2446 N N . ARG A 1 307 ? -18.887 -21.335 -1.195 1.00 54.94 307 ARG A N 1
ATOM 2447 C CA . ARG A 1 307 ? -19.016 -22.714 -1.671 1.00 54.94 307 ARG A CA 1
ATOM 2448 C C . ARG A 1 307 ? -17.693 -23.224 -2.245 1.00 54.94 307 ARG A C 1
ATOM 2450 O O . ARG A 1 307 ? -17.240 -24.280 -1.825 1.00 54.94 307 ARG A O 1
ATOM 2457 N N . PHE A 1 308 ? -17.031 -22.467 -3.119 1.00 56.88 308 PHE A N 1
ATOM 2458 C CA . PHE A 1 308 ? -15.746 -22.872 -3.704 1.00 56.88 308 PHE A CA 1
ATOM 2459 C C . PHE A 1 308 ? -14.603 -22.975 -2.679 1.00 56.88 308 PHE A C 1
ATOM 2461 O O . PHE A 1 308 ? -13.922 -23.988 -2.652 1.00 56.88 308 PHE A O 1
ATOM 2468 N N . LEU A 1 309 ? -14.429 -22.002 -1.779 1.00 62.44 309 LEU A N 1
ATOM 2469 C CA . LEU A 1 309 ? -13.468 -22.054 -0.669 1.00 62.44 309 LEU A CA 1
ATOM 2470 C C . LEU A 1 309 ? -13.793 -23.194 0.294 1.00 62.44 309 LEU A C 1
ATOM 2472 O O . LEU A 1 309 ? -12.879 -23.888 0.722 1.00 62.44 309 LEU A O 1
ATOM 2476 N N . SER A 1 310 ? -15.073 -23.439 0.600 1.00 65.75 310 SER A N 1
ATOM 2477 C CA . SER A 1 310 ? -15.447 -24.608 1.406 1.00 65.75 310 SER A CA 1
ATOM 2478 C C . SER A 1 310 ? -15.097 -25.922 0.706 1.00 65.75 310 SER A C 1
ATOM 2480 O O . SER A 1 310 ? -14.664 -26.857 1.367 1.00 65.75 310 SER A O 1
ATOM 2482 N N . LEU A 1 311 ? -15.208 -25.985 -0.626 1.00 65.50 311 LEU A N 1
ATOM 2483 C CA . LEU A 1 311 ? -14.795 -27.142 -1.420 1.00 65.50 311 LEU A CA 1
ATOM 2484 C C . LEU A 1 311 ? -13.267 -27.271 -1.473 1.00 65.50 311 LEU A C 1
ATOM 2486 O O . LEU A 1 311 ? -12.762 -28.363 -1.253 1.00 65.50 311 LEU A O 1
ATOM 2490 N N . LEU A 1 312 ? -12.524 -26.181 -1.678 1.00 72.19 312 LEU A N 1
ATOM 2491 C CA . LEU A 1 312 ? -11.058 -26.178 -1.641 1.00 72.19 312 LEU A CA 1
ATOM 2492 C C . LEU A 1 312 ? -10.523 -26.605 -0.271 1.00 72.19 312 LEU A C 1
ATOM 2494 O O . LEU A 1 312 ? -9.580 -27.383 -0.198 1.00 72.19 312 LEU A O 1
ATOM 2498 N N . LEU A 1 313 ? -11.130 -26.126 0.817 1.00 72.88 313 LEU A N 1
ATOM 2499 C CA . LEU A 1 313 ? -10.763 -26.525 2.176 1.00 72.88 313 LEU A CA 1
ATOM 2500 C C . LEU A 1 313 ? -11.161 -27.975 2.475 1.00 72.88 313 LEU A C 1
ATOM 2502 O O . LEU A 1 313 ? -10.429 -28.668 3.181 1.00 72.88 313 LEU A O 1
ATOM 2506 N N . LYS A 1 314 ? -12.290 -28.441 1.926 1.00 79.31 314 LYS A N 1
ATOM 2507 C CA . LYS A 1 314 ? -12.736 -29.836 2.028 1.00 79.31 314 LYS A CA 1
ATOM 2508 C C . LYS A 1 314 ? -11.783 -30.791 1.305 1.00 79.31 314 LYS A C 1
ATOM 2510 O O . LYS A 1 314 ? -11.453 -31.824 1.870 1.00 79.31 314 LYS A O 1
ATOM 2515 N N . TYR A 1 315 ? -11.325 -30.424 0.110 1.00 82.31 315 TYR A N 1
ATOM 2516 C CA . TYR A 1 315 ? -10.437 -31.222 -0.747 1.00 82.31 315 TYR A CA 1
ATOM 2517 C C . TYR A 1 315 ? -8.999 -30.683 -0.753 1.00 82.31 315 TYR A C 1
ATOM 2519 O O . TYR A 1 315 ? -8.319 -30.645 -1.780 1.00 82.31 315 TYR A O 1
ATOM 2527 N N . LYS A 1 316 ? -8.533 -30.180 0.397 1.00 83.50 316 LYS A N 1
ATOM 2528 C CA . LYS A 1 316 ? -7.248 -29.471 0.493 1.00 83.50 316 LYS A CA 1
ATOM 2529 C C . LYS A 1 316 ? -6.062 -30.341 0.076 1.00 83.50 316 LYS A C 1
ATOM 2531 O O . LYS A 1 316 ? -5.108 -29.828 -0.498 1.00 83.50 316 LYS A O 1
ATOM 2536 N N . HIS A 1 317 ? -6.111 -31.641 0.358 1.00 87.06 317 HIS A N 1
ATOM 2537 C CA . HIS A 1 317 ? -5.014 -32.560 0.064 1.00 87.06 317 HIS A CA 1
ATOM 2538 C C . HIS A 1 317 ? -4.938 -32.857 -1.436 1.00 87.06 317 HIS A C 1
ATOM 2540 O O . HIS A 1 317 ? -3.857 -32.840 -2.014 1.00 87.06 317 HIS A O 1
ATOM 2546 N N . GLU A 1 318 ? -6.092 -33.026 -2.069 1.00 86.31 318 GLU A N 1
ATOM 2547 C CA . GLU A 1 318 ? -6.271 -33.251 -3.497 1.00 86.31 318 GLU A CA 1
ATOM 2548 C C . GLU A 1 318 ? -5.863 -32.017 -4.305 1.00 86.31 318 GLU A C 1
ATOM 2550 O O . GLU A 1 318 ? -5.183 -32.133 -5.321 1.00 86.31 318 GLU A O 1
ATOM 2555 N N . VAL A 1 319 ? -6.216 -30.821 -3.823 1.00 81.19 319 VAL A N 1
ATOM 2556 C CA . VAL A 1 319 ? -5.808 -29.550 -4.437 1.00 81.19 319 VAL A CA 1
ATOM 2557 C C . VAL A 1 319 ? -4.295 -29.360 -4.347 1.00 81.19 319 VAL A C 1
ATOM 2559 O O . VAL A 1 319 ? -3.668 -29.014 -5.346 1.00 81.19 319 VAL A O 1
ATOM 2562 N N . ILE A 1 320 ? -3.693 -29.604 -3.177 1.00 87.38 320 ILE A N 1
ATOM 2563 C CA . ILE A 1 320 ? -2.234 -29.518 -3.004 1.00 87.38 320 ILE A CA 1
ATOM 2564 C C . ILE A 1 320 ? -1.533 -30.509 -3.932 1.00 87.38 320 ILE A C 1
ATOM 2566 O O . ILE A 1 320 ? -0.602 -30.128 -4.637 1.00 87.38 320 ILE A O 1
ATOM 2570 N N . LEU A 1 321 ? -2.002 -31.756 -3.971 1.00 89.00 321 LEU A N 1
ATOM 2571 C CA . LEU A 1 321 ? -1.461 -32.789 -4.844 1.00 89.00 321 LEU A CA 1
ATOM 2572 C C . LEU A 1 321 ? -1.540 -32.379 -6.315 1.00 89.00 321 LEU A C 1
ATOM 2574 O O . LEU A 1 321 ? -0.534 -32.443 -7.012 1.00 89.00 321 LEU A O 1
ATOM 2578 N N . PHE A 1 322 ? -2.695 -31.892 -6.770 1.00 85.19 322 PHE A N 1
ATOM 2579 C CA . PHE A 1 322 ? -2.868 -31.412 -8.137 1.00 85.19 322 PHE A CA 1
ATOM 2580 C C . PHE A 1 322 ? -1.889 -30.280 -8.473 1.00 85.19 322 PHE A C 1
ATOM 2582 O O . PHE A 1 322 ? -1.211 -30.337 -9.497 1.00 85.19 322 PHE A O 1
ATOM 2589 N N . LEU A 1 323 ? -1.756 -29.279 -7.597 1.00 86.38 323 LEU A N 1
ATOM 2590 C CA . LEU A 1 323 ? -0.824 -28.164 -7.796 1.00 86.38 323 LEU A CA 1
ATOM 2591 C C . LEU A 1 323 ? 0.640 -28.627 -7.824 1.00 86.38 323 LEU A C 1
ATOM 2593 O O . LEU A 1 323 ? 1.425 -28.140 -8.641 1.00 86.38 323 LEU A O 1
ATOM 2597 N N . LEU A 1 324 ? 1.016 -29.587 -6.978 1.00 90.88 324 LEU A N 1
ATOM 2598 C CA . LEU A 1 324 ? 2.357 -30.174 -6.985 1.00 90.88 324 LEU A CA 1
ATOM 2599 C C . LEU A 1 324 ? 2.607 -30.997 -8.255 1.00 90.88 324 LEU A C 1
ATOM 2601 O O . LEU A 1 324 ? 3.650 -30.832 -8.877 1.00 90.88 324 LEU A O 1
ATOM 2605 N N . SER A 1 325 ? 1.644 -31.802 -8.704 1.00 89.69 325 SER A N 1
ATOM 2606 C CA . SER A 1 325 ? 1.744 -32.566 -9.954 1.00 89.69 325 SER A CA 1
ATOM 2607 C C . SER A 1 325 ? 1.849 -31.651 -11.178 1.00 89.69 325 SER A C 1
ATOM 2609 O O . SER A 1 325 ? 2.678 -31.891 -12.059 1.00 89.69 325 SER A O 1
ATOM 2611 N N . VAL A 1 326 ? 1.061 -30.572 -11.229 1.00 88.19 326 VAL A N 1
ATOM 2612 C CA . VAL A 1 326 ? 1.127 -29.572 -12.306 1.00 88.19 326 VAL A CA 1
ATOM 2613 C C . VAL A 1 326 ? 2.462 -28.834 -12.278 1.00 88.19 326 VAL A C 1
ATOM 2615 O O . VAL A 1 326 ? 3.117 -28.728 -13.312 1.00 88.19 326 VAL A O 1
ATOM 2618 N N . SER A 1 327 ? 2.902 -28.358 -11.110 1.00 90.44 327 SER A N 1
ATOM 2619 C CA . SER A 1 327 ? 4.175 -27.636 -10.997 1.00 90.44 327 SER A CA 1
ATOM 2620 C C . SER A 1 327 ? 5.377 -28.525 -11.330 1.00 90.44 327 SER A C 1
ATOM 2622 O O . SER A 1 327 ? 6.250 -28.086 -12.076 1.00 90.44 327 SER A O 1
ATOM 2624 N N . TYR A 1 328 ? 5.383 -29.786 -10.884 1.00 94.94 328 TYR A N 1
ATOM 2625 C CA . TYR A 1 328 ? 6.366 -30.796 -11.283 1.00 94.94 328 TYR A CA 1
ATOM 2626 C C . TYR A 1 328 ? 6.386 -30.983 -12.802 1.00 94.94 328 TYR A C 1
ATOM 2628 O O . TYR A 1 328 ? 7.445 -30.874 -13.419 1.00 94.94 328 TYR A O 1
ATOM 2636 N N . THR A 1 329 ? 5.219 -31.213 -13.416 1.00 94.12 329 THR A N 1
ATOM 2637 C CA . THR A 1 329 ? 5.110 -31.448 -14.864 1.00 94.12 329 THR A CA 1
ATOM 2638 C C . THR A 1 329 ? 5.642 -30.253 -15.645 1.00 94.12 329 THR A C 1
ATOM 2640 O O . THR A 1 329 ? 6.459 -30.431 -16.544 1.00 94.12 329 THR A O 1
ATOM 2643 N N . LEU A 1 330 ? 5.239 -29.032 -15.281 1.00 90.88 330 LEU A N 1
ATOM 2644 C CA . LEU A 1 330 ? 5.696 -27.806 -15.938 1.00 90.88 330 LEU A CA 1
ATOM 2645 C C . LEU A 1 330 ? 7.206 -27.608 -15.785 1.00 90.88 330 LEU A C 1
ATOM 2647 O O . LEU A 1 330 ? 7.893 -27.368 -16.777 1.00 90.88 330 LEU A O 1
ATOM 2651 N N . TYR A 1 331 ? 7.723 -27.741 -14.561 1.00 96.00 331 TYR A N 1
ATOM 2652 C CA . TYR A 1 331 ? 9.143 -27.564 -14.278 1.00 96.00 331 TYR A CA 1
ATOM 2653 C C . TYR A 1 331 ? 10.003 -28.571 -15.046 1.00 96.00 331 TYR A C 1
ATOM 2655 O O . TYR A 1 331 ? 10.923 -28.168 -15.756 1.00 96.00 331 TYR A O 1
ATOM 2663 N N . PHE A 1 332 ? 9.696 -29.869 -14.953 1.00 95.94 332 PHE A N 1
ATOM 2664 C CA . PHE A 1 332 ? 10.507 -30.904 -15.595 1.00 95.94 332 PHE A CA 1
ATOM 2665 C C . PHE A 1 332 ? 10.342 -30.929 -17.112 1.00 95.94 332 PHE A C 1
ATOM 2667 O O . PHE A 1 332 ? 11.327 -31.164 -17.810 1.00 95.94 332 PHE A O 1
ATOM 2674 N N . THR A 1 333 ? 9.166 -30.593 -17.644 1.00 96.06 333 THR A N 1
ATOM 2675 C CA . THR A 1 333 ? 8.997 -30.398 -19.092 1.00 96.06 333 THR A CA 1
ATOM 2676 C C . THR A 1 333 ? 9.887 -29.260 -19.582 1.00 96.06 333 THR A C 1
ATOM 2678 O O . THR A 1 333 ? 10.677 -29.449 -20.503 1.00 96.06 333 THR A O 1
ATOM 2681 N N . LEU A 1 334 ? 9.831 -28.093 -18.930 1.00 94.44 334 LEU A N 1
ATOM 2682 C CA . LEU A 1 334 ? 10.659 -26.946 -19.302 1.00 94.44 334 LEU A CA 1
ATOM 2683 C C . LEU A 1 334 ? 12.154 -27.278 -19.187 1.00 94.44 334 LEU A C 1
ATOM 2685 O O . LEU A 1 334 ? 12.916 -27.042 -20.122 1.00 94.44 334 LEU A O 1
ATOM 2689 N N . ALA A 1 335 ? 12.574 -27.860 -18.062 1.00 95.50 335 ALA A N 1
ATOM 2690 C CA . ALA A 1 335 ? 13.969 -28.200 -17.809 1.00 95.50 335 ALA A CA 1
ATOM 2691 C C . ALA A 1 335 ? 14.510 -29.222 -18.820 1.00 95.50 335 ALA A C 1
ATOM 2693 O O . ALA A 1 335 ? 15.618 -29.061 -19.332 1.00 95.50 335 ALA A O 1
ATOM 2694 N N . THR A 1 336 ? 13.734 -30.260 -19.143 1.00 95.31 336 THR A N 1
ATOM 2695 C CA . THR A 1 336 ? 14.147 -31.284 -20.114 1.00 95.31 336 THR A CA 1
ATOM 2696 C C . THR A 1 336 ? 14.139 -30.759 -21.547 1.00 95.31 336 THR A C 1
ATOM 2698 O O . THR A 1 336 ? 15.033 -31.117 -22.313 1.00 95.31 336 THR A O 1
ATOM 2701 N N . PHE A 1 337 ? 13.221 -29.856 -21.903 1.00 96.19 337 PHE A N 1
ATOM 2702 C CA . PHE A 1 337 ? 13.226 -29.203 -23.216 1.00 96.19 337 PHE A CA 1
ATOM 2703 C C . PHE A 1 337 ? 14.433 -28.291 -23.376 1.00 96.19 337 PHE A C 1
ATOM 2705 O O . PHE A 1 337 ? 15.131 -28.401 -24.376 1.00 96.19 337 PHE A O 1
ATOM 2712 N N . LEU A 1 338 ? 14.734 -27.462 -22.373 1.00 94.50 338 LEU A N 1
ATOM 2713 C CA . LEU A 1 338 ? 15.925 -26.611 -22.383 1.00 94.50 338 LEU A CA 1
ATOM 2714 C C . LEU A 1 338 ? 17.209 -27.443 -22.462 1.00 94.50 338 LEU A C 1
ATOM 2716 O O . LEU A 1 338 ? 18.124 -27.094 -23.207 1.00 94.50 338 LEU A O 1
ATOM 2720 N N . LYS A 1 339 ? 17.266 -28.571 -21.742 1.00 93.50 339 LYS A N 1
ATOM 2721 C CA . LYS A 1 339 ? 18.383 -29.521 -21.827 1.00 93.50 339 LYS A CA 1
ATOM 2722 C C . LYS A 1 339 ? 18.525 -30.102 -23.238 1.00 93.50 339 LYS A C 1
ATOM 2724 O O . LYS A 1 339 ? 19.648 -30.218 -23.726 1.00 93.50 339 LYS A O 1
ATOM 2729 N N . HIS A 1 340 ? 17.414 -30.456 -23.884 1.00 94.38 340 HIS A N 1
ATOM 2730 C CA . HIS A 1 340 ? 17.402 -30.967 -25.255 1.00 94.38 340 HIS A CA 1
ATOM 2731 C C . HIS A 1 340 ? 17.834 -29.905 -26.272 1.00 94.38 340 HIS A C 1
ATOM 2733 O O . HIS A 1 340 ? 18.725 -30.164 -27.074 1.00 94.38 340 HIS A O 1
ATOM 2739 N N . ASP A 1 341 ? 17.281 -28.695 -26.179 1.00 93.50 341 ASP A N 1
ATOM 2740 C CA . ASP A 1 341 ? 17.597 -27.566 -27.067 1.00 93.50 341 ASP A CA 1
ATOM 2741 C C . ASP A 1 341 ? 19.046 -27.090 -26.921 1.00 93.50 341 ASP A C 1
ATOM 2743 O O . ASP A 1 341 ? 19.639 -26.572 -27.862 1.00 93.50 341 ASP A O 1
ATOM 2747 N N . SER A 1 342 ? 19.640 -27.317 -25.751 1.00 94.19 342 SER A N 1
ATOM 2748 C CA . SER A 1 342 ? 21.054 -27.051 -25.483 1.00 94.19 342 SER A CA 1
ATOM 2749 C C . SER A 1 342 ? 21.972 -28.222 -25.870 1.00 94.19 342 SER A C 1
ATOM 2751 O O . SER A 1 342 ? 23.143 -28.218 -25.504 1.00 94.19 342 SER A O 1
ATOM 2753 N N . PHE A 1 343 ? 21.457 -29.238 -26.576 1.00 90.25 343 PHE A N 1
ATOM 2754 C CA . PHE A 1 343 ? 22.187 -30.433 -27.026 1.00 90.25 343 PHE A CA 1
ATOM 2755 C C . PHE A 1 343 ? 22.809 -31.283 -25.900 1.00 90.25 343 PHE A C 1
ATOM 2757 O O . PHE A 1 343 ? 23.732 -32.061 -26.131 1.00 90.25 343 PHE A O 1
ATOM 2764 N N . TYR A 1 344 ? 22.271 -31.201 -24.678 1.00 89.12 344 TYR A N 1
ATOM 2765 C CA . TYR A 1 344 ? 22.725 -31.990 -23.522 1.00 89.12 344 TYR A CA 1
ATOM 2766 C C . TYR A 1 344 ? 21.949 -33.306 -23.329 1.00 89.12 344 TYR A C 1
ATOM 2768 O O . TYR A 1 344 ? 22.105 -33.983 -22.309 1.00 89.12 344 TYR A O 1
ATOM 2776 N N . THR A 1 345 ? 21.083 -33.690 -24.270 1.00 86.62 345 THR A N 1
ATOM 2777 C CA . THR A 1 345 ? 20.429 -35.009 -24.282 1.00 86.62 345 THR A CA 1
ATOM 2778 C C . THR A 1 345 ? 21.255 -36.002 -25.093 1.00 86.62 345 THR A C 1
ATOM 2780 O O . THR A 1 345 ? 21.489 -35.780 -26.279 1.00 86.62 345 THR A O 1
ATOM 2783 N N . GLY A 1 346 ? 21.690 -37.097 -24.466 1.00 82.06 346 GLY A N 1
ATOM 2784 C CA . GLY A 1 346 ? 22.556 -38.092 -25.096 1.00 82.06 346 GLY A CA 1
ATOM 2785 C C . GLY A 1 346 ? 21.854 -38.919 -26.176 1.00 82.06 346 GLY A C 1
ATOM 2786 O O . GLY A 1 346 ? 20.707 -39.340 -26.007 1.00 82.06 346 GLY A O 1
ATOM 2787 N N . ARG A 1 347 ? 22.578 -39.211 -27.267 1.00 80.44 347 ARG A N 1
ATOM 2788 C CA . ARG A 1 347 ? 22.138 -40.131 -28.333 1.00 80.44 347 ARG A CA 1
ATOM 2789 C C . ARG A 1 347 ? 21.806 -41.524 -27.787 1.00 80.44 347 ARG A C 1
ATOM 2791 O O . ARG A 1 347 ? 20.789 -42.091 -28.170 1.00 80.44 347 ARG A O 1
ATOM 2798 N N . PHE A 1 348 ? 22.652 -42.044 -26.896 1.00 83.31 348 PHE A N 1
ATOM 2799 C CA . PHE A 1 348 ? 22.531 -43.397 -26.340 1.00 83.31 348 PHE A CA 1
ATOM 2800 C C . PHE A 1 348 ? 21.292 -43.598 -25.458 1.00 83.31 348 PHE A C 1
ATOM 2802 O O . PHE A 1 348 ? 20.825 -44.727 -25.319 1.00 83.31 348 PHE A O 1
ATOM 2809 N N . ASP A 1 349 ? 20.726 -42.507 -24.942 1.00 82.88 349 ASP A N 1
ATOM 2810 C CA . ASP A 1 349 ? 19.505 -42.525 -24.147 1.00 82.88 349 ASP A CA 1
ATOM 2811 C C . ASP A 1 349 ? 18.299 -42.172 -25.032 1.00 82.88 349 ASP A C 1
ATOM 2813 O O . ASP A 1 349 ? 17.645 -43.041 -25.616 1.00 82.88 349 ASP A O 1
ATOM 2817 N N . LEU A 1 350 ? 18.032 -40.871 -25.180 1.00 91.25 350 LEU A N 1
ATOM 2818 C CA . LEU A 1 350 ? 16.824 -40.349 -25.812 1.00 91.25 350 LEU A CA 1
ATOM 2819 C C . LEU A 1 350 ? 16.781 -40.643 -27.314 1.00 91.25 350 LEU A C 1
ATOM 2821 O O . LEU A 1 350 ? 15.719 -40.973 -27.828 1.00 91.25 350 LEU A O 1
ATOM 2825 N N . GLY A 1 351 ? 17.921 -40.565 -28.008 1.00 90.19 351 GLY A N 1
ATOM 2826 C CA . GLY A 1 351 ? 17.988 -40.792 -29.457 1.00 90.19 351 GLY A CA 1
ATOM 2827 C C . GLY A 1 351 ? 17.607 -42.221 -29.851 1.00 90.19 351 GLY A C 1
ATOM 2828 O O . GLY A 1 351 ? 16.837 -42.428 -30.786 1.00 90.19 351 GLY A O 1
ATOM 2829 N N . ASN A 1 352 ? 18.069 -43.210 -29.085 1.00 91.88 352 ASN A N 1
ATOM 2830 C CA . ASN A 1 352 ? 17.702 -44.607 -29.303 1.00 91.88 352 ASN A CA 1
ATOM 2831 C C . ASN A 1 352 ? 16.196 -44.842 -29.098 1.00 91.88 352 ASN A C 1
ATOM 2833 O O . ASN A 1 352 ? 15.588 -45.621 -29.833 1.00 91.88 352 ASN A O 1
ATOM 2837 N N . MET A 1 353 ? 15.589 -44.202 -28.092 1.00 92.88 353 MET A N 1
ATOM 2838 C CA . MET A 1 353 ? 14.146 -44.309 -27.835 1.00 92.88 353 MET A CA 1
ATOM 2839 C C . MET A 1 353 ? 13.331 -43.616 -28.927 1.00 92.88 353 MET A C 1
ATOM 2841 O O . MET A 1 353 ? 12.407 -44.222 -29.462 1.00 92.88 353 MET A O 1
ATOM 2845 N N . ASP A 1 354 ? 13.716 -42.395 -29.298 1.00 94.88 354 ASP A N 1
ATOM 2846 C CA . ASP A 1 354 ? 13.099 -41.606 -30.367 1.00 94.88 354 ASP A CA 1
ATOM 2847 C C . ASP A 1 354 ? 13.052 -42.386 -31.686 1.00 94.88 354 ASP A C 1
ATOM 2849 O O . ASP A 1 354 ? 11.978 -42.623 -32.239 1.00 94.88 354 ASP A O 1
ATOM 2853 N N . GLN A 1 355 ? 14.202 -42.904 -32.125 1.00 94.00 355 GLN A N 1
ATOM 2854 C CA . GLN A 1 355 ? 14.296 -43.676 -33.359 1.00 94.00 355 GLN A CA 1
ATOM 2855 C C . GLN A 1 355 ? 13.437 -44.948 -33.318 1.00 94.00 355 GLN A C 1
ATOM 2857 O O . GLN A 1 355 ? 12.819 -45.314 -34.316 1.00 94.00 355 GLN A O 1
ATOM 2862 N N . THR A 1 356 ? 13.367 -45.608 -32.161 1.00 94.81 356 THR A N 1
ATOM 2863 C CA . THR A 1 356 ? 12.539 -46.809 -31.976 1.00 94.81 356 THR A CA 1
ATOM 2864 C C . THR A 1 356 ? 11.055 -46.479 -32.107 1.00 94.81 356 THR A C 1
ATOM 2866 O O . THR A 1 356 ? 10.328 -47.184 -32.808 1.00 94.81 356 THR A O 1
ATOM 2869 N N . VAL A 1 357 ? 10.597 -45.415 -31.445 1.00 96.44 357 VAL A N 1
ATOM 2870 C CA . VAL A 1 357 ? 9.201 -44.952 -31.478 1.00 96.44 357 VAL A CA 1
ATOM 2871 C C . VAL A 1 357 ? 8.824 -44.540 -32.901 1.00 96.44 357 VAL A C 1
ATOM 2873 O O . VAL A 1 357 ? 7.806 -45.001 -33.421 1.00 96.44 357 VAL A O 1
ATOM 2876 N N . TRP A 1 358 ? 9.695 -43.775 -33.563 1.00 96.25 358 TRP A N 1
ATOM 2877 C CA . TRP A 1 358 ? 9.518 -43.349 -34.947 1.00 96.25 358 TRP A CA 1
ATOM 2878 C C . TRP A 1 358 ? 9.459 -44.524 -35.927 1.00 96.25 358 TRP A C 1
ATOM 2880 O O . TRP A 1 358 ? 8.535 -44.624 -36.729 1.00 96.25 358 TRP A O 1
ATOM 2890 N N . ASN A 1 359 ? 10.395 -45.468 -35.848 1.00 96.00 359 ASN A N 1
ATOM 2891 C CA . ASN A 1 359 ? 10.385 -46.638 -36.726 1.00 96.00 359 ASN A CA 1
ATOM 2892 C C . ASN A 1 359 ? 9.154 -47.516 -36.494 1.00 96.00 359 ASN A C 1
ATOM 2894 O O . ASN A 1 359 ? 8.575 -48.024 -37.454 1.00 96.00 359 ASN A O 1
ATOM 2898 N N . THR A 1 360 ? 8.723 -47.654 -35.238 1.00 95.94 360 THR A N 1
ATOM 2899 C CA . THR A 1 360 ? 7.572 -48.484 -34.874 1.00 95.94 360 THR A CA 1
ATOM 2900 C C . THR A 1 360 ? 6.280 -47.972 -35.502 1.00 95.94 360 THR A C 1
ATOM 2902 O O . THR A 1 360 ? 5.556 -48.772 -36.093 1.00 95.94 360 THR A O 1
ATOM 2905 N N . ILE A 1 361 ? 6.019 -46.659 -35.462 1.00 96.06 361 ILE A N 1
ATOM 2906 C CA . ILE A 1 361 ? 4.819 -46.095 -36.102 1.00 96.06 361 ILE A CA 1
ATOM 2907 C C . ILE A 1 361 ? 4.880 -46.176 -37.639 1.00 96.06 361 ILE A C 1
ATOM 2909 O O . ILE A 1 361 ? 3.848 -46.298 -38.291 1.00 96.06 361 ILE A O 1
ATOM 2913 N N . HIS A 1 362 ? 6.084 -46.222 -38.219 1.00 95.19 362 HIS A N 1
ATOM 2914 C CA . HIS A 1 362 ? 6.319 -46.387 -39.661 1.00 95.19 362 HIS A CA 1
ATOM 2915 C C . HIS A 1 362 ? 6.445 -47.858 -40.114 1.00 95.19 362 HIS A C 1
ATOM 2917 O O . HIS A 1 362 ? 6.959 -48.140 -41.196 1.00 95.19 362 HIS A O 1
ATOM 2923 N N . GLY A 1 363 ? 5.997 -48.819 -39.298 1.00 94.69 363 GLY A N 1
ATOM 2924 C CA . GLY A 1 363 ? 5.934 -50.242 -39.660 1.00 94.69 363 GLY A CA 1
ATOM 2925 C C . GLY A 1 363 ? 7.214 -51.048 -39.405 1.00 94.69 363 GLY A C 1
ATOM 2926 O O . GLY A 1 363 ? 7.223 -52.262 -39.595 1.00 94.69 363 GLY A O 1
ATOM 2927 N N . ARG A 1 364 ? 8.285 -50.414 -38.917 1.00 95.12 364 ARG A N 1
ATOM 2928 C CA . ARG A 1 364 ? 9.544 -51.059 -38.507 1.00 95.12 364 ARG A CA 1
ATOM 2929 C C . ARG A 1 364 ? 9.598 -51.204 -36.989 1.00 95.12 364 ARG A C 1
ATOM 2931 O O . ARG A 1 364 ? 10.317 -50.495 -36.286 1.00 95.12 364 ARG A O 1
ATOM 2938 N N . ILE A 1 365 ? 8.792 -52.130 -36.485 1.00 94.56 365 ILE A N 1
ATOM 2939 C CA . ILE A 1 365 ? 8.565 -52.335 -35.051 1.00 94.56 365 ILE A CA 1
ATOM 2940 C C . ILE A 1 365 ? 9.889 -52.585 -34.305 1.00 94.56 365 ILE A C 1
ATOM 2942 O O . ILE A 1 365 ? 10.640 -53.500 -34.641 1.00 94.56 365 ILE A O 1
ATOM 2946 N N . PHE A 1 366 ? 10.159 -51.768 -33.280 1.00 94.00 366 PHE A N 1
ATOM 2947 C CA . PHE A 1 366 ? 11.349 -51.832 -32.419 1.00 94.00 366 PHE A CA 1
ATOM 2948 C C . PHE A 1 366 ? 12.705 -51.773 -33.145 1.00 94.00 366 PHE A C 1
ATOM 2950 O O . PHE A 1 366 ? 13.692 -52.269 -32.610 1.00 94.00 366 PHE A O 1
ATOM 2957 N N . GLN A 1 367 ? 12.803 -51.180 -34.335 1.00 94.31 367 GLN A N 1
ATOM 2958 C CA . GLN A 1 367 ? 14.094 -51.040 -35.022 1.00 94.31 367 GLN A CA 1
ATOM 2959 C C . GLN A 1 367 ? 14.805 -49.729 -34.665 1.00 94.31 367 GLN A C 1
ATOM 2961 O O . GLN A 1 367 ? 14.166 -48.687 -34.527 1.00 94.31 367 GLN A O 1
ATOM 2966 N N . LEU A 1 368 ? 16.133 -49.771 -34.560 1.00 92.88 368 LEU A N 1
ATOM 2967 C CA . LEU A 1 368 ? 17.013 -48.609 -34.392 1.00 92.88 368 LEU A CA 1
ATOM 2968 C C . LEU A 1 368 ? 18.361 -48.847 -35.091 1.00 92.88 368 LEU A C 1
ATOM 2970 O O . LEU A 1 368 ? 18.675 -49.971 -35.476 1.00 92.88 368 LEU A O 1
ATOM 2974 N N . THR A 1 369 ? 19.157 -47.800 -35.278 1.00 91.06 369 THR A N 1
ATOM 2975 C CA . THR A 1 369 ? 20.545 -47.920 -35.741 1.00 91.06 369 THR A CA 1
ATOM 2976 C C . THR A 1 369 ? 21.413 -48.368 -34.578 1.00 91.06 369 THR A C 1
ATOM 2978 O O . THR A 1 369 ? 21.362 -47.745 -33.520 1.00 91.06 369 THR A O 1
ATOM 2981 N N . ASP A 1 370 ? 22.207 -49.417 -34.785 1.00 87.50 370 ASP A N 1
ATOM 2982 C CA . ASP A 1 370 ? 23.084 -49.999 -33.773 1.00 87.50 370 ASP A CA 1
ATOM 2983 C C . ASP A 1 370 ? 23.863 -48.900 -33.030 1.00 87.50 370 ASP A C 1
ATOM 2985 O O . ASP A 1 370 ? 24.568 -48.111 -33.667 1.00 87.50 370 ASP A O 1
ATOM 2989 N N . PRO A 1 371 ? 23.749 -48.811 -31.691 1.00 80.94 371 PRO A N 1
ATOM 2990 C CA . PRO A 1 371 ? 24.504 -47.840 -30.913 1.00 80.94 371 PRO A CA 1
ATOM 2991 C C . PRO A 1 371 ? 26.023 -47.942 -31.121 1.00 80.94 371 PRO A C 1
ATOM 2993 O O . PRO A 1 371 ? 26.715 -46.933 -31.001 1.00 80.94 371 PRO A O 1
ATOM 2996 N N . ASN A 1 372 ? 26.533 -49.132 -31.452 1.00 84.00 372 ASN A N 1
ATOM 2997 C CA . ASN A 1 372 ? 27.956 -49.419 -31.637 1.00 84.00 372 ASN A CA 1
ATOM 2998 C C . ASN A 1 372 ? 28.360 -49.584 -33.113 1.00 84.00 372 ASN A C 1
ATOM 3000 O O . ASN A 1 372 ? 29.513 -49.910 -33.395 1.00 84.00 372 ASN A O 1
ATOM 3004 N N . GLY A 1 373 ? 27.438 -49.374 -34.054 1.00 83.69 373 GLY A N 1
ATOM 3005 C CA . GLY A 1 373 ? 27.648 -49.679 -35.465 1.00 83.69 373 GLY A CA 1
ATOM 3006 C C . GLY A 1 373 ? 26.806 -48.824 -36.407 1.00 83.69 373 GLY A C 1
ATOM 3007 O O . GLY A 1 373 ? 26.288 -47.767 -36.050 1.00 83.69 373 GLY A O 1
ATOM 3008 N N . THR A 1 374 ? 26.700 -49.270 -37.657 1.00 84.00 374 THR A N 1
ATOM 3009 C CA . THR A 1 374 ? 25.898 -48.607 -38.702 1.00 84.00 374 THR A CA 1
ATOM 3010 C C . THR A 1 374 ? 24.713 -49.449 -39.165 1.00 84.00 374 THR A C 1
ATOM 3012 O O . THR A 1 374 ? 23.897 -48.980 -39.959 1.00 84.00 374 THR A O 1
ATOM 3015 N N . GLU A 1 375 ? 24.595 -50.680 -38.670 1.00 90.75 375 GLU A N 1
ATOM 3016 C CA . GLU A 1 375 ? 23.528 -51.601 -39.044 1.00 90.75 375 GLU A CA 1
ATOM 3017 C C . GLU A 1 375 ? 22.201 -51.230 -38.373 1.00 90.75 375 GLU A C 1
ATOM 3019 O O . GLU A 1 375 ? 22.159 -50.568 -37.336 1.00 90.75 375 GLU A O 1
ATOM 3024 N N . THR A 1 376 ? 21.085 -51.641 -38.978 1.00 90.69 376 THR A N 1
ATOM 3025 C CA . THR A 1 376 ? 19.772 -51.544 -38.328 1.00 90.69 376 THR A CA 1
ATOM 3026 C C . THR A 1 376 ? 19.529 -52.815 -37.534 1.00 90.69 376 THR A C 1
ATOM 3028 O O . THR A 1 376 ? 19.556 -53.911 -38.085 1.00 90.69 376 THR A O 1
ATOM 3031 N N . VAL A 1 377 ? 19.256 -52.659 -36.246 1.00 92.94 377 VAL A N 1
ATOM 3032 C CA . VAL A 1 377 ? 19.104 -53.752 -35.286 1.00 92.94 377 VAL A CA 1
ATOM 3033 C C . VAL A 1 377 ? 17.813 -53.580 -34.493 1.00 92.94 377 VAL A C 1
ATOM 3035 O O . VAL A 1 377 ? 17.212 -52.502 -34.453 1.00 92.94 377 VAL A O 1
ATOM 3038 N N . SER A 1 378 ? 17.348 -54.656 -33.862 1.00 92.19 378 SER A N 1
ATOM 3039 C CA . SER A 1 378 ? 16.203 -54.569 -32.956 1.00 92.19 378 SER A CA 1
ATOM 3040 C C . SER A 1 378 ? 16.630 -53.968 -31.618 1.00 92.19 378 SER A C 1
ATOM 3042 O O . SER A 1 378 ? 17.579 -54.448 -30.999 1.00 92.19 378 SER A O 1
ATOM 3044 N N . ARG A 1 379 ? 15.877 -52.986 -31.111 1.00 90.75 379 ARG A N 1
ATOM 3045 C CA . ARG A 1 379 ? 16.019 -52.456 -29.747 1.00 90.75 379 ARG A CA 1
ATOM 3046 C C . ARG A 1 379 ? 15.959 -53.568 -28.708 1.00 90.75 379 ARG A C 1
ATOM 3048 O O . ARG A 1 379 ? 16.689 -53.500 -27.726 1.00 90.75 379 ARG A O 1
ATOM 3055 N N . LEU A 1 380 ? 15.136 -54.593 -28.941 1.00 90.56 380 LEU A N 1
ATOM 3056 C CA . LEU A 1 380 ? 14.939 -55.711 -28.015 1.00 90.56 380 LEU A CA 1
ATOM 3057 C C . LEU A 1 380 ? 16.208 -56.551 -27.803 1.00 90.56 380 LEU A C 1
ATOM 3059 O O . LEU A 1 380 ? 16.282 -57.275 -26.818 1.00 90.56 380 LEU A O 1
ATOM 3063 N N . ALA A 1 381 ? 17.218 -56.419 -28.672 1.00 88.00 381 ALA A N 1
ATOM 3064 C CA . ALA A 1 381 ? 18.534 -57.017 -28.456 1.00 88.00 381 ALA A CA 1
ATOM 3065 C C . ALA A 1 381 ? 19.315 -56.352 -27.303 1.00 88.00 381 ALA A C 1
ATOM 3067 O O . ALA A 1 381 ? 20.204 -56.979 -26.735 1.00 88.00 381 ALA A O 1
ATOM 3068 N N . PHE A 1 382 ? 18.975 -55.107 -26.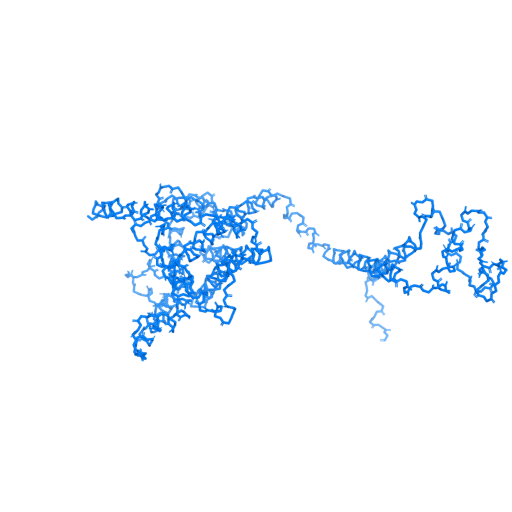942 1.00 84.56 382 PHE A N 1
ATOM 3069 C CA . PHE A 1 382 ? 19.649 -54.330 -25.894 1.00 84.56 382 PHE A CA 1
ATOM 3070 C C . PHE A 1 382 ? 18.721 -53.961 -24.726 1.00 84.56 382 PHE A C 1
ATOM 3072 O O . PHE A 1 382 ? 19.124 -54.047 -23.571 1.00 84.56 382 PHE A O 1
ATOM 3079 N N . HIS A 1 383 ? 17.479 -53.556 -25.013 1.00 87.81 383 HIS A N 1
ATOM 3080 C CA . HIS A 1 383 ? 16.496 -53.105 -24.026 1.00 87.81 383 HIS A CA 1
ATOM 3081 C C . HIS A 1 383 ? 15.089 -53.626 -24.341 1.00 87.81 383 HIS A C 1
ATOM 3083 O O . HIS A 1 383 ? 14.573 -53.451 -25.445 1.00 87.81 383 HIS A O 1
ATOM 3089 N N . SER A 1 384 ? 14.427 -54.204 -23.337 1.00 88.06 384 SER A N 1
ATOM 3090 C CA . SER A 1 384 ? 13.057 -54.735 -23.437 1.00 88.06 384 SER A CA 1
ATOM 3091 C C . SER A 1 384 ? 11.988 -53.696 -23.058 1.00 88.06 384 SER A C 1
ATOM 3093 O O . SER A 1 384 ? 11.132 -53.941 -22.209 1.00 88.06 384 SER A O 1
ATOM 3095 N N . ASP A 1 385 ? 12.027 -52.518 -23.687 1.00 86.50 385 ASP A N 1
ATOM 3096 C CA . ASP A 1 385 ? 11.113 -51.403 -23.388 1.00 86.50 385 ASP A CA 1
ATOM 3097 C C . ASP A 1 385 ? 9.801 -51.510 -24.178 1.00 86.50 385 ASP A C 1
ATOM 3099 O O . ASP A 1 385 ? 9.490 -50.669 -25.027 1.00 86.50 385 ASP A O 1
ATOM 3103 N N . PHE A 1 386 ? 9.003 -52.545 -23.906 1.00 92.00 386 PHE A N 1
ATOM 3104 C CA . PHE A 1 386 ? 7.754 -52.790 -24.639 1.00 92.00 386 PHE A CA 1
ATOM 3105 C C . PHE A 1 386 ? 6.791 -51.596 -24.620 1.00 92.00 386 PHE A C 1
ATOM 3107 O O . PHE A 1 386 ? 6.017 -51.423 -25.555 1.00 92.00 386 PHE A O 1
ATOM 3114 N N . ILE A 1 387 ? 6.873 -50.733 -23.603 1.00 91.12 387 ILE A N 1
ATOM 3115 C CA . ILE A 1 387 ? 6.035 -49.538 -23.477 1.00 91.12 387 ILE A CA 1
ATOM 3116 C C . ILE A 1 387 ? 6.156 -48.572 -24.667 1.00 91.12 387 ILE A C 1
ATOM 3118 O O . ILE A 1 387 ? 5.192 -47.878 -24.984 1.00 91.12 387 ILE A O 1
ATOM 3122 N N . LEU A 1 388 ? 7.293 -48.557 -25.375 1.00 92.38 388 LEU A N 1
ATOM 3123 C CA . LEU A 1 388 ? 7.514 -47.651 -26.508 1.00 92.38 388 LEU A CA 1
ATOM 3124 C C . LEU A 1 388 ? 6.537 -47.896 -27.667 1.00 92.38 388 LEU A C 1
ATOM 3126 O O . LEU A 1 388 ? 6.213 -46.952 -28.386 1.00 92.38 388 LEU A O 1
ATOM 3130 N N . ILE A 1 389 ? 6.003 -49.116 -27.817 1.00 93.94 389 ILE A N 1
ATOM 3131 C CA . ILE A 1 389 ? 4.977 -49.392 -28.834 1.00 93.94 389 ILE A CA 1
ATOM 3132 C C . ILE A 1 389 ? 3.712 -48.570 -28.581 1.00 93.94 389 ILE A C 1
ATOM 3134 O O . ILE A 1 389 ? 3.139 -48.026 -29.521 1.00 93.94 389 ILE A O 1
ATOM 3138 N N . PHE A 1 390 ? 3.323 -48.407 -27.314 1.00 93.50 390 PHE A N 1
ATOM 3139 C CA . PHE A 1 390 ? 2.144 -47.640 -26.917 1.00 93.50 390 PHE A CA 1
ATOM 3140 C C . PHE A 1 390 ? 2.377 -46.131 -26.998 1.00 93.50 390 PHE A C 1
ATOM 3142 O O . PHE A 1 390 ? 1.417 -45.379 -27.132 1.00 93.50 390 PHE A O 1
ATOM 3149 N N . LEU A 1 391 ? 3.636 -45.685 -26.953 1.00 94.62 391 LEU A N 1
ATOM 3150 C CA . LEU A 1 391 ? 3.995 -44.284 -27.174 1.00 94.62 391 LEU A CA 1
ATOM 3151 C C . LEU A 1 391 ? 4.077 -43.927 -28.667 1.00 94.62 391 LEU A C 1
ATOM 3153 O O . LEU A 1 391 ? 3.908 -42.763 -29.015 1.00 94.62 391 LEU A O 1
ATOM 3157 N N . SER A 1 392 ? 4.285 -44.907 -29.553 1.00 95.88 392 SER A N 1
ATOM 3158 C CA . SER A 1 392 ? 4.444 -44.681 -30.999 1.00 95.88 392 SER A CA 1
ATOM 3159 C C . SER A 1 392 ? 3.287 -43.943 -31.692 1.00 95.88 392 SER A C 1
ATOM 3161 O O . SER A 1 392 ? 3.580 -43.052 -32.491 1.00 95.88 392 SER A O 1
ATOM 3163 N N . PRO A 1 393 ? 1.995 -44.158 -31.360 1.00 95.25 393 PRO A N 1
ATOM 3164 C CA . PRO A 1 393 ? 0.910 -43.393 -31.972 1.00 95.25 393 PRO A CA 1
ATOM 3165 C C . PRO A 1 393 ? 0.947 -41.897 -31.636 1.00 95.25 393 PRO A C 1
ATOM 3167 O O . PRO A 1 393 ? 0.409 -41.094 -32.393 1.00 95.25 393 PRO A O 1
ATOM 3170 N N . LEU A 1 394 ? 1.595 -41.490 -30.537 1.00 93.25 394 LEU A N 1
ATOM 3171 C CA . LEU A 1 394 ? 1.713 -40.074 -30.176 1.00 93.25 394 LEU A CA 1
ATOM 3172 C C . LEU A 1 394 ? 2.604 -39.296 -31.161 1.00 93.25 394 LEU A C 1
ATOM 3174 O O . LEU A 1 394 ? 2.437 -38.083 -31.285 1.00 93.25 394 LEU A O 1
ATOM 3178 N N . TYR A 1 395 ? 3.480 -39.969 -31.920 1.00 95.69 395 TYR A N 1
ATOM 3179 C CA . TYR A 1 395 ? 4.247 -39.330 -33.001 1.00 95.69 395 TYR A CA 1
ATOM 3180 C C . TYR A 1 395 ? 3.385 -38.928 -34.199 1.00 95.69 395 TYR A C 1
ATOM 3182 O O . TYR A 1 395 ? 3.809 -38.072 -34.962 1.00 95.69 395 TYR A O 1
ATOM 3190 N N . LEU A 1 396 ? 2.146 -39.422 -34.318 1.00 92.75 396 LEU A N 1
ATOM 3191 C CA . LEU A 1 396 ? 1.188 -38.881 -35.292 1.00 92.75 396 LEU A CA 1
ATOM 3192 C C . LEU A 1 396 ? 0.737 -37.454 -34.939 1.00 92.75 396 LEU A C 1
ATOM 3194 O O . LEU A 1 396 ? 0.334 -36.701 -35.820 1.00 92.75 396 LEU A O 1
ATOM 3198 N N . LEU A 1 397 ? 0.772 -37.092 -33.652 1.00 93.38 397 LEU A N 1
ATOM 3199 C CA . LEU A 1 397 ? 0.404 -35.759 -33.167 1.00 93.38 397 LEU A CA 1
ATOM 3200 C C . LEU A 1 397 ? 1.623 -34.847 -33.067 1.00 93.38 397 LEU A C 1
ATOM 3202 O O . LEU A 1 397 ? 1.548 -33.666 -33.404 1.00 93.38 397 LEU A O 1
ATOM 3206 N N . TRP A 1 398 ? 2.730 -35.387 -32.556 1.00 95.38 398 TRP A N 1
ATOM 3207 C CA . TRP A 1 398 ? 3.951 -34.634 -32.332 1.00 95.38 398 TRP A CA 1
ATOM 3208 C C . TRP A 1 398 ? 5.189 -35.517 -32.482 1.00 95.38 398 TRP A C 1
ATOM 3210 O O . TRP A 1 398 ? 5.639 -36.177 -31.545 1.00 95.38 398 TRP A O 1
ATOM 3220 N N . GLU A 1 399 ? 5.748 -35.500 -33.686 1.00 94.12 399 GLU A N 1
ATOM 3221 C CA . GLU A 1 399 ? 6.944 -36.246 -34.065 1.00 94.12 399 GLU A CA 1
ATOM 3222 C C . GLU A 1 399 ? 8.213 -35.533 -33.568 1.00 94.12 399 GLU A C 1
ATOM 3224 O O . GLU A 1 399 ? 8.873 -34.787 -34.290 1.00 94.12 399 GLU A O 1
ATOM 3229 N N . SER A 1 400 ? 8.519 -35.676 -32.277 1.00 94.12 400 SER A N 1
ATOM 3230 C CA . SER A 1 400 ? 9.695 -35.056 -31.662 1.00 94.12 400 SER A CA 1
ATOM 3231 C C . SER A 1 400 ? 10.147 -35.813 -30.410 1.00 94.12 400 SER A C 1
ATOM 3233 O O . SER A 1 400 ? 9.292 -36.201 -29.610 1.00 94.12 400 SER A O 1
ATOM 3235 N N . PRO A 1 401 ? 11.464 -35.885 -30.119 1.00 93.44 401 PRO A N 1
ATOM 3236 C CA . PRO A 1 401 ? 11.969 -36.406 -28.845 1.00 93.44 401 PRO A CA 1
ATOM 3237 C C . PRO A 1 401 ? 11.375 -35.695 -27.618 1.00 93.44 401 PRO A C 1
ATOM 3239 O O . PRO A 1 401 ? 11.222 -36.288 -26.548 1.00 93.44 401 PRO A O 1
ATOM 3242 N N . LYS A 1 402 ? 10.993 -34.418 -27.767 1.00 95.38 402 LYS A N 1
ATOM 3243 C CA . LYS A 1 402 ? 10.323 -33.635 -26.718 1.00 95.38 402 LYS A CA 1
ATOM 3244 C C . LYS A 1 402 ? 8.961 -34.216 -26.322 1.00 95.38 402 LYS A C 1
ATOM 3246 O O . LYS A 1 402 ? 8.580 -34.092 -25.160 1.00 95.38 402 LYS A O 1
ATOM 3251 N N . MET A 1 403 ? 8.266 -34.903 -27.231 1.00 95.62 403 MET A N 1
ATOM 3252 C CA . MET A 1 403 ? 7.018 -35.613 -26.928 1.00 95.62 403 MET A CA 1
ATOM 3253 C C . MET A 1 403 ? 7.254 -36.691 -25.865 1.00 95.62 403 MET A C 1
ATOM 3255 O O . MET A 1 403 ? 6.510 -36.768 -24.884 1.00 95.62 403 MET A O 1
ATOM 3259 N N . LEU A 1 404 ? 8.329 -37.474 -26.003 1.00 94.81 404 LEU A N 1
ATOM 3260 C CA . LEU A 1 404 ? 8.681 -38.518 -25.037 1.00 94.81 404 LEU A CA 1
ATOM 3261 C C . LEU A 1 404 ? 9.036 -37.924 -23.669 1.00 94.81 404 LEU A C 1
ATOM 3263 O O . LEU A 1 404 ? 8.548 -38.408 -22.649 1.00 94.81 404 LEU A O 1
ATOM 3267 N N . LEU A 1 405 ? 9.810 -36.835 -23.643 1.00 95.38 405 LEU A N 1
ATOM 3268 C CA . LEU A 1 405 ? 10.182 -36.131 -22.406 1.00 95.38 405 LEU A CA 1
ATOM 3269 C C . LEU A 1 405 ? 8.963 -35.546 -21.670 1.00 95.38 405 LEU A C 1
ATOM 3271 O O . LEU A 1 405 ? 8.850 -35.645 -20.443 1.00 95.38 405 LEU A O 1
ATOM 3275 N N . PHE A 1 406 ? 8.025 -34.966 -22.420 1.00 95.25 406 PHE A N 1
ATOM 3276 C CA . PHE A 1 406 ? 6.766 -34.461 -21.879 1.00 95.25 406 PHE A CA 1
ATOM 3277 C C . PHE A 1 406 ? 5.908 -35.592 -21.308 1.00 95.25 406 PHE A C 1
ATOM 3279 O O . PHE A 1 406 ? 5.449 -35.522 -20.167 1.00 95.25 406 PHE A O 1
ATOM 3286 N N . THR A 1 407 ? 5.753 -36.670 -22.077 1.00 93.81 407 THR A N 1
ATOM 3287 C CA . THR A 1 407 ? 4.961 -37.836 -21.678 1.00 93.81 407 THR A CA 1
ATOM 3288 C C . THR A 1 407 ? 5.533 -38.494 -20.426 1.00 93.81 407 THR A C 1
ATOM 3290 O O . THR A 1 407 ? 4.788 -38.796 -19.495 1.00 93.81 407 THR A O 1
ATOM 3293 N N . GLN A 1 408 ? 6.857 -38.632 -20.340 1.00 93.44 408 GLN A N 1
ATOM 3294 C CA . GLN A 1 408 ? 7.538 -39.112 -19.139 1.00 93.44 408 GLN A CA 1
ATOM 3295 C C . GLN A 1 408 ? 7.224 -38.232 -17.918 1.00 93.44 408 GLN A C 1
ATOM 3297 O O . GLN A 1 408 ? 6.916 -38.757 -16.848 1.00 93.44 408 GLN A O 1
ATOM 3302 N N . SER A 1 409 ? 7.270 -36.905 -18.073 1.00 95.12 409 SER A N 1
ATOM 3303 C CA . SER A 1 409 ? 6.996 -35.963 -16.978 1.00 95.12 409 SER A CA 1
ATOM 3304 C C . SER A 1 409 ? 5.560 -36.094 -16.457 1.00 95.12 409 SER A C 1
ATOM 3306 O O . SER A 1 409 ? 5.348 -36.102 -15.244 1.00 95.12 409 SER A O 1
ATOM 3308 N N . ILE A 1 410 ? 4.586 -36.277 -17.357 1.00 92.69 410 ILE A N 1
ATOM 3309 C CA . ILE A 1 410 ? 3.187 -36.535 -16.988 1.00 92.69 410 ILE A CA 1
ATOM 3310 C C . ILE A 1 410 ? 3.055 -37.867 -16.250 1.00 92.69 410 ILE A C 1
ATOM 3312 O O . ILE A 1 410 ? 2.461 -37.907 -15.175 1.00 92.69 410 ILE A O 1
ATOM 3316 N N . ILE A 1 411 ? 3.603 -38.956 -16.798 1.00 92.88 411 ILE A N 1
ATOM 3317 C CA . ILE A 1 411 ? 3.482 -40.296 -16.201 1.00 92.88 411 ILE A CA 1
ATOM 3318 C C . ILE A 1 411 ? 4.061 -40.309 -14.780 1.00 92.88 411 ILE A C 1
ATOM 3320 O O . ILE A 1 411 ? 3.444 -40.857 -13.866 1.00 92.88 411 ILE A O 1
ATOM 3324 N N . LEU A 1 412 ? 5.202 -39.649 -14.562 1.00 93.56 412 LEU A N 1
ATOM 3325 C CA . LEU A 1 412 ? 5.798 -39.516 -13.231 1.00 93.56 412 LEU A CA 1
ATOM 3326 C C . LEU A 1 412 ? 4.918 -38.693 -12.280 1.00 93.56 412 LEU A C 1
ATOM 3328 O O . LEU A 1 412 ? 4.713 -39.099 -11.135 1.00 93.56 412 LEU A O 1
ATOM 3332 N N . ALA A 1 413 ? 4.339 -37.584 -12.749 1.00 91.12 413 ALA A N 1
ATOM 3333 C CA . ALA A 1 413 ? 3.420 -36.776 -11.949 1.00 91.12 413 ALA A CA 1
ATOM 3334 C C . ALA A 1 413 ? 2.138 -37.540 -11.565 1.00 91.12 413 ALA A C 1
ATOM 3336 O O . ALA A 1 413 ? 1.636 -37.375 -10.448 1.00 91.12 413 ALA A O 1
ATOM 3337 N N . LEU A 1 414 ? 1.633 -38.401 -12.459 1.00 90.12 414 LEU A N 1
ATOM 3338 C CA . LEU A 1 414 ? 0.501 -39.295 -12.193 1.00 90.12 414 LEU A CA 1
ATOM 3339 C C . LEU A 1 414 ? 0.831 -40.335 -11.115 1.00 90.12 414 LEU A C 1
ATOM 3341 O O . LEU A 1 414 ? -0.052 -40.704 -10.342 1.00 90.12 414 LEU A O 1
ATOM 3345 N N . GLY A 1 415 ? 2.093 -40.760 -10.996 1.00 89.69 415 GLY A N 1
ATOM 3346 C CA . GLY A 1 415 ? 2.546 -41.648 -9.921 1.00 89.69 415 GLY A CA 1
ATOM 3347 C C . GLY A 1 415 ? 2.199 -41.116 -8.526 1.00 89.69 415 GLY A C 1
ATOM 3348 O O . GLY A 1 415 ? 1.709 -41.867 -7.683 1.00 89.69 415 GLY A O 1
ATOM 3349 N N . GLY A 1 416 ? 2.342 -39.804 -8.304 1.00 88.81 416 GLY A N 1
ATOM 3350 C CA . GLY A 1 416 ? 1.945 -39.158 -7.046 1.00 88.81 416 GLY A CA 1
ATOM 3351 C C . GLY A 1 416 ? 0.447 -39.288 -6.741 1.00 88.81 416 GLY A C 1
ATOM 3352 O O . GLY A 1 416 ? 0.065 -39.457 -5.582 1.00 88.81 416 GLY A O 1
ATOM 3353 N N . ILE A 1 417 ? -0.399 -39.288 -7.776 1.00 86.38 417 ILE A N 1
ATOM 3354 C CA . ILE A 1 417 ? -1.851 -39.473 -7.645 1.00 86.38 417 ILE A CA 1
ATOM 3355 C C . ILE A 1 417 ? -2.184 -40.899 -7.209 1.00 86.38 417 ILE A C 1
ATOM 3357 O O . ILE A 1 417 ? -2.993 -41.086 -6.301 1.00 86.38 417 ILE A O 1
ATOM 3361 N N . PHE A 1 418 ? -1.531 -41.904 -7.793 1.00 87.75 418 PHE A N 1
ATOM 3362 C CA . PHE A 1 418 ? -1.739 -43.298 -7.397 1.00 87.75 418 PHE A CA 1
ATOM 3363 C C . PHE A 1 418 ? -1.264 -43.575 -5.970 1.00 87.75 418 PHE A C 1
ATOM 3365 O O . PHE A 1 418 ? -1.973 -44.234 -5.214 1.00 87.75 418 PHE A O 1
ATOM 3372 N N . VAL A 1 419 ? -0.112 -43.028 -5.566 1.00 89.88 419 VAL A N 1
ATOM 3373 C CA . VAL A 1 419 ? 0.382 -43.152 -4.183 1.00 89.88 419 VAL A CA 1
ATOM 3374 C C . VAL A 1 419 ? -0.605 -42.529 -3.197 1.00 89.88 419 VAL A C 1
ATOM 3376 O O . VAL A 1 419 ? -0.938 -43.146 -2.186 1.00 89.88 419 VAL A O 1
ATOM 3379 N N . TYR A 1 420 ? -1.126 -41.340 -3.512 1.00 88.12 420 TYR A N 1
ATOM 3380 C CA . TYR A 1 420 ? -2.164 -40.700 -2.708 1.00 88.12 420 TYR A CA 1
ATOM 3381 C C . TYR A 1 420 ? -3.439 -41.552 -2.622 1.00 88.12 420 TYR A C 1
ATOM 3383 O O . TYR A 1 420 ? -3.979 -41.736 -1.532 1.00 88.12 420 TYR A O 1
ATOM 3391 N N . ALA A 1 421 ? -3.892 -42.126 -3.741 1.00 85.94 421 ALA A N 1
ATOM 3392 C CA . ALA A 1 421 ? -5.069 -42.991 -3.773 1.00 85.94 421 ALA A CA 1
ATOM 3393 C C . ALA A 1 421 ? -4.890 -44.251 -2.910 1.00 85.94 421 ALA A C 1
ATOM 3395 O O . ALA A 1 421 ? -5.794 -44.606 -2.157 1.00 85.94 421 ALA A O 1
ATOM 3396 N N . ILE A 1 422 ? -3.717 -44.891 -2.956 1.00 87.88 422 ILE A N 1
ATOM 3397 C CA . ILE A 1 422 ? -3.391 -46.053 -2.114 1.00 87.88 422 ILE A CA 1
ATOM 3398 C C . ILE A 1 422 ? -3.396 -45.656 -0.633 1.00 87.88 422 ILE A C 1
ATOM 3400 O O . ILE A 1 422 ? -4.036 -46.324 0.178 1.00 87.88 422 ILE A O 1
ATOM 3404 N N . ALA A 1 423 ? -2.737 -44.548 -0.279 1.00 86.12 423 ALA A N 1
ATOM 3405 C CA . ALA A 1 423 ? -2.691 -44.054 1.097 1.00 86.12 423 ALA A CA 1
ATOM 3406 C C . ALA A 1 423 ? -4.085 -43.703 1.642 1.00 86.12 423 ALA A C 1
ATOM 3408 O O . ALA A 1 423 ? -4.358 -43.897 2.825 1.00 86.12 423 ALA A O 1
ATOM 3409 N N . HIS A 1 424 ? -4.981 -43.218 0.779 1.00 78.25 424 HIS A N 1
ATOM 3410 C CA . HIS A 1 424 ? -6.357 -42.918 1.156 1.00 78.25 424 HIS A CA 1
ATOM 3411 C C . HIS A 1 424 ? -7.229 -44.185 1.261 1.00 78.25 424 HIS A C 1
ATOM 3413 O O . HIS A 1 424 ? -8.128 -44.240 2.104 1.00 78.25 424 HIS A O 1
ATOM 3419 N N . PHE A 1 425 ? -6.982 -45.204 0.433 1.00 78.31 425 PHE A N 1
ATOM 3420 C CA . PHE A 1 425 ? -7.763 -46.445 0.416 1.00 78.31 425 PHE A CA 1
ATOM 3421 C C . PHE A 1 425 ? -7.400 -47.410 1.558 1.00 78.31 425 PHE A C 1
ATOM 3423 O O . PHE A 1 425 ? -8.258 -48.166 2.006 1.00 78.31 425 PHE A O 1
ATOM 3430 N N . PHE A 1 426 ? -6.165 -47.353 2.073 1.00 69.94 426 PHE A N 1
ATOM 3431 C CA . PHE A 1 426 ? -5.708 -48.143 3.223 1.00 69.94 426 PHE A CA 1
ATOM 3432 C C . PHE A 1 426 ? -5.500 -47.268 4.474 1.00 69.94 426 PHE A C 1
ATOM 3434 O O . PHE A 1 426 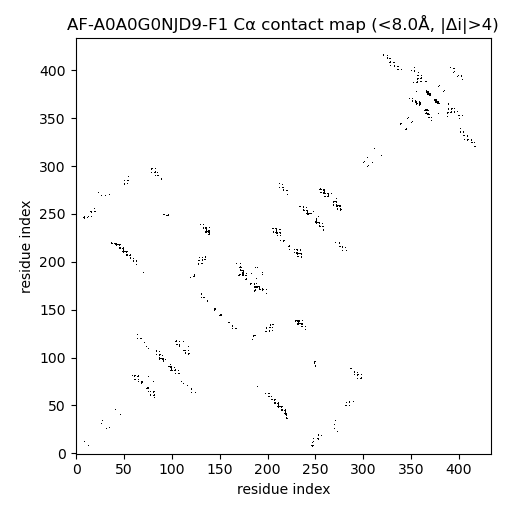? -4.360 -46.974 4.845 1.00 69.94 426 PHE A O 1
ATOM 3441 N N . PRO A 1 427 ? -6.572 -46.844 5.171 1.00 57.06 427 PRO A N 1
ATOM 3442 C CA . PRO A 1 427 ? -6.438 -46.098 6.413 1.00 57.06 427 PRO A CA 1
ATOM 3443 C C . PRO A 1 427 ? -5.910 -47.006 7.540 1.00 57.06 427 PRO A C 1
ATOM 3445 O O . PRO A 1 427 ? -6.655 -47.722 8.197 1.00 57.06 427 PRO A O 1
ATOM 3448 N N . GLY A 1 428 ? -4.597 -46.963 7.775 1.00 54.75 428 GLY A N 1
ATOM 3449 C CA . GLY A 1 428 ? -3.982 -47.064 9.106 1.00 54.75 428 GLY A CA 1
ATOM 3450 C C . GLY A 1 428 ? -4.086 -48.361 9.923 1.00 54.75 428 GLY A C 1
ATOM 3451 O O . GLY A 1 428 ? -3.616 -48.349 11.055 1.00 54.75 428 GLY A O 1
ATOM 3452 N N . SER A 1 429 ? -4.628 -49.477 9.427 1.00 51.09 429 SER A N 1
ATOM 3453 C CA . SER A 1 429 ? -4.667 -50.730 10.213 1.00 51.09 429 SER A CA 1
ATOM 3454 C C . SER A 1 429 ? -3.406 -51.601 10.100 1.00 51.09 429 SER A C 1
ATOM 3456 O O . SER A 1 429 ? -3.304 -52.599 10.804 1.00 51.09 429 SER A O 1
ATOM 3458 N N . PHE A 1 430 ? -2.440 -51.246 9.244 1.00 51.31 430 PHE A N 1
ATOM 3459 C CA . PHE A 1 430 ? -1.245 -52.074 8.995 1.00 51.31 430 PHE A CA 1
ATOM 3460 C C . P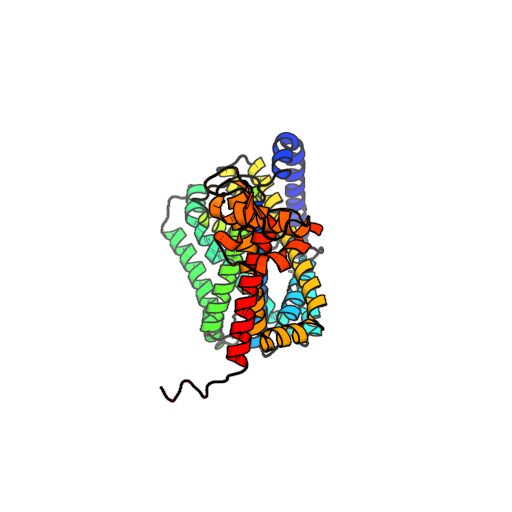HE A 1 430 ? 0.037 -51.576 9.686 1.00 51.31 430 PHE A C 1
ATOM 3462 O O . PHE A 1 430 ? 1.009 -52.314 9.775 1.00 51.31 430 PHE A O 1
ATOM 3469 N N . LEU A 1 431 ? 0.056 -50.341 10.204 1.00 50.72 431 LEU A N 1
ATOM 3470 C CA . LEU A 1 431 ? 1.263 -49.727 10.787 1.00 50.72 431 LEU A CA 1
ATOM 3471 C C . LEU A 1 431 ? 1.344 -49.810 12.320 1.00 50.72 431 LEU A C 1
ATOM 3473 O O . LEU A 1 431 ? 2.291 -49.295 12.901 1.00 50.72 431 LEU A O 1
ATOM 3477 N N . LEU A 1 432 ? 0.378 -50.454 12.985 1.00 48.59 432 LEU A N 1
ATOM 3478 C CA . LEU A 1 432 ? 0.380 -50.615 14.447 1.00 48.59 432 LEU A CA 1
ATOM 3479 C C . LEU A 1 432 ? 0.886 -51.988 14.927 1.00 48.59 432 LEU A C 1
ATOM 3481 O O . LEU A 1 432 ? 0.945 -52.201 16.136 1.00 48.59 432 LEU A O 1
ATOM 3485 N N . HIS A 1 433 ? 1.241 -52.916 14.028 1.00 45.22 433 HIS A N 1
ATOM 3486 C CA . HIS A 1 433 ? 1.652 -54.292 14.369 1.00 45.22 433 HIS A CA 1
ATOM 3487 C C . HIS A 1 433 ? 2.949 -54.748 13.667 1.00 45.22 433 HIS A C 1
ATOM 3489 O O . HIS A 1 433 ? 3.050 -55.905 13.260 1.00 45.22 433 HIS A O 1
ATOM 3495 N N . ALA A 1 434 ? 3.937 -53.862 13.524 1.00 40.16 434 ALA A N 1
ATOM 3496 C CA . ALA A 1 434 ? 5.293 -54.233 13.108 1.00 40.16 434 ALA A CA 1
ATOM 3497 C C . ALA A 1 434 ? 6.323 -53.753 14.131 1.00 40.16 434 ALA A C 1
ATOM 3499 O O . ALA A 1 434 ? 6.190 -52.587 14.573 1.00 40.16 434 ALA A O 1
#

Radius of gyration: 32.05 Å; Cα contacts (8 Å, |Δi|>4): 454; chains: 1; bounding box: 54×90×73 Å

Mean predicted aligned error: 15.18 Å

Nearest PDB structures (foldseek):
  7duw-assembly1_A  TM=5.741E-01  e=8.458E-05  Rhizobium tropici
  6h2x-assembly1_A  TM=1.246E-01  e=5.063E+00  Escherichia coli K-12